Protein AF-A0A077S0F8-F1 (afdb_monomer)

Foldseek 3Di:
DPQPPFKDKDADPAFAPDQVVVLVVVLVQLVQQLLCLLPVDDLFSKFKEWEDADPVHQIKIKIKTFHSPDHSVRSSVSSVVVSVVCCVPVRRGQWIKMDGPGMIMIMHSDDPDDDDGPYYHNDDDDDDDDDDDDDPDPVVVVVVVVVVVVVVVVVVVVVVVVVVVVVVVVVVVVVVLVVLVVVLVVVVVVVVVVCVVCVPFLADADEPVQQCQQQVNLDPVQALDDQSWGWGAGPVRFIKIKRKFDLPDPLSVLLLVQCCVPQSQDDDPAAWHFNYWYRDRSTTMTITHDQVQAFQLCALAVPDDPDALVLLLQQLLSVLVQLCCLQPVRPWRKDQQAQARNQWTAHPVRHTHGHRSSVMDTDDPPDAKDADLKQKYFPQLAAPCCVPGVIDGLLRSLQSSLQRLLCSFQSDHFDPDDCDDPQQFPGSLVVCVVCVVVVNNLNSGHPSRDDDPVSSVLSNLSSQLSLQSNANDSVSHDHSVVSSVSSVPPVDDDDGRDDDDDGPRGPDDPDDDDDDDDDDDDDDDDDDDDDPPSMDIHGHDPDD

Mean predicted aligned error: 18.92 Å

Radius of gyration: 32.76 Å; Cα contacts (8 Å, |Δi|>4): 816; chains: 1; bounding box: 86×88×66 Å

Sequence (544 aa):
MDVNGSTFAAWDSGNATSRSFFLSLVGTLFGEMAMYGSYNSTVRRFASAVMYVNPQLPTVYGLAQCTPDLSSGQCWHCFQGLEEQTRQWYDGREGGRIVGVRCNIRYESYQFYDGTADVRIGLQGGSSSPTESNGSKHRKTLIIILCVSITVFSSILVCCLLLMRRLRKGAGKTKLEQAHKRNNSKTVEALKLWKIEESSSEFTLYDFPELAAATDNFSEENKLGQGGFGPGMFCDGTEVAVKRLAAQSGQGLVEFKNEIQLIAKLQHTNLVKLVGCCVQEEEKMLVYEYMPNGSLDFFIFERGPLLDWKKRQHIIEGIAQGLLYLHKHSWVRIIHRDMKASNILLDKDLSPKISDFGMARIFGSNVMEVNTNRVVGTYGYMAPEYASEGLFSVKSDVFSFGVLLLEIVSGKRNSSGHGQHYGEFVNLLSYAWQLWKDGRALELVDPTLGHCNEQVTYMMWCVTVALLCVQDNAMDRPTMSDVTAMLGHDGVPLPEPRWPPHFHLRVTSDDEEDRAGRSGTRSTHFTGSCSTNDMTISTIQEGR

Structure (mmCIF, N/CA/C/O backbone):
data_AF-A0A077S0F8-F1
#
_entry.id   AF-A0A077S0F8-F1
#
loop_
_atom_site.group_PDB
_atom_site.id
_atom_site.type_symbol
_atom_site.label_atom_id
_atom_site.label_alt_id
_atom_site.label_comp_id
_atom_site.label_asym_id
_atom_site.label_entity_id
_atom_site.label_seq_id
_atom_site.pdbx_PDB_ins_code
_atom_site.Cartn_x
_atom_site.Cartn_y
_atom_site.Cartn_z
_atom_site.occupancy
_atom_site.B_iso_or_equiv
_atom_site.auth_seq_id
_atom_site.auth_comp_id
_atom_site.auth_asym_id
_atom_site.auth_atom_id
_atom_site.pdbx_PDB_model_num
ATOM 1 N N . MET A 1 1 ? 26.397 20.001 29.411 1.00 42.00 1 MET A N 1
ATOM 2 C CA . MET A 1 1 ? 25.518 20.131 28.230 1.00 42.00 1 MET A CA 1
ATOM 3 C C . MET A 1 1 ? 26.069 19.159 27.212 1.00 42.00 1 MET A C 1
ATOM 5 O O . MET A 1 1 ? 27.170 19.398 26.739 1.00 42.00 1 MET A O 1
ATOM 9 N N . ASP A 1 2 ? 25.389 18.040 26.970 1.00 38.69 2 ASP A N 1
ATOM 10 C CA . ASP A 1 2 ? 25.871 17.031 26.024 1.00 38.69 2 ASP A CA 1
ATOM 11 C C . ASP A 1 2 ? 25.766 17.563 24.594 1.00 38.69 2 ASP A C 1
ATOM 13 O O . ASP A 1 2 ? 24.686 17.635 24.011 1.00 38.69 2 ASP A O 1
ATOM 17 N N . VAL A 1 3 ? 26.909 17.952 24.029 1.00 48.22 3 VAL A N 1
ATOM 18 C CA . VAL A 1 3 ? 27.050 18.413 22.635 1.00 48.22 3 VAL A CA 1
ATOM 19 C C . VAL A 1 3 ? 26.871 17.245 21.642 1.00 48.22 3 VAL A C 1
ATOM 21 O O . VAL A 1 3 ? 26.756 17.457 20.440 1.00 48.22 3 VAL A O 1
ATOM 24 N N . ASN A 1 4 ? 26.793 16.003 22.134 1.00 48.00 4 ASN A N 1
ATOM 25 C CA . ASN A 1 4 ? 26.830 14.788 21.317 1.00 48.00 4 ASN A CA 1
ATOM 26 C C . ASN A 1 4 ? 25.466 14.329 20.767 1.00 48.00 4 ASN A C 1
ATOM 28 O O . ASN A 1 4 ? 25.438 13.480 19.888 1.00 48.00 4 ASN A O 1
ATOM 32 N N . GLY A 1 5 ? 24.336 14.866 21.245 1.00 48.22 5 GLY A N 1
ATOM 33 C CA . GLY A 1 5 ? 23.009 14.331 20.893 1.00 4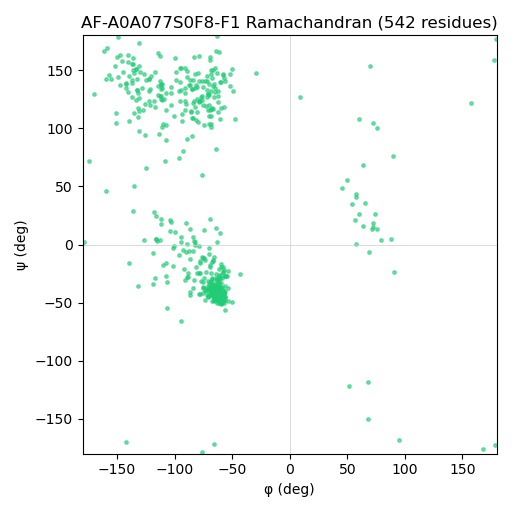8.22 5 GLY A CA 1
ATOM 34 C C . GLY A 1 5 ? 22.302 14.973 19.691 1.00 48.22 5 GLY A C 1
ATOM 35 O O . GLY A 1 5 ? 21.191 14.563 19.367 1.00 48.22 5 GLY A O 1
ATOM 36 N N . SER A 1 6 ? 22.856 16.028 19.079 1.00 60.66 6 SER A N 1
ATOM 37 C CA . SER A 1 6 ? 22.146 16.799 18.036 1.00 60.66 6 SER A CA 1
ATOM 38 C C . SER A 1 6 ? 23.063 17.631 17.122 1.00 60.66 6 SER A C 1
ATOM 40 O O . SER A 1 6 ? 22.801 18.809 16.863 1.00 60.66 6 SER A O 1
ATOM 42 N N . THR A 1 7 ? 24.159 17.043 16.638 1.00 64.69 7 THR A N 1
ATOM 43 C CA . THR A 1 7 ? 25.053 17.668 15.649 1.00 64.69 7 THR A CA 1
ATOM 44 C C . THR A 1 7 ? 24.984 16.946 14.300 1.00 64.69 7 THR A C 1
ATOM 46 O O . THR A 1 7 ? 25.026 15.723 14.230 1.00 64.69 7 THR A O 1
ATOM 49 N N . PHE A 1 8 ? 24.879 17.706 13.207 1.00 73.31 8 PHE A N 1
ATOM 50 C CA . PHE A 1 8 ? 24.925 17.199 11.833 1.00 73.31 8 PHE A CA 1
ATOM 51 C C . PHE A 1 8 ? 26.287 17.482 11.205 1.00 73.31 8 PHE A C 1
ATOM 53 O O . PHE A 1 8 ? 26.769 18.618 11.233 1.00 73.31 8 PHE A O 1
ATOM 60 N N . ALA A 1 9 ? 26.882 16.450 10.612 1.00 77.06 9 ALA A N 1
ATOM 61 C CA . ALA A 1 9 ? 28.204 16.482 10.006 1.00 77.06 9 ALA A CA 1
ATOM 62 C C . ALA A 1 9 ? 28.140 16.553 8.473 1.00 77.06 9 ALA A C 1
ATOM 64 O O . ALA A 1 9 ? 27.393 15.803 7.849 1.00 77.06 9 ALA A O 1
ATOM 65 N N . ALA A 1 10 ? 28.957 17.405 7.855 1.00 74.06 10 ALA A N 1
ATOM 66 C CA . ALA A 1 10 ? 29.209 17.409 6.414 1.00 74.06 10 ALA A CA 1
ATOM 67 C C . ALA A 1 10 ? 30.670 17.790 6.140 1.00 74.06 10 ALA A C 1
ATOM 69 O O . ALA A 1 10 ? 31.257 18.568 6.889 1.00 74.06 10 ALA A O 1
ATOM 70 N N . TRP A 1 11 ? 31.267 17.266 5.071 1.00 76.69 11 TRP A N 1
ATOM 71 C CA . TRP A 1 11 ? 32.677 17.500 4.747 1.00 76.69 11 TRP A CA 1
ATOM 72 C C . TRP A 1 11 ? 32.924 17.561 3.242 1.00 76.69 11 TRP A C 1
ATOM 74 O O . TRP A 1 11 ? 32.152 17.005 2.456 1.00 76.69 11 TRP A O 1
ATOM 84 N N . ASP A 1 12 ? 34.023 18.206 2.853 1.00 70.56 12 ASP A N 1
ATOM 85 C CA . ASP A 1 12 ? 34.528 18.135 1.482 1.00 70.56 12 ASP A CA 1
ATOM 86 C C . ASP A 1 12 ? 35.234 16.783 1.253 1.00 70.56 12 ASP A C 1
ATOM 88 O O . ASP A 1 12 ? 35.928 16.246 2.122 1.00 70.56 12 ASP A O 1
ATOM 92 N N . SER A 1 13 ? 35.044 16.208 0.066 1.00 66.62 13 SER A N 1
ATOM 93 C CA . SER A 1 13 ? 35.714 14.985 -0.386 1.00 66.62 13 SER A CA 1
ATOM 94 C C . SER A 1 13 ? 37.232 15.131 -0.587 1.00 66.62 13 SER A C 1
ATOM 96 O O . SER A 1 13 ? 37.913 14.113 -0.721 1.00 66.62 13 SER A O 1
ATOM 98 N N . GLY A 1 14 ? 37.764 16.360 -0.606 1.00 68.25 14 GLY A N 1
ATOM 99 C CA . GLY A 1 14 ? 39.197 16.649 -0.695 1.00 68.25 14 GLY A CA 1
ATOM 100 C C . GLY A 1 14 ? 39.981 16.305 0.580 1.00 68.25 14 GLY A C 1
ATOM 101 O O . GLY A 1 14 ? 39.633 16.728 1.685 1.00 68.25 14 GLY A O 1
ATOM 102 N N . ASN A 1 15 ? 41.077 15.556 0.424 1.00 73.00 15 ASN A N 1
ATOM 103 C CA . ASN A 1 15 ? 42.037 15.282 1.498 1.00 73.00 15 ASN A CA 1
ATOM 104 C C . ASN A 1 15 ? 43.197 16.277 1.441 1.00 73.00 15 ASN A C 1
ATOM 106 O O . ASN A 1 15 ? 43.715 16.550 0.359 1.00 73.00 15 ASN A O 1
ATOM 110 N N . ALA A 1 16 ? 43.651 16.744 2.604 1.00 68.06 16 ALA A N 1
ATOM 111 C CA . ALA A 1 16 ? 44.767 17.671 2.697 1.00 68.06 16 ALA A CA 1
ATOM 112 C C . ALA A 1 16 ? 46.080 17.005 2.268 1.00 68.06 16 ALA A C 1
ATOM 114 O O . ALA A 1 16 ? 46.362 15.851 2.596 1.00 68.06 16 ALA A O 1
ATOM 115 N N . THR A 1 17 ? 46.932 17.774 1.593 1.00 65.25 17 THR A N 1
ATOM 116 C CA . THR A 1 17 ? 48.266 17.341 1.139 1.00 65.25 17 THR A CA 1
ATOM 117 C C . THR A 1 17 ? 49.208 16.942 2.283 1.00 65.25 17 THR A C 1
ATOM 119 O O . THR A 1 17 ? 50.086 16.106 2.080 1.00 65.25 17 THR A O 1
ATOM 122 N N . SER A 1 18 ? 49.021 17.485 3.494 1.00 69.50 18 SER A N 1
ATOM 123 C CA . SER A 1 18 ? 49.748 17.086 4.709 1.00 69.50 18 SER A CA 1
ATOM 124 C C . SER A 1 18 ? 48.818 17.034 5.925 1.00 69.50 18 SER A C 1
ATOM 126 O O . SER A 1 18 ? 48.428 18.066 6.472 1.00 69.50 18 SER A O 1
ATOM 128 N N . ARG A 1 19 ? 48.479 15.814 6.363 1.00 71.62 19 ARG A N 1
ATOM 129 C CA . ARG A 1 19 ? 47.506 15.530 7.436 1.00 71.62 19 ARG A CA 1
ATOM 130 C C . ARG A 1 19 ? 47.839 16.214 8.766 1.00 71.62 19 ARG A C 1
ATOM 132 O O . ARG A 1 19 ? 47.012 16.947 9.295 1.00 71.62 19 ARG A O 1
ATOM 139 N N . SER A 1 20 ? 49.035 15.987 9.312 1.00 67.38 20 SER A N 1
ATOM 140 C CA . SER A 1 20 ? 49.418 16.500 10.641 1.00 67.38 20 SER A CA 1
ATOM 141 C C . SER A 1 20 ? 49.512 18.024 10.671 1.00 67.38 20 SER A C 1
ATOM 143 O O . SER A 1 20 ? 49.117 18.661 11.645 1.00 67.38 20 SER A O 1
ATOM 145 N N . PHE A 1 21 ? 50.000 18.608 9.580 1.00 69.69 21 PHE A N 1
ATOM 146 C CA . PHE A 1 21 ? 50.163 20.045 9.463 1.00 69.69 21 PHE A CA 1
ATOM 147 C C . PHE A 1 21 ? 48.810 20.756 9.318 1.00 69.69 21 PHE A C 1
ATOM 149 O O . PHE A 1 21 ? 48.550 21.749 9.995 1.00 69.69 21 PHE A O 1
ATOM 156 N N . PHE A 1 22 ? 47.914 20.214 8.490 1.00 74.81 22 PHE A N 1
ATOM 157 C CA . PHE A 1 22 ? 46.595 20.797 8.263 1.00 74.81 22 PHE A CA 1
ATOM 158 C C . PHE A 1 22 ? 45.685 20.708 9.502 1.00 74.81 22 PHE A C 1
ATOM 160 O O . PHE A 1 22 ? 44.984 21.665 9.819 1.00 74.81 22 PHE A O 1
ATOM 167 N N . LEU A 1 23 ? 45.768 19.620 10.275 1.00 74.00 23 LEU A N 1
ATOM 168 C CA . LEU A 1 23 ? 45.082 19.510 11.570 1.00 74.00 23 LEU A CA 1
ATOM 169 C C . LEU A 1 23 ? 45.521 20.591 12.565 1.00 74.00 23 LEU A C 1
ATOM 171 O O . LEU A 1 23 ? 44.686 21.153 13.273 1.00 74.00 23 LEU A O 1
ATOM 175 N N . SER A 1 24 ? 46.820 20.902 12.603 1.00 77.94 24 SER A N 1
ATOM 176 C CA . SER A 1 24 ? 47.344 21.966 13.462 1.00 77.94 24 SER A CA 1
ATOM 177 C C . SER A 1 24 ? 46.823 23.341 13.037 1.00 77.94 24 SER A C 1
ATOM 179 O O . SER A 1 24 ? 46.456 24.133 13.901 1.00 77.94 24 SER A O 1
ATOM 181 N N . LEU A 1 25 ? 46.758 23.617 11.728 1.00 80.75 25 LEU A N 1
ATOM 182 C CA . LEU A 1 25 ? 46.208 24.869 11.192 1.00 80.75 25 LEU A CA 1
ATOM 183 C C . LEU A 1 25 ? 44.739 25.059 11.583 1.00 80.75 25 LEU A C 1
ATOM 185 O O . LEU A 1 25 ? 44.366 26.117 12.084 1.00 80.75 25 LEU A O 1
ATOM 189 N N . VAL A 1 26 ? 43.912 24.029 11.375 1.00 83.19 26 VAL A N 1
ATOM 190 C CA . VAL A 1 26 ? 42.476 24.085 11.686 1.00 83.19 26 VAL A CA 1
ATOM 191 C C . VAL A 1 26 ? 42.249 24.263 13.188 1.00 83.19 26 VAL A C 1
ATOM 193 O O . VAL A 1 26 ? 41.437 25.099 13.574 1.00 83.19 26 VAL A O 1
ATOM 196 N N . GLY A 1 27 ? 43.013 23.568 14.040 1.00 83.31 27 GLY A N 1
ATOM 197 C CA . GLY A 1 27 ? 42.944 23.751 15.495 1.00 83.31 27 GLY A CA 1
ATOM 198 C C . GLY A 1 27 ? 43.292 25.178 15.937 1.00 83.31 27 GLY A C 1
ATOM 199 O O . GLY A 1 27 ? 42.559 25.784 16.713 1.00 83.31 27 GLY A O 1
ATOM 200 N N . THR A 1 28 ? 44.364 25.769 15.393 1.00 86.12 28 THR A N 1
ATOM 201 C CA . THR A 1 28 ? 44.728 27.166 15.699 1.00 86.12 28 THR A CA 1
ATOM 202 C C . THR A 1 28 ? 43.660 28.156 15.229 1.00 86.12 28 THR A C 1
ATOM 204 O O . THR A 1 28 ? 43.265 29.038 15.990 1.00 86.12 28 THR A O 1
ATOM 207 N N . LEU A 1 29 ? 43.152 27.998 14.002 1.00 89.25 29 LEU A N 1
ATOM 208 C CA . LEU A 1 29 ? 42.066 28.826 13.469 1.00 89.25 29 LEU A CA 1
ATOM 209 C C . LEU A 1 29 ? 40.820 28.757 14.365 1.00 89.25 29 LEU A C 1
ATOM 211 O O . LEU A 1 29 ? 40.174 29.775 14.615 1.00 89.25 29 LEU A O 1
ATOM 215 N N . PHE A 1 30 ? 40.487 27.562 14.852 1.00 88.62 30 PHE A N 1
ATOM 216 C CA . PHE A 1 30 ? 39.316 27.322 15.689 1.00 88.62 30 PHE A CA 1
ATOM 217 C C . PHE A 1 30 ? 39.442 27.930 17.073 1.00 88.62 30 PHE A C 1
ATOM 219 O O . PHE A 1 30 ? 38.498 28.590 17.501 1.00 88.62 30 PHE A O 1
ATOM 226 N N . GLY A 1 31 ? 40.588 27.782 17.738 1.00 86.00 31 GLY A N 1
ATOM 227 C CA . GLY A 1 31 ? 40.815 28.393 19.048 1.00 86.00 31 GLY A CA 1
ATOM 228 C C . GLY A 1 31 ? 40.612 29.911 19.021 1.00 86.00 31 GLY A C 1
ATOM 229 O O . GLY A 1 31 ? 39.854 30.456 19.824 1.00 86.00 31 GLY A O 1
ATOM 230 N N . GLU A 1 32 ? 41.208 30.590 18.039 1.00 88.31 32 GLU A N 1
ATOM 231 C CA . GLU A 1 32 ? 41.103 32.048 17.887 1.00 88.31 32 GLU A CA 1
ATOM 232 C C . GLU A 1 32 ? 39.677 32.499 17.526 1.00 88.31 32 GLU A C 1
ATOM 234 O O . GLU A 1 32 ? 39.135 33.449 18.099 1.00 88.31 32 GLU A O 1
ATOM 239 N N . MET A 1 33 ? 39.022 31.781 16.611 1.00 91.06 33 MET A N 1
ATOM 240 C CA . MET A 1 33 ? 37.647 32.067 16.199 1.00 91.06 33 MET A CA 1
ATOM 241 C C . MET A 1 33 ? 36.640 31.818 17.329 1.00 91.06 33 MET A C 1
ATOM 243 O O . MET A 1 33 ? 35.720 32.614 17.524 1.00 91.06 33 MET A O 1
ATOM 247 N N . ALA A 1 34 ? 36.823 30.749 18.105 1.00 89.38 34 ALA A N 1
ATOM 248 C CA . ALA A 1 34 ? 35.993 30.433 19.259 1.00 89.38 34 ALA A CA 1
ATOM 249 C C . ALA A 1 34 ? 36.145 31.490 20.360 1.00 89.38 34 ALA A C 1
ATOM 251 O O . ALA A 1 34 ? 35.145 31.879 20.972 1.00 89.38 34 ALA A O 1
ATOM 252 N N . MET A 1 35 ? 37.365 31.997 20.583 1.00 87.12 35 MET A N 1
ATOM 253 C CA . MET A 1 35 ? 37.632 33.041 21.576 1.00 87.12 35 MET A CA 1
ATOM 254 C C . MET A 1 35 ? 36.933 34.332 21.168 1.00 87.12 35 MET A C 1
ATOM 256 O O . MET A 1 35 ? 36.182 34.914 21.957 1.00 87.12 35 MET A O 1
ATOM 260 N N . TYR A 1 36 ? 37.107 34.734 19.906 1.00 89.75 36 TYR A N 1
ATOM 261 C CA . TYR A 1 36 ? 36.469 35.929 19.377 1.00 89.75 36 TYR A CA 1
ATOM 262 C C . TYR A 1 36 ? 34.940 35.813 19.415 1.00 89.75 36 TYR A C 1
ATOM 264 O O . TYR A 1 36 ? 34.272 36.687 19.964 1.00 89.75 36 TYR A O 1
ATOM 272 N N . GLY A 1 37 ? 34.375 34.713 18.910 1.00 88.75 37 GLY A N 1
ATOM 273 C CA . GLY A 1 37 ? 32.927 34.480 18.855 1.00 88.75 37 GLY A CA 1
ATOM 274 C C . GLY A 1 37 ? 32.250 34.451 20.229 1.00 88.75 37 GLY A C 1
ATOM 275 O O . GLY A 1 37 ? 31.093 34.853 20.351 1.00 88.75 37 GLY A O 1
ATOM 276 N N . SER A 1 38 ? 32.977 34.021 21.266 1.00 89.31 38 SER A N 1
ATOM 277 C CA . SER A 1 38 ? 32.449 33.891 22.630 1.00 89.31 38 SER A CA 1
ATOM 278 C C . SER A 1 38 ? 32.544 35.182 23.443 1.00 89.31 38 SER A C 1
ATOM 280 O O . SER A 1 38 ? 31.607 35.504 24.178 1.00 89.31 38 SER A O 1
ATOM 282 N N . TYR A 1 39 ? 33.661 35.910 23.328 1.00 85.44 39 TYR A N 1
ATOM 283 C CA . TYR A 1 39 ? 33.989 37.022 24.231 1.00 85.44 39 TYR A CA 1
ATOM 284 C C . TYR A 1 39 ? 34.084 38.393 23.553 1.00 85.44 39 TYR A C 1
ATOM 286 O O . TYR A 1 39 ? 33.788 39.392 24.204 1.00 85.44 39 TYR A O 1
ATOM 294 N N . ASN A 1 40 ? 34.444 38.458 22.267 1.00 84.00 40 ASN A N 1
ATOM 295 C CA . ASN A 1 40 ? 34.683 39.729 21.566 1.00 84.00 40 ASN A CA 1
ATOM 296 C C . ASN A 1 40 ? 33.611 40.060 20.518 1.00 84.00 40 ASN A C 1
ATOM 298 O O . ASN A 1 40 ? 33.495 41.208 20.092 1.00 84.00 40 ASN A O 1
ATOM 302 N N . SER A 1 41 ? 32.824 39.072 20.099 1.00 80.12 41 SER A N 1
ATOM 303 C CA . SER A 1 41 ? 31.699 39.269 19.196 1.00 80.12 41 SER A CA 1
ATOM 304 C C . SER A 1 41 ? 30.556 39.987 19.908 1.00 80.12 41 SER A C 1
ATOM 306 O O . SER A 1 41 ? 30.292 39.776 21.093 1.00 80.12 41 SER A O 1
ATOM 308 N N . THR A 1 42 ? 29.843 40.827 19.162 1.00 70.69 42 THR A N 1
ATOM 309 C CA . THR A 1 42 ? 28.616 41.482 19.635 1.00 70.69 42 THR A CA 1
ATOM 310 C C . THR A 1 42 ? 27.503 40.447 19.887 1.00 70.69 42 THR A C 1
ATOM 312 O O . THR A 1 42 ? 27.720 39.238 19.815 1.00 70.69 42 THR A O 1
ATOM 315 N N . VAL A 1 43 ? 26.271 40.900 20.153 1.00 70.62 43 VAL A N 1
ATOM 316 C CA . VAL A 1 43 ? 25.080 40.074 20.473 1.00 70.62 43 VAL A CA 1
ATOM 317 C C . VAL A 1 43 ? 24.904 38.827 19.581 1.00 70.62 43 VAL A C 1
ATOM 319 O O . VAL A 1 43 ? 24.321 37.840 20.009 1.00 70.62 43 VAL A O 1
ATOM 322 N N . ARG A 1 44 ? 25.436 38.829 18.352 1.00 79.00 44 ARG A N 1
ATOM 323 C CA . ARG A 1 44 ? 25.324 37.730 17.381 1.00 79.00 44 ARG A CA 1
ATOM 324 C C . ARG A 1 44 ? 26.173 36.487 17.673 1.00 79.00 44 ARG A C 1
ATOM 326 O O . ARG A 1 44 ? 25.931 35.476 17.014 1.00 79.00 44 ARG A O 1
ATOM 333 N N . ARG A 1 45 ? 27.147 36.566 18.594 1.00 88.75 45 ARG A N 1
ATOM 334 C CA . ARG A 1 45 ? 28.045 35.457 18.989 1.00 88.75 45 ARG A CA 1
ATOM 335 C C . ARG A 1 45 ? 28.619 34.683 17.799 1.00 88.75 45 ARG A C 1
ATOM 337 O O . ARG A 1 45 ? 28.555 33.457 17.707 1.00 88.75 45 ARG A O 1
ATOM 344 N N . PHE A 1 46 ? 29.126 35.464 16.857 1.00 92.06 46 PHE A N 1
ATOM 345 C CA . PHE A 1 46 ? 29.575 35.052 15.536 1.00 92.06 46 PHE A CA 1
ATOM 346 C C . PHE A 1 46 ? 31.042 35.432 15.349 1.00 92.06 46 PHE A C 1
ATOM 348 O O . PHE A 1 46 ? 31.448 36.518 15.769 1.00 92.06 46 PHE A O 1
ATOM 355 N N . ALA A 1 47 ? 31.815 34.583 14.684 1.00 92.88 47 ALA A N 1
ATOM 356 C CA . ALA A 1 47 ? 33.156 34.922 14.240 1.00 92.88 47 ALA A CA 1
ATOM 357 C C . ALA A 1 47 ? 33.450 34.320 12.865 1.00 92.88 47 ALA A C 1
ATOM 359 O O . ALA A 1 47 ? 33.127 33.162 12.593 1.00 92.88 47 ALA A O 1
ATOM 360 N N . SER A 1 48 ? 34.115 35.107 12.025 1.00 93.88 48 SER A N 1
ATOM 361 C CA . SER A 1 48 ? 34.761 34.649 10.797 1.00 93.88 48 SER A CA 1
ATOM 362 C C . SER A 1 48 ? 36.276 34.780 10.928 1.00 93.88 48 SER A C 1
ATOM 364 O O . SER A 1 48 ? 36.785 35.745 11.501 1.00 93.88 48 SER A O 1
ATOM 366 N N . ALA A 1 49 ? 37.012 33.803 10.409 1.00 93.12 49 ALA A N 1
ATOM 367 C CA . ALA A 1 49 ? 38.460 33.748 10.527 1.00 93.12 49 ALA A CA 1
ATOM 368 C C . ALA A 1 49 ? 39.123 33.381 9.200 1.00 93.12 49 ALA A C 1
ATOM 370 O O . ALA A 1 49 ? 38.579 32.618 8.397 1.00 93.12 49 ALA A O 1
ATOM 371 N N . VAL A 1 50 ? 40.322 33.914 8.984 1.00 93.75 50 VAL A N 1
ATOM 372 C CA . VAL A 1 50 ? 41.215 33.509 7.898 1.00 93.75 50 VAL A CA 1
ATOM 373 C C . VAL A 1 50 ? 42.620 33.304 8.444 1.00 93.75 50 VAL A C 1
ATOM 375 O O . VAL A 1 50 ? 43.148 34.142 9.181 1.00 93.75 50 VAL A O 1
ATOM 378 N N . MET A 1 51 ? 43.229 32.186 8.063 1.00 88.88 51 MET A N 1
ATOM 379 C CA . MET A 1 51 ? 44.603 31.857 8.405 1.00 88.88 51 MET A CA 1
ATOM 380 C C . MET A 1 51 ? 45.413 31.649 7.133 1.00 88.88 51 MET A C 1
ATOM 382 O O . MET A 1 51 ? 45.124 30.767 6.324 1.00 88.88 51 MET A O 1
ATOM 386 N N . TYR A 1 52 ? 46.449 32.469 6.986 1.00 86.25 52 TYR A N 1
ATOM 387 C CA . TYR A 1 52 ? 47.448 32.348 5.936 1.00 86.25 52 TYR A CA 1
ATOM 388 C C . TYR A 1 52 ? 48.818 32.218 6.592 1.00 86.25 52 TYR A C 1
ATOM 390 O O . TYR A 1 52 ? 49.207 33.077 7.377 1.00 86.25 52 TYR A O 1
ATOM 398 N N . VAL A 1 53 ? 49.548 31.147 6.277 1.00 75.44 53 VAL A N 1
ATOM 399 C CA . VAL A 1 53 ? 50.876 30.897 6.861 1.00 75.44 53 VAL A CA 1
ATOM 400 C C . VAL A 1 53 ? 51.982 31.153 5.847 1.00 75.44 53 VAL A C 1
ATOM 402 O O . VAL A 1 53 ? 52.889 31.934 6.119 1.00 75.44 53 VAL A O 1
ATOM 405 N N . ASN A 1 54 ? 51.929 30.514 4.675 1.00 72.69 54 ASN A N 1
ATOM 406 C CA . ASN A 1 54 ? 52.898 30.723 3.600 1.00 72.69 54 ASN A CA 1
ATOM 407 C C . ASN A 1 54 ? 52.316 30.297 2.230 1.00 72.69 54 ASN A C 1
ATOM 409 O O . ASN A 1 54 ? 51.278 29.638 2.198 1.00 72.69 54 ASN A O 1
ATOM 413 N N 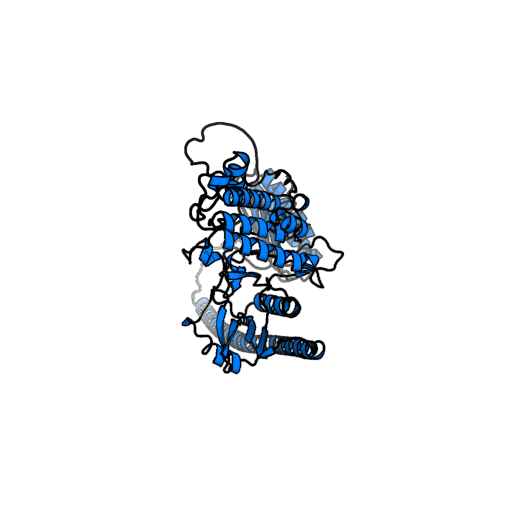. PRO A 1 55 ? 52.985 30.616 1.101 1.00 70.69 55 PRO A N 1
ATOM 414 C CA . PRO A 1 55 ? 52.485 30.302 -0.243 1.00 70.69 55 PRO A CA 1
ATOM 415 C C . PRO A 1 55 ? 52.421 28.806 -0.588 1.00 70.69 55 PRO A C 1
ATOM 417 O O . PRO A 1 55 ? 51.847 28.443 -1.609 1.00 70.69 55 PRO A O 1
ATOM 420 N N . GLN A 1 56 ? 53.067 27.945 0.201 1.00 66.50 56 GLN A N 1
ATOM 421 C CA . GLN A 1 56 ? 53.139 26.499 -0.034 1.00 66.50 56 GLN A CA 1
ATOM 422 C C . GLN A 1 56 ? 51.982 25.750 0.640 1.00 66.50 56 GLN A C 1
ATOM 424 O O . GLN A 1 56 ? 51.845 24.542 0.458 1.00 66.50 56 GLN A O 1
ATOM 429 N N . LEU A 1 57 ? 51.166 26.457 1.425 1.00 68.19 57 LEU A N 1
ATOM 430 C CA . LEU A 1 57 ? 50.072 25.905 2.206 1.00 68.19 57 LEU A CA 1
ATOM 431 C C . LEU A 1 57 ? 48.744 26.534 1.782 1.00 68.19 57 LEU A C 1
ATOM 433 O O . LEU A 1 57 ? 48.706 27.728 1.473 1.00 68.19 57 LEU A O 1
ATOM 437 N N . PRO A 1 58 ? 47.647 25.762 1.791 1.00 73.31 58 PRO A N 1
ATOM 438 C CA . PRO A 1 58 ? 46.331 26.310 1.508 1.00 73.31 58 PRO A CA 1
ATOM 439 C C . PRO A 1 58 ? 45.934 27.318 2.592 1.00 73.31 58 PRO A C 1
ATOM 441 O O . PRO A 1 58 ? 46.080 27.060 3.789 1.00 73.31 58 PRO A O 1
ATOM 444 N N . THR A 1 59 ? 45.410 28.467 2.168 1.00 86.62 59 THR A N 1
ATOM 445 C CA . THR A 1 59 ? 44.738 29.413 3.066 1.00 86.62 59 THR A CA 1
ATOM 446 C C . THR A 1 59 ? 43.481 28.753 3.619 1.00 86.62 59 THR A C 1
ATOM 448 O O . THR A 1 59 ? 42.686 28.213 2.851 1.00 86.62 59 THR A O 1
ATOM 451 N N . VAL A 1 60 ? 43.279 28.815 4.935 1.00 89.62 60 VAL A N 1
ATOM 452 C CA . VAL A 1 60 ? 42.106 28.216 5.585 1.00 89.62 60 VAL A CA 1
ATOM 453 C C . VAL A 1 60 ? 41.153 29.314 6.032 1.00 89.62 60 VAL A C 1
ATOM 455 O O . VAL A 1 60 ? 41.555 30.279 6.686 1.00 89.62 60 VAL A O 1
ATOM 458 N N . TYR A 1 61 ? 39.881 29.150 5.687 1.00 93.00 61 TYR A N 1
ATOM 459 C CA . TYR A 1 61 ? 38.794 30.045 6.057 1.00 93.00 61 TYR A CA 1
ATOM 460 C C . TYR A 1 61 ? 37.884 29.334 7.049 1.00 93.00 61 TYR A C 1
ATOM 462 O O . TYR A 1 61 ? 37.581 28.157 6.873 1.00 93.00 61 TYR A O 1
ATOM 470 N N . GLY A 1 62 ? 37.445 30.042 8.085 1.00 93.50 62 GLY A N 1
ATOM 471 C CA . GLY A 1 62 ? 36.610 29.507 9.154 1.00 93.50 62 GLY A CA 1
ATOM 472 C C . GLY A 1 62 ? 35.436 30.419 9.481 1.00 93.50 62 GLY A C 1
ATOM 473 O O . GLY A 1 62 ? 35.520 31.637 9.324 1.00 93.50 62 GLY A O 1
ATOM 474 N N . LEU A 1 63 ? 34.346 29.816 9.945 1.00 94.06 63 LEU A N 1
ATOM 475 C CA . LEU A 1 63 ? 33.190 30.503 10.506 1.00 94.06 63 LEU A CA 1
ATOM 476 C C . LEU A 1 63 ? 32.644 29.695 11.681 1.00 94.06 63 LEU A C 1
ATOM 478 O O . LEU A 1 63 ? 32.465 28.481 11.566 1.00 94.06 63 LEU A O 1
ATOM 482 N N . ALA A 1 64 ? 32.342 30.369 12.786 1.00 93.31 64 ALA A N 1
ATOM 483 C CA . ALA A 1 64 ? 31.696 29.771 13.943 1.00 93.31 64 ALA A CA 1
ATOM 484 C C . ALA A 1 64 ? 30.608 30.694 14.494 1.00 93.31 64 ALA A C 1
ATOM 486 O O . ALA A 1 64 ? 30.770 31.915 14.545 1.00 93.31 64 ALA A O 1
ATOM 487 N N . GLN A 1 65 ? 29.492 30.110 14.925 1.00 93.50 65 GLN A N 1
ATOM 488 C CA . GLN A 1 65 ? 28.412 30.861 15.556 1.00 93.50 65 GLN A CA 1
ATOM 489 C C . GLN A 1 65 ? 27.700 30.025 16.615 1.00 93.50 65 GLN A C 1
ATOM 491 O O .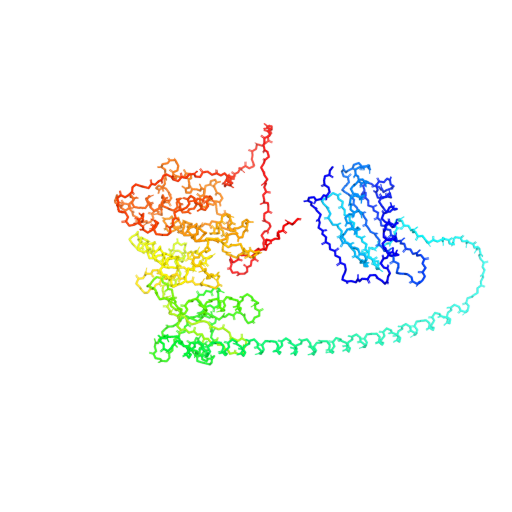 GLN A 1 65 ? 27.393 28.859 16.372 1.00 93.50 65 GLN A O 1
ATOM 496 N N . CYS A 1 66 ? 27.396 30.629 17.764 1.00 91.25 66 CYS A N 1
ATOM 497 C CA . CYS A 1 66 ? 26.509 30.051 18.771 1.00 91.25 66 CYS A CA 1
ATOM 498 C C . CYS A 1 66 ? 25.210 30.863 18.888 1.00 91.25 66 CYS A C 1
ATOM 500 O O . CYS A 1 66 ? 25.132 32.000 18.416 1.00 91.25 66 CYS A O 1
ATOM 502 N N . THR A 1 67 ? 24.164 30.282 19.472 1.00 88.75 67 THR A N 1
ATOM 503 C CA . THR A 1 67 ? 22.885 30.982 19.620 1.00 88.75 67 THR A CA 1
ATOM 504 C C . THR A 1 67 ? 23.027 32.165 20.598 1.00 88.75 67 THR A C 1
ATOM 506 O O . THR A 1 67 ? 23.666 32.018 21.645 1.00 88.75 67 THR A O 1
ATOM 509 N N . PRO A 1 68 ? 22.459 33.353 20.289 1.00 85.81 68 PRO A N 1
ATOM 510 C CA . PRO A 1 68 ? 22.623 34.561 21.111 1.00 85.81 68 PRO A CA 1
ATOM 511 C C . PRO A 1 68 ? 22.177 34.444 22.576 1.00 85.81 68 PRO A C 1
ATOM 513 O O . PRO A 1 68 ? 22.589 35.254 23.402 1.00 85.81 68 PRO A O 1
ATOM 516 N N . ASP A 1 69 ? 21.339 33.458 22.904 1.00 85.06 69 ASP A N 1
ATOM 517 C CA . ASP A 1 69 ? 20.809 33.219 24.249 1.00 85.06 69 ASP A CA 1
ATOM 518 C C . ASP A 1 69 ? 21.817 32.562 25.212 1.00 85.06 69 ASP A C 1
ATOM 520 O O . ASP A 1 69 ? 21.574 32.507 26.416 1.00 85.06 69 ASP A O 1
ATOM 524 N N . LEU A 1 70 ? 22.960 32.079 24.714 1.00 85.88 70 LEU A N 1
ATOM 525 C CA . LEU A 1 70 ? 24.009 31.485 25.548 1.00 85.88 70 LEU A CA 1
ATOM 526 C C . LEU A 1 70 ? 24.868 32.553 26.232 1.00 85.88 70 LEU A C 1
ATOM 528 O O . LEU A 1 70 ? 25.186 33.584 25.643 1.00 85.88 70 LEU A O 1
ATOM 532 N N . SER A 1 71 ? 25.369 32.290 27.441 1.00 88.88 71 SER A N 1
ATOM 533 C CA . SER A 1 71 ? 26.433 33.118 28.037 1.00 88.88 71 SER A CA 1
ATOM 534 C C . SER A 1 71 ? 27.768 32.936 27.295 1.00 88.88 71 SER A C 1
ATOM 536 O O . SER A 1 71 ? 27.946 31.956 26.569 1.00 88.88 71 SER A O 1
ATOM 538 N N . SER A 1 72 ? 28.723 33.860 27.446 1.00 87.88 72 SER A N 1
ATOM 539 C CA . SER A 1 72 ? 30.040 33.743 26.791 1.00 87.88 72 SER A CA 1
ATOM 540 C C . SER A 1 72 ? 30.764 32.445 27.161 1.00 87.88 72 SER A C 1
ATOM 542 O O . SER A 1 72 ? 31.288 31.765 26.283 1.00 87.88 72 SER A O 1
ATOM 544 N N . GLY A 1 73 ? 30.701 32.032 28.432 1.00 85.62 73 GLY A N 1
ATOM 545 C CA . GLY A 1 73 ? 31.274 30.759 28.883 1.00 85.62 73 GLY A CA 1
ATOM 546 C C . GLY A 1 73 ? 30.566 29.530 28.299 1.00 85.62 73 GLY A C 1
ATOM 547 O O . GLY A 1 73 ? 31.221 28.559 27.932 1.00 85.62 73 GLY A O 1
ATOM 548 N N . GLN A 1 74 ? 29.238 29.571 28.144 1.00 89.00 74 GLN A N 1
ATOM 549 C CA . GLN A 1 74 ? 28.482 28.484 27.504 1.00 89.00 74 GLN A CA 1
ATOM 550 C C . GLN A 1 74 ? 28.764 28.392 26.000 1.00 89.00 74 GLN A C 1
ATOM 552 O O . GLN A 1 74 ? 28.888 27.291 25.467 1.00 89.00 74 GLN A O 1
ATOM 557 N N . CYS A 1 75 ? 28.901 29.535 25.326 1.00 89.06 75 CYS A N 1
ATOM 558 C CA . CYS A 1 75 ? 29.285 29.609 23.919 1.00 89.06 75 CYS A CA 1
ATOM 559 C C . CYS A 1 75 ? 30.685 29.018 23.697 1.00 89.06 75 CYS A C 1
ATOM 561 O O . CYS A 1 75 ? 30.862 28.154 22.839 1.00 89.06 75 CYS A O 1
ATOM 563 N N . TRP A 1 76 ? 31.641 29.396 24.553 1.00 89.69 76 TRP A N 1
ATOM 564 C CA . TRP A 1 76 ? 33.003 28.865 24.545 1.00 89.69 76 TRP A CA 1
ATOM 565 C C . TRP A 1 76 ? 33.026 27.343 24.726 1.00 89.69 76 TRP A C 1
ATOM 567 O O . TRP A 1 76 ? 33.623 26.635 23.917 1.00 89.69 76 TRP A O 1
ATOM 577 N N . HIS A 1 77 ? 32.306 26.817 25.725 1.00 87.12 77 HIS A N 1
ATOM 578 C CA . HIS A 1 77 ? 32.185 25.369 25.926 1.00 87.12 77 HIS A CA 1
ATOM 579 C C . HIS A 1 77 ? 31.546 24.647 24.732 1.00 87.12 77 HIS A C 1
ATOM 581 O O . HIS A 1 77 ? 31.959 23.537 24.404 1.00 87.12 77 HIS A O 1
ATOM 587 N N . CYS A 1 78 ? 30.569 25.269 24.067 1.00 88.06 78 CYS A N 1
ATOM 588 C CA . CYS A 1 78 ? 29.941 24.701 22.876 1.00 88.06 78 CYS A CA 1
ATOM 589 C C . CYS A 1 78 ? 30.951 24.575 21.724 1.00 88.06 78 CYS A C 1
ATOM 591 O O . CYS A 1 78 ? 31.069 23.507 21.124 1.00 88.06 78 CYS A O 1
ATOM 593 N N . PHE A 1 79 ? 31.741 25.622 21.459 1.00 91.19 79 PHE A N 1
ATOM 594 C CA . PHE A 1 79 ? 32.783 25.576 20.430 1.00 91.19 79 PHE A CA 1
ATOM 595 C C . PHE A 1 79 ? 33.896 24.574 20.743 1.00 91.19 79 PHE A C 1
ATOM 597 O O . PHE A 1 79 ? 34.324 23.865 19.837 1.00 91.19 79 PHE A O 1
ATOM 604 N N . GLN A 1 80 ? 34.313 24.453 22.007 1.00 87.62 80 GLN A N 1
ATOM 605 C CA . GLN A 1 80 ? 35.304 23.452 22.420 1.00 87.62 80 GLN A CA 1
ATOM 606 C C . GLN A 1 80 ? 34.828 22.015 22.142 1.00 87.62 80 GLN A C 1
ATOM 608 O O . GLN A 1 80 ? 35.597 21.196 21.642 1.00 87.62 80 GLN A O 1
ATOM 613 N N . GLY A 1 81 ? 33.541 21.725 22.368 1.00 84.81 81 GLY A N 1
ATOM 614 C CA . GLY A 1 81 ? 32.953 20.433 21.998 1.00 84.81 81 GLY A CA 1
ATOM 615 C C . GLY A 1 81 ? 32.977 20.173 20.486 1.00 84.81 81 GLY A C 1
ATOM 616 O O . GLY A 1 81 ? 33.321 19.075 20.049 1.00 84.81 81 GLY A O 1
ATOM 617 N N . LEU A 1 82 ? 32.677 21.190 19.668 1.00 85.19 82 LEU A N 1
ATOM 618 C CA . LEU A 1 82 ? 32.741 21.066 18.205 1.00 85.19 82 LEU A CA 1
ATOM 619 C C . LEU A 1 82 ? 34.174 20.910 17.677 1.00 85.19 82 LEU A C 1
ATOM 621 O O . LEU A 1 82 ? 34.379 20.228 16.675 1.00 85.19 82 LEU A O 1
ATOM 625 N N . GLU A 1 83 ? 35.168 21.515 18.326 1.00 82.31 83 GLU A N 1
ATOM 626 C CA . GLU A 1 83 ? 36.583 21.361 17.972 1.00 82.31 83 GLU A CA 1
ATOM 627 C C . GLU A 1 83 ? 37.066 19.919 18.198 1.00 82.31 83 GLU A C 1
ATOM 629 O O . GLU A 1 83 ? 37.761 19.345 17.355 1.00 82.31 83 GLU A O 1
ATOM 634 N N . GLU A 1 84 ? 36.672 19.300 19.313 1.00 79.81 84 GLU A N 1
ATOM 635 C CA . GLU A 1 84 ? 36.965 17.892 19.587 1.00 79.81 84 GLU A CA 1
ATOM 636 C C . GLU A 1 84 ? 36.283 16.961 18.572 1.00 79.81 84 GLU A C 1
ATOM 638 O O . GLU A 1 84 ? 36.950 16.109 17.981 1.00 79.81 84 GLU A O 1
ATOM 643 N N . GLN A 1 85 ? 34.998 17.186 18.274 1.00 80.88 85 GLN A N 1
ATOM 644 C CA . GLN A 1 85 ? 34.267 16.421 17.255 1.00 80.88 85 GLN A CA 1
ATOM 645 C C . GLN A 1 85 ? 34.855 16.612 15.848 1.00 80.88 85 GLN A C 1
ATOM 647 O O . GLN A 1 85 ? 34.966 15.654 15.088 1.00 80.88 85 GLN A O 1
ATOM 652 N N . THR A 1 86 ? 35.301 17.821 15.500 1.00 77.88 86 THR A N 1
ATOM 653 C CA . THR A 1 86 ? 35.938 18.099 14.201 1.00 77.88 86 THR A CA 1
ATOM 654 C C . THR A 1 86 ? 37.235 17.308 14.046 1.00 77.88 86 THR A C 1
ATOM 656 O O . THR A 1 86 ? 37.467 16.717 12.991 1.00 77.88 86 THR A O 1
ATOM 659 N N . ARG A 1 87 ? 38.053 17.226 15.106 1.00 76.56 87 ARG A N 1
ATOM 660 C CA . ARG A 1 87 ? 39.267 16.394 15.103 1.00 76.56 87 ARG A CA 1
ATOM 661 C C . ARG A 1 87 ? 38.955 14.907 14.921 1.00 76.56 87 ARG A C 1
ATOM 663 O O . ARG A 1 87 ? 39.733 14.217 14.273 1.00 76.56 87 ARG A O 1
ATOM 670 N N . GLN A 1 88 ? 37.832 14.427 15.454 1.00 76.56 88 GLN A N 1
ATOM 671 C CA . GLN A 1 88 ? 37.411 13.029 15.320 1.00 76.56 88 GLN A CA 1
ATOM 672 C C . GLN A 1 88 ? 36.799 12.712 13.945 1.00 76.56 88 GLN A C 1
ATOM 674 O O . GLN A 1 88 ? 37.084 11.661 13.376 1.00 76.56 88 GLN A O 1
ATOM 679 N N . TRP A 1 89 ? 35.954 13.592 13.401 1.00 75.38 89 TRP A N 1
ATOM 680 C CA . TRP A 1 89 ? 35.165 13.315 12.191 1.00 75.38 89 TRP A CA 1
ATOM 681 C C . TRP A 1 89 ? 35.858 13.724 10.887 1.00 75.38 89 TRP A C 1
ATOM 683 O O . TRP A 1 89 ? 35.639 13.091 9.850 1.00 75.38 89 TRP A O 1
ATOM 693 N N . TYR A 1 90 ? 36.695 14.764 10.915 1.00 75.12 90 TYR A N 1
ATOM 694 C CA . TYR A 1 90 ? 37.266 15.385 9.708 1.00 75.12 90 TYR A CA 1
ATOM 695 C C . TYR A 1 90 ? 38.789 15.297 9.638 1.00 75.12 90 TYR A C 1
ATOM 697 O O . TYR A 1 90 ? 39.438 16.123 8.996 1.00 75.12 90 TYR A O 1
ATOM 705 N N . ASP A 1 91 ? 39.353 14.266 10.267 1.00 73.62 91 ASP A N 1
ATOM 706 C CA . ASP A 1 91 ? 40.786 13.995 10.306 1.00 73.62 91 ASP A CA 1
ATOM 707 C C . ASP A 1 91 ? 41.442 14.084 8.909 1.00 73.62 91 ASP A C 1
ATOM 709 O O . ASP A 1 91 ? 41.224 13.239 8.038 1.00 73.62 91 ASP A O 1
ATOM 713 N N . GLY A 1 92 ? 42.230 15.146 8.692 1.00 69.56 92 GLY A N 1
ATOM 714 C CA . GLY A 1 92 ? 42.982 15.387 7.457 1.00 69.56 92 GLY A CA 1
ATOM 715 C C . GLY A 1 92 ? 42.174 15.884 6.249 1.00 69.56 92 GLY A C 1
ATOM 716 O O . GLY A 1 92 ? 42.707 15.851 5.140 1.00 69.56 92 GLY A O 1
ATOM 717 N N . ARG A 1 93 ? 40.924 16.334 6.416 1.00 81.56 93 ARG A N 1
ATOM 718 C CA . ARG A 1 93 ? 40.081 16.853 5.316 1.00 81.56 93 ARG A CA 1
ATOM 719 C C . ARG A 1 93 ? 40.257 18.352 5.102 1.00 81.56 93 ARG A C 1
ATOM 721 O O . ARG A 1 93 ? 40.354 19.089 6.079 1.00 81.56 93 ARG A O 1
ATOM 728 N N . GLU A 1 94 ? 40.210 18.805 3.846 1.00 82.25 94 GLU A N 1
ATOM 729 C CA . GLU A 1 94 ? 40.379 20.228 3.480 1.00 82.25 94 GLU A CA 1
ATOM 730 C C . GLU A 1 94 ? 39.159 21.111 3.795 1.00 82.25 94 GLU A C 1
ATOM 732 O O . GLU A 1 94 ? 39.272 22.338 3.784 1.00 82.25 94 GLU A O 1
ATOM 737 N N . GLY A 1 95 ? 38.022 20.499 4.135 1.00 85.75 95 GLY A N 1
ATOM 738 C CA . GLY A 1 95 ? 36.799 21.199 4.509 1.00 85.75 95 GLY A CA 1
ATOM 739 C C . GLY A 1 95 ? 35.893 20.355 5.400 1.00 85.75 95 GLY A C 1
ATOM 740 O O . GLY A 1 95 ? 35.774 19.139 5.220 1.00 85.75 95 GLY A O 1
ATOM 741 N N . GLY A 1 96 ? 35.244 21.002 6.364 1.00 88.44 96 GLY A N 1
ATOM 742 C CA . GLY A 1 96 ? 34.403 20.338 7.355 1.00 88.44 96 GLY A CA 1
ATOM 743 C C . GLY A 1 96 ? 33.404 21.287 8.003 1.00 88.44 96 GLY A C 1
ATOM 744 O O . GLY A 1 96 ? 33.697 22.454 8.268 1.00 88.44 96 GLY A O 1
ATOM 745 N N . ARG A 1 97 ? 32.197 20.783 8.261 1.00 90.19 97 ARG A N 1
ATOM 746 C CA . ARG A 1 97 ? 31.087 21.536 8.844 1.00 90.19 97 ARG A CA 1
ATOM 747 C C . ARG A 1 97 ? 30.371 20.708 9.897 1.00 90.19 97 ARG A C 1
ATOM 749 O O . ARG A 1 97 ? 29.917 19.608 9.605 1.00 90.19 97 ARG A O 1
ATOM 756 N N . ILE A 1 98 ? 30.207 21.256 11.095 1.00 86.19 98 ILE A N 1
ATOM 757 C CA . ILE A 1 98 ? 29.326 20.685 12.119 1.00 86.19 98 ILE A CA 1
ATOM 758 C C . ILE A 1 98 ? 28.228 21.693 12.420 1.00 86.19 98 ILE A C 1
ATOM 760 O O . ILE A 1 98 ? 28.506 22.840 12.767 1.00 86.19 98 ILE A O 1
ATOM 764 N N . VAL A 1 99 ? 26.975 21.274 12.273 1.00 86.81 99 VAL A N 1
ATOM 765 C CA . VAL A 1 99 ? 25.800 22.081 12.605 1.00 86.81 99 VAL A CA 1
ATOM 766 C C . VAL A 1 99 ? 25.135 21.482 13.832 1.00 86.81 99 VAL A C 1
ATOM 768 O O . VAL A 1 99 ? 24.473 20.455 13.736 1.00 86.81 99 VAL A O 1
ATOM 771 N N . GLY A 1 100 ? 25.327 22.116 14.984 1.00 80.81 100 GLY A N 1
ATOM 772 C CA . GLY A 1 100 ? 24.598 21.806 16.206 1.00 80.81 100 GLY A CA 1
ATOM 773 C C . GLY A 1 100 ? 23.450 22.781 16.446 1.00 80.81 100 GLY A C 1
ATOM 774 O O . GLY A 1 100 ? 23.441 23.902 15.939 1.00 80.81 100 GLY A O 1
ATOM 775 N N . VAL A 1 101 ? 22.501 22.369 17.287 1.00 80.44 101 VAL A N 1
ATOM 776 C CA . VAL A 1 101 ? 21.340 23.190 17.688 1.00 80.44 101 VAL A CA 1
ATOM 777 C C . VAL A 1 101 ? 21.762 24.499 18.374 1.00 80.44 101 VAL A C 1
ATOM 779 O O . VAL A 1 101 ? 21.087 25.517 18.254 1.00 80.44 101 VAL A O 1
ATOM 782 N N . ARG A 1 102 ? 22.880 24.474 19.110 1.00 84.75 102 ARG A N 1
ATOM 783 C CA . ARG A 1 102 ? 23.365 25.588 19.944 1.00 84.75 102 ARG A CA 1
ATOM 784 C C . ARG A 1 102 ? 24.586 26.308 19.386 1.00 84.75 102 ARG A C 1
ATOM 786 O O . ARG A 1 102 ? 24.785 27.484 19.676 1.00 84.75 102 ARG A O 1
ATOM 793 N N . CYS A 1 103 ? 25.407 25.617 18.608 1.00 89.62 103 CYS A N 1
ATOM 794 C CA . CYS A 1 103 ? 26.551 26.196 17.930 1.00 89.62 103 CYS A CA 1
ATOM 795 C C . CYS A 1 103 ? 26.854 25.424 16.653 1.00 89.62 103 CYS A C 1
ATOM 797 O O . CYS A 1 103 ? 26.542 24.241 16.531 1.00 89.62 103 CYS A O 1
ATOM 799 N N . ASN A 1 104 ? 27.461 26.105 15.693 1.00 93.00 104 ASN A N 1
ATOM 800 C CA . ASN A 1 104 ? 27.918 25.509 14.452 1.00 93.00 104 ASN A CA 1
ATOM 801 C C . ASN A 1 104 ? 29.306 26.030 14.094 1.00 93.00 104 ASN A C 1
ATOM 803 O O . ASN A 1 104 ? 29.695 27.128 14.501 1.00 93.00 104 ASN A O 1
ATOM 807 N N . ILE A 1 105 ? 30.025 25.224 13.324 1.00 92.00 105 ILE A N 1
ATOM 808 C CA . ILE A 1 105 ? 31.346 25.548 12.812 1.00 92.00 105 ILE A CA 1
ATOM 809 C C . ILE A 1 105 ? 31.482 25.067 11.373 1.00 92.00 105 ILE A C 1
ATOM 811 O O . ILE A 1 105 ? 30.933 24.030 10.992 1.00 92.00 105 ILE A O 1
ATOM 815 N N . ARG A 1 106 ? 32.218 25.827 10.568 1.00 93.50 106 ARG A N 1
ATOM 816 C CA . ARG A 1 106 ? 32.599 25.465 9.207 1.00 93.50 106 ARG A CA 1
ATOM 817 C C . ARG A 1 106 ? 34.014 25.939 8.926 1.00 93.50 106 ARG A C 1
ATOM 819 O O . ARG A 1 106 ? 34.348 27.073 9.259 1.00 93.50 106 ARG A O 1
ATOM 826 N N . TYR A 1 107 ? 34.802 25.108 8.259 1.00 92.06 107 TYR A N 1
ATOM 827 C CA . TYR A 1 107 ? 36.056 25.519 7.645 1.00 92.06 107 TYR A CA 1
ATOM 828 C C . TYR A 1 107 ? 36.177 24.975 6.226 1.00 92.06 107 TYR A C 1
ATOM 830 O O . TYR A 1 107 ? 35.616 23.925 5.921 1.00 92.06 107 TYR A O 1
ATOM 838 N N . GLU A 1 108 ? 36.896 25.702 5.376 1.00 90.94 108 GLU A N 1
ATOM 839 C CA . GLU A 1 108 ? 37.171 25.337 3.983 1.00 90.94 108 GLU A CA 1
ATOM 840 C C . GLU A 1 108 ? 38.525 25.915 3.538 1.00 90.94 108 GLU A C 1
ATOM 842 O O . GLU A 1 108 ? 39.020 26.894 4.108 1.00 90.94 108 GLU A O 1
ATOM 847 N N . SER A 1 109 ? 39.082 25.372 2.455 1.00 87.69 109 SER A N 1
ATOM 848 C CA . SER A 1 109 ? 40.269 25.901 1.762 1.00 87.69 109 SER A CA 1
ATOM 849 C C . SER A 1 109 ? 39.966 27.047 0.775 1.00 87.69 109 SER A C 1
ATOM 851 O O . SER A 1 109 ? 40.865 27.561 0.109 1.00 87.69 109 SER A O 1
ATOM 853 N N . TYR A 1 110 ? 38.703 27.479 0.681 1.00 87.25 110 TYR A N 1
ATOM 854 C CA . TYR A 1 110 ? 38.255 28.626 -0.113 1.00 87.25 110 TYR A CA 1
ATOM 855 C C . TYR A 1 110 ? 37.369 29.556 0.719 1.00 87.25 110 TYR A C 1
ATOM 857 O O . TYR A 1 110 ? 36.706 29.133 1.665 1.00 87.25 110 TYR A O 1
ATOM 865 N N . GLN A 1 111 ? 37.325 30.839 0.358 1.00 89.88 111 GLN A N 1
ATOM 866 C CA . GLN A 1 111 ? 36.457 31.795 1.039 1.00 89.88 111 GLN A CA 1
ATOM 867 C C . GLN A 1 111 ? 34.985 31.512 0.704 1.00 89.88 111 GLN A C 1
ATOM 869 O O . GLN A 1 111 ? 34.584 31.578 -0.456 1.00 89.88 111 GLN A O 1
ATOM 874 N N . PHE A 1 112 ? 34.181 31.216 1.726 1.00 90.75 112 PHE A N 1
ATOM 875 C CA . PHE A 1 112 ? 32.757 30.870 1.591 1.00 90.75 112 PHE A CA 1
ATOM 876 C C . PHE A 1 112 ? 31.807 31.880 2.253 1.00 90.75 112 PHE A C 1
ATOM 878 O O . PHE A 1 112 ? 30.601 31.643 2.312 1.00 90.75 112 PHE A O 1
ATOM 885 N N . TYR A 1 113 ? 32.349 32.976 2.782 1.00 87.88 113 TYR A N 1
ATOM 886 C CA . TYR A 1 113 ? 31.602 34.081 3.371 1.00 87.88 113 TYR A CA 1
ATOM 887 C C . TYR A 1 113 ? 32.035 35.401 2.730 1.00 87.88 113 TYR A C 1
ATOM 889 O O . TYR A 1 113 ? 33.206 35.584 2.386 1.00 87.88 113 TYR A O 1
ATOM 897 N N . ASP A 1 114 ? 31.092 36.328 2.599 1.00 81.94 114 ASP A N 1
ATOM 898 C CA . ASP A 1 114 ? 31.350 37.650 2.036 1.00 81.94 114 ASP A CA 1
ATOM 899 C C . ASP A 1 114 ? 31.942 38.599 3.085 1.00 81.94 114 ASP A C 1
ATOM 901 O O . ASP A 1 114 ? 31.600 38.549 4.267 1.00 81.94 114 ASP A O 1
ATOM 905 N N . GLY A 1 115 ? 32.814 39.504 2.639 1.00 84.25 115 GLY A N 1
ATOM 906 C CA . GLY A 1 115 ? 33.420 40.532 3.484 1.00 84.25 115 GLY A CA 1
ATOM 907 C C . GLY A 1 115 ? 34.784 40.152 4.060 1.00 84.25 115 GLY A C 1
ATOM 908 O O . GLY A 1 115 ? 35.453 39.219 3.612 1.00 84.25 115 GLY A O 1
ATOM 909 N N . THR A 1 116 ? 35.243 40.950 5.022 1.00 85.81 116 THR A N 1
ATOM 910 C CA . THR A 1 116 ? 36.544 40.762 5.667 1.00 85.81 116 THR A CA 1
ATOM 911 C C . THR A 1 116 ? 36.415 39.946 6.943 1.00 85.81 116 THR A C 1
ATOM 913 O O . THR A 1 116 ? 35.591 40.293 7.781 1.00 85.81 116 THR A O 1
ATOM 916 N N . ALA A 1 117 ? 37.283 38.947 7.123 1.00 89.12 117 ALA A N 1
ATOM 917 C CA . ALA A 1 117 ? 37.309 38.129 8.332 1.00 89.12 117 ALA A CA 1
ATOM 918 C C . ALA A 1 117 ? 37.561 38.965 9.598 1.00 89.12 117 ALA A C 1
ATOM 920 O O . ALA A 1 117 ? 38.429 39.853 9.583 1.00 89.12 117 ALA A O 1
ATOM 921 N N . ASP A 1 118 ? 36.845 38.625 10.671 1.00 88.75 118 ASP A N 1
ATOM 922 C CA . ASP A 1 118 ? 36.964 39.251 11.994 1.00 88.75 118 ASP A CA 1
ATOM 923 C C . ASP A 1 118 ? 38.314 38.915 12.645 1.00 88.75 118 ASP A C 1
ATOM 925 O O . ASP A 1 118 ? 38.964 39.768 13.249 1.00 88.75 118 ASP A O 1
ATOM 929 N N . VAL A 1 119 ? 38.765 37.671 12.465 1.00 89.69 119 VAL A N 1
ATOM 930 C CA . VAL A 1 119 ? 40.034 37.145 12.972 1.00 89.69 119 VAL A CA 1
ATOM 931 C C . VAL A 1 119 ? 40.980 36.872 11.802 1.00 89.69 119 VAL A C 1
ATOM 933 O O . VAL A 1 119 ? 40.635 36.178 10.844 1.00 89.69 119 VAL A O 1
ATOM 936 N N . ARG A 1 120 ? 42.201 37.410 11.865 1.00 90.56 120 ARG A N 1
ATOM 937 C CA . ARG A 1 120 ? 43.222 37.251 10.818 1.00 90.56 120 ARG A CA 1
ATOM 938 C C . ARG A 1 120 ? 44.521 36.755 11.431 1.00 90.56 120 ARG A C 1
ATOM 940 O O . ARG A 1 120 ? 45.144 37.470 12.209 1.00 90.56 120 ARG A O 1
ATOM 947 N N . ILE A 1 121 ? 44.937 35.551 11.057 1.00 84.00 121 ILE A N 1
ATOM 948 C CA . ILE A 1 121 ? 46.091 34.864 11.647 1.00 84.00 121 ILE A CA 1
ATOM 949 C C . ILE A 1 121 ? 47.175 34.721 10.576 1.00 84.00 121 ILE A C 1
ATOM 951 O O . ILE A 1 121 ? 46.901 34.260 9.467 1.00 84.00 121 ILE A O 1
ATOM 955 N N . GLY A 1 122 ? 48.403 35.139 10.899 1.00 73.56 122 GLY A N 1
ATOM 956 C CA . GLY A 1 122 ? 49.564 35.056 9.997 1.00 73.56 122 GLY A CA 1
ATOM 957 C C . GLY A 1 122 ? 49.649 36.153 8.922 1.00 73.56 122 GLY A C 1
ATOM 958 O O . GLY A 1 122 ? 50.586 36.176 8.128 1.00 73.56 122 GLY A O 1
ATOM 959 N N . LEU A 1 123 ? 48.730 37.123 8.936 1.00 60.44 123 LEU A N 1
ATOM 960 C CA . LEU A 1 123 ? 48.811 38.351 8.141 1.00 60.44 123 LEU A CA 1
ATOM 961 C C . LEU A 1 123 ? 49.569 39.430 8.933 1.00 60.44 123 LEU A C 1
ATOM 963 O O . LEU A 1 123 ? 48.962 40.187 9.688 1.00 60.44 123 LEU A O 1
ATOM 967 N N . GLN A 1 124 ? 50.894 39.520 8.780 1.00 47.03 124 GLN A N 1
ATOM 968 C CA . GLN A 1 124 ? 51.629 40.693 9.272 1.00 47.03 124 GLN A CA 1
ATOM 969 C C . GLN A 1 124 ? 51.303 41.904 8.390 1.00 47.03 124 GLN A C 1
ATOM 971 O O . GLN A 1 124 ? 51.579 41.921 7.191 1.00 47.03 124 GLN A O 1
ATOM 976 N N . GLY A 1 125 ? 50.662 42.904 8.995 1.00 43.97 125 GLY A N 1
ATOM 977 C CA . GLY A 1 125 ? 50.281 44.146 8.339 1.00 43.97 125 GLY A CA 1
ATOM 978 C C . GLY A 1 125 ? 51.483 45.027 8.007 1.00 43.97 125 GLY A C 1
ATOM 979 O O . GLY A 1 125 ? 52.368 45.231 8.831 1.00 43.97 125 GLY A O 1
ATOM 980 N N . GLY A 1 126 ? 51.461 45.613 6.813 1.00 31.53 126 GLY A N 1
ATOM 981 C CA . GLY A 1 126 ? 52.237 46.801 6.482 1.00 31.53 126 GLY A CA 1
ATOM 982 C C . GLY A 1 126 ? 51.303 48.000 6.383 1.00 31.53 126 GLY A C 1
ATOM 983 O O . GLY A 1 126 ? 50.769 48.276 5.313 1.00 31.53 126 GLY A O 1
ATOM 984 N N . SER A 1 127 ? 51.088 48.697 7.501 1.00 32.09 127 SER A N 1
ATOM 985 C CA . SER A 1 127 ? 50.703 50.108 7.472 1.00 32.09 127 SER A CA 1
ATOM 986 C C . SER A 1 127 ? 51.988 50.921 7.377 1.00 32.09 127 SER A C 1
ATOM 988 O O . SER A 1 127 ? 52.797 50.912 8.302 1.00 32.09 127 SER A O 1
ATOM 990 N N . SER A 1 128 ? 52.178 51.622 6.267 1.00 29.08 128 SER A N 1
ATOM 991 C CA . SER A 1 128 ? 53.069 52.775 6.213 1.00 29.08 128 SER A CA 1
ATOM 992 C C . SER A 1 128 ? 52.553 53.729 5.145 1.00 29.08 128 SER A C 1
ATOM 994 O O . SER A 1 128 ? 52.709 53.483 3.948 1.00 29.08 128 SER A O 1
ATOM 996 N N . SER A 1 129 ? 51.934 54.822 5.581 1.00 34.41 129 SER A N 1
ATOM 997 C CA . SER A 1 129 ? 51.847 56.045 4.782 1.00 34.41 129 SER A CA 1
ATOM 998 C C . SER A 1 129 ? 53.273 56.502 4.438 1.00 34.41 129 SER A C 1
ATOM 1000 O O . SER A 1 129 ? 54.159 56.403 5.291 1.00 34.41 129 SER A O 1
ATOM 1002 N N . PRO A 1 130 ? 53.512 57.040 3.232 1.00 32.75 130 PRO A N 1
ATOM 1003 C CA . PRO A 1 130 ? 53.762 58.475 3.200 1.00 32.75 130 PRO A CA 1
ATOM 1004 C C . PRO A 1 130 ? 53.131 59.218 2.011 1.00 32.75 130 PRO A C 1
ATOM 1006 O O . PRO A 1 130 ? 52.802 58.677 0.959 1.00 32.75 130 PRO A O 1
ATOM 1009 N N . THR A 1 131 ? 52.981 60.503 2.293 1.00 28.31 131 THR A N 1
ATOM 1010 C CA . THR A 1 131 ? 52.726 61.698 1.491 1.00 28.31 131 THR A CA 1
ATOM 1011 C C . THR A 1 131 ? 53.236 61.735 0.039 1.00 28.31 131 THR A C 1
ATOM 1013 O O . THR A 1 131 ? 54.294 61.217 -0.295 1.00 28.31 131 THR A O 1
ATOM 1016 N N . GLU A 1 132 ? 52.439 62.441 -0.777 1.00 37.94 132 GLU A N 1
ATOM 1017 C CA . GLU A 1 132 ? 52.681 63.124 -2.065 1.00 37.94 132 GLU A CA 1
ATOM 1018 C C . GLU A 1 132 ? 54.015 62.927 -2.823 1.00 37.94 132 GLU A C 1
ATOM 1020 O O . GLU A 1 132 ? 55.086 63.303 -2.359 1.00 37.94 132 GLU A O 1
ATOM 1025 N N . SER A 1 133 ? 53.931 62.544 -4.107 1.00 30.08 133 SER A N 1
ATOM 1026 C CA . SER A 1 133 ? 54.245 63.437 -5.250 1.00 30.08 133 SER A CA 1
ATOM 1027 C C . SER A 1 133 ? 54.130 62.726 -6.620 1.00 30.08 133 SER A C 1
ATOM 1029 O O . SER A 1 133 ? 54.091 61.505 -6.734 1.00 30.08 133 SER A O 1
ATOM 1031 N N . ASN A 1 134 ? 53.970 63.541 -7.666 1.00 38.47 134 ASN A N 1
ATOM 1032 C CA . ASN A 1 134 ? 53.511 63.255 -9.034 1.00 38.47 134 ASN A CA 1
ATOM 1033 C C . ASN A 1 134 ? 54.288 62.214 -9.879 1.00 38.47 134 ASN A C 1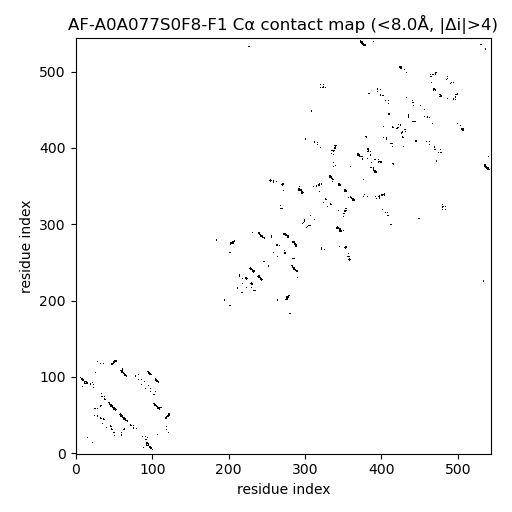
ATOM 1035 O O . ASN A 1 134 ? 55.512 62.209 -9.911 1.00 38.47 134 ASN A O 1
ATOM 1039 N N . GLY A 1 135 ? 53.562 61.484 -10.749 1.00 32.56 135 GLY A N 1
ATOM 1040 C CA . GLY A 1 135 ? 54.146 60.714 -11.868 1.00 32.56 135 GLY A CA 1
ATOM 1041 C C . GLY A 1 135 ? 53.126 60.052 -12.817 1.00 32.56 135 GLY A C 1
ATOM 1042 O O . GLY A 1 135 ? 52.953 58.837 -12.819 1.00 32.56 135 GLY A O 1
ATOM 1043 N N . SER A 1 136 ? 52.416 60.834 -13.641 1.00 49.31 136 SER A N 1
ATOM 1044 C CA . SER A 1 136 ? 51.162 60.443 -14.325 1.00 49.31 136 SER A CA 1
ATOM 1045 C C . SER A 1 136 ? 51.255 59.671 -15.661 1.00 49.31 136 SER A C 1
ATOM 1047 O O . SER A 1 136 ? 50.214 59.427 -16.277 1.00 49.31 136 SER A O 1
ATOM 1049 N N . LYS A 1 137 ? 52.434 59.245 -16.142 1.00 52.22 137 LYS A N 1
ATOM 1050 C CA . LYS A 1 137 ? 52.553 58.617 -17.484 1.00 52.22 137 LYS A CA 1
ATOM 1051 C C . LYS A 1 137 ? 52.779 57.099 -17.497 1.00 52.22 137 LYS A C 1
ATOM 1053 O O . LYS A 1 137 ? 52.220 56.431 -18.359 1.00 52.22 137 LYS A O 1
ATOM 1058 N N . HIS A 1 138 ? 53.475 56.520 -16.519 1.00 50.50 138 HIS A N 1
ATOM 1059 C CA . HIS A 1 138 ? 53.794 55.080 -16.540 1.00 50.50 138 HIS A CA 1
ATOM 1060 C C . HIS A 1 138 ? 52.612 54.173 -16.134 1.00 50.50 138 HIS A C 1
ATOM 1062 O O . HIS A 1 138 ? 52.526 53.016 -16.551 1.00 50.50 138 HIS A O 1
ATOM 1068 N N . ARG A 1 139 ? 51.657 54.717 -15.363 1.00 56.56 139 ARG A N 1
ATOM 1069 C CA . ARG A 1 139 ? 50.480 53.990 -14.854 1.00 56.56 139 ARG A CA 1
ATOM 1070 C C . ARG A 1 139 ? 49.457 53.666 -15.948 1.00 56.56 139 ARG A C 1
ATOM 1072 O O . ARG A 1 139 ? 48.804 52.634 -15.877 1.00 56.56 139 ARG A O 1
ATOM 1079 N N . LYS A 1 140 ? 49.332 54.511 -16.980 1.00 56.00 140 LYS A N 1
ATOM 1080 C CA . LYS A 1 140 ? 48.354 54.310 -18.066 1.00 56.00 140 LYS A CA 1
ATOM 1081 C C . LYS A 1 140 ? 48.760 53.172 -19.009 1.00 56.00 140 LYS A C 1
ATOM 1083 O O . LYS A 1 140 ? 47.913 52.366 -19.375 1.00 56.00 140 LYS A O 1
ATOM 1088 N N . THR A 1 141 ? 50.047 53.049 -19.332 1.00 62.28 141 THR A N 1
ATOM 1089 C CA . THR A 1 141 ? 50.561 51.980 -20.208 1.00 62.28 141 THR A CA 1
ATOM 1090 C C . THR A 1 141 ? 50.458 50.599 -19.555 1.00 62.28 141 THR A C 1
ATOM 1092 O O . THR A 1 141 ? 50.077 49.633 -20.209 1.00 62.28 141 THR A O 1
ATOM 1095 N N . LEU A 1 142 ? 50.714 50.514 -18.245 1.00 59.69 142 LEU A N 1
ATOM 1096 C CA . LEU A 1 142 ? 50.588 49.273 -17.471 1.00 59.69 142 LEU A CA 1
ATOM 1097 C C . LEU A 1 142 ? 49.132 48.789 -17.368 1.00 59.69 142 LEU A C 1
ATOM 1099 O O . LEU A 1 142 ? 48.877 47.594 -17.489 1.00 59.69 142 LEU A O 1
ATOM 1103 N N . ILE A 1 143 ? 48.172 49.710 -17.224 1.00 69.44 143 ILE A N 1
ATOM 1104 C CA . ILE A 1 143 ? 46.740 49.374 -17.183 1.00 69.44 143 ILE A CA 1
ATOM 1105 C C . ILE A 1 143 ? 46.267 48.810 -18.532 1.00 69.44 143 ILE A C 1
ATOM 1107 O O . ILE A 1 143 ? 45.550 47.815 -18.551 1.00 69.44 143 ILE A O 1
ATOM 1111 N N . ILE A 1 144 ? 46.703 49.380 -19.661 1.00 74.25 144 ILE A N 1
ATOM 1112 C CA . ILE A 1 144 ? 46.293 48.905 -20.995 1.00 74.25 144 ILE A CA 1
ATOM 1113 C C . ILE A 1 144 ? 46.801 47.479 -21.260 1.00 74.25 144 ILE A C 1
ATOM 1115 O O . ILE A 1 144 ? 46.032 46.633 -21.714 1.00 74.25 144 ILE A O 1
ATOM 1119 N N . ILE A 1 145 ? 48.061 47.182 -20.923 1.00 75.88 145 ILE A N 1
ATOM 1120 C CA . ILE A 1 145 ? 48.644 45.839 -21.098 1.00 75.88 145 ILE A CA 1
ATOM 1121 C C . ILE A 1 145 ? 47.920 44.809 -20.217 1.00 75.88 145 ILE A C 1
ATOM 1123 O O . ILE A 1 145 ? 47.626 43.699 -20.670 1.00 75.88 145 ILE A O 1
ATOM 1127 N N . LEU A 1 146 ? 47.576 45.189 -18.983 1.00 77.81 146 LEU A N 1
ATOM 1128 C CA . LEU A 1 146 ? 46.835 44.333 -18.058 1.00 77.81 146 LEU A CA 1
ATOM 1129 C C . LEU A 1 146 ? 45.420 44.036 -18.583 1.00 77.81 146 LEU A C 1
ATOM 1131 O O . LEU A 1 146 ? 44.998 42.882 -18.594 1.00 77.81 146 LEU A O 1
ATOM 1135 N N . CYS A 1 147 ? 44.710 45.047 -19.092 1.00 76.31 147 CYS A N 1
ATOM 1136 C CA . CYS A 1 147 ? 43.364 44.879 -19.639 1.00 76.31 147 CYS A CA 1
ATOM 1137 C C . CYS A 1 147 ? 43.339 43.978 -20.882 1.00 76.31 147 CYS A C 1
ATOM 1139 O O . CYS A 1 147 ? 42.464 43.121 -20.981 1.00 76.31 147 CYS A O 1
ATOM 1141 N N . VAL A 1 148 ? 44.300 44.121 -21.802 1.00 83.12 148 VAL A N 1
ATOM 1142 C CA . VAL A 1 148 ? 44.377 43.270 -23.007 1.00 83.12 148 VAL A CA 1
ATOM 1143 C C . VAL A 1 148 ? 44.731 41.825 -22.646 1.00 83.12 148 VAL A C 1
ATOM 1145 O O . VAL A 1 148 ? 44.164 40.885 -23.198 1.00 83.12 148 VAL A O 1
ATOM 1148 N N . SER A 1 149 ? 45.615 41.624 -21.670 1.00 79.75 149 SER A N 1
ATOM 1149 C CA . SER A 1 149 ? 45.985 40.278 -21.218 1.00 79.75 149 SER A CA 1
ATOM 1150 C C . SER A 1 149 ? 44.810 39.563 -20.540 1.00 79.75 149 SER A C 1
ATOM 1152 O O . SER A 1 149 ? 44.573 38.381 -20.790 1.00 79.75 149 SER A O 1
ATOM 1154 N N . ILE A 1 150 ? 44.019 40.285 -19.738 1.00 86.25 150 ILE A N 1
ATOM 1155 C CA . ILE A 1 150 ? 42.838 39.735 -19.058 1.00 86.25 150 ILE A CA 1
ATOM 1156 C C . ILE A 1 150 ? 41.733 39.366 -20.056 1.00 86.25 150 ILE A C 1
ATOM 1158 O O . ILE A 1 150 ? 41.095 38.325 -19.891 1.00 86.25 150 ILE A O 1
ATOM 1162 N N . THR A 1 151 ? 41.498 40.162 -21.104 1.00 82.38 151 THR A N 1
ATOM 1163 C CA . THR A 1 151 ? 40.450 39.862 -22.097 1.00 82.38 151 THR A CA 1
ATOM 1164 C C . THR A 1 151 ? 40.809 38.662 -22.973 1.00 82.38 151 THR A C 1
ATOM 1166 O O . THR A 1 151 ? 39.953 37.807 -23.231 1.00 82.38 151 THR A O 1
ATOM 1169 N N . VAL A 1 152 ? 42.079 38.524 -23.362 1.00 91.31 152 VAL A N 1
ATOM 1170 C CA . VAL A 1 152 ? 42.569 37.340 -24.086 1.00 91.31 152 VAL A CA 1
ATOM 1171 C C . VAL A 1 152 ? 42.488 36.094 -23.199 1.00 91.31 152 VAL A C 1
ATOM 1173 O O . VAL A 1 152 ? 41.969 35.065 -23.625 1.00 91.31 152 VAL A O 1
ATOM 1176 N N . PHE A 1 153 ? 42.894 36.185 -21.932 1.00 88.00 153 PHE A N 1
ATOM 1177 C CA . PHE A 1 153 ? 42.810 35.048 -21.014 1.00 88.00 153 PHE A CA 1
ATOM 1178 C C . PHE A 1 153 ? 41.358 34.631 -20.729 1.00 88.00 153 PHE A C 1
ATOM 1180 O O . PHE A 1 153 ? 41.029 33.445 -20.747 1.00 88.00 153 PHE A O 1
ATOM 1187 N N . SER A 1 154 ? 40.460 35.603 -20.543 1.00 83.94 154 SER A N 1
ATOM 1188 C CA . SER A 1 154 ? 39.037 35.349 -20.278 1.00 83.94 154 SER A CA 1
ATOM 1189 C C . SER A 1 154 ? 38.331 34.709 -21.475 1.00 83.94 154 SER A C 1
ATOM 1191 O O . SER A 1 154 ? 37.535 33.788 -21.300 1.00 83.94 154 SER A O 1
ATOM 1193 N N . SER A 1 155 ? 38.645 35.138 -22.700 1.00 85.94 155 SER A N 1
ATOM 1194 C CA . SER A 1 155 ? 38.070 34.544 -23.916 1.00 85.94 155 SER A CA 1
ATOM 1195 C C . SER A 1 155 ? 38.554 33.108 -24.152 1.00 85.94 155 SER A C 1
ATOM 1197 O O . SER A 1 155 ? 37.745 32.242 -24.498 1.00 85.94 155 SER A O 1
ATOM 1199 N N . ILE A 1 156 ? 39.827 32.813 -23.867 1.00 91.38 156 ILE A N 1
ATOM 1200 C CA . ILE A 1 156 ? 40.374 31.447 -23.907 1.00 91.38 156 ILE A CA 1
ATOM 1201 C C . ILE A 1 156 ? 39.715 30.568 -22.836 1.00 91.38 156 ILE A C 1
ATOM 1203 O O . ILE A 1 156 ? 39.292 29.451 -23.138 1.00 91.38 156 ILE A O 1
ATOM 1207 N N . LEU A 1 157 ? 39.554 31.075 -21.609 1.00 89.56 157 LEU A N 1
ATOM 1208 C CA . LEU A 1 157 ? 38.901 30.350 -20.517 1.00 89.56 157 LEU A CA 1
ATOM 1209 C C . LEU A 1 157 ? 37.449 29.998 -20.870 1.00 89.56 157 LEU A C 1
ATOM 1211 O O . LEU A 1 157 ? 37.033 28.851 -20.709 1.00 89.56 157 LEU A O 1
ATOM 1215 N N . VAL A 1 158 ? 36.686 30.955 -21.408 1.00 90.94 158 VAL A N 1
ATOM 1216 C CA . VAL A 1 158 ? 35.300 30.727 -21.843 1.00 90.94 158 VAL A CA 1
ATOM 1217 C C . VAL A 1 158 ? 35.246 29.697 -22.973 1.00 90.94 158 VAL A C 1
ATOM 1219 O O . VAL A 1 158 ? 34.425 28.782 -22.915 1.00 90.94 158 VAL A O 1
ATOM 1222 N N . CYS A 1 159 ? 36.146 29.770 -23.957 1.00 89.75 159 CYS A N 1
ATOM 1223 C CA . CYS A 1 159 ? 36.224 28.786 -25.038 1.00 89.75 159 CYS A CA 1
ATOM 1224 C C . CYS A 1 159 ? 36.525 27.370 -24.506 1.00 89.75 159 CYS A C 1
ATOM 1226 O O . CYS A 1 159 ? 35.810 26.417 -24.829 1.00 89.75 159 CYS A O 1
ATOM 1228 N N . CYS A 1 160 ? 37.501 27.235 -23.602 1.00 87.62 160 CYS A N 1
ATOM 1229 C CA . CYS A 1 160 ? 37.829 25.973 -22.934 1.00 87.62 160 CYS A CA 1
ATOM 1230 C C . CYS A 1 160 ? 36.654 25.426 -22.112 1.00 87.62 160 CYS A C 1
ATOM 1232 O O . CYS A 1 160 ? 36.359 24.232 -22.176 1.00 87.62 160 CYS A O 1
ATOM 1234 N N . LEU A 1 161 ? 35.933 26.281 -21.380 1.00 83.44 161 LEU A N 1
ATOM 1235 C CA . LEU A 1 161 ? 34.751 25.880 -20.612 1.00 83.44 161 LEU A CA 1
ATOM 1236 C C . LEU A 1 161 ? 33.605 25.418 -21.521 1.00 83.44 161 LEU A C 1
ATOM 1238 O O . LEU A 1 161 ? 32.922 24.441 -21.200 1.00 83.44 161 LEU A O 1
ATOM 1242 N N . LEU A 1 162 ? 33.404 26.066 -22.671 1.00 83.31 162 LEU A N 1
ATOM 1243 C CA . LEU A 1 162 ? 32.404 25.657 -23.660 1.00 83.31 162 LEU A CA 1
ATOM 1244 C C . LEU A 1 162 ? 32.775 24.322 -24.325 1.00 83.31 162 LEU A C 1
ATOM 1246 O O . LEU A 1 162 ? 31.902 23.465 -24.483 1.00 83.31 162 LEU A O 1
ATOM 1250 N N . LEU A 1 163 ? 34.054 24.095 -24.636 1.00 81.19 163 LEU A N 1
ATOM 1251 C CA . LEU A 1 163 ? 34.555 22.818 -25.156 1.00 81.19 163 LEU A CA 1
ATOM 1252 C C . LEU A 1 163 ? 34.433 21.693 -24.120 1.00 81.19 163 LEU A C 1
ATOM 1254 O O . LEU A 1 163 ? 33.902 20.629 -24.436 1.00 81.19 163 LEU A O 1
ATOM 1258 N N . MET A 1 164 ? 34.805 21.940 -22.860 1.00 75.44 164 MET A N 1
ATOM 1259 C CA . MET A 1 164 ? 34.620 20.973 -21.773 1.00 75.44 164 MET A CA 1
ATOM 1260 C C . MET A 1 164 ? 33.142 20.649 -21.531 1.00 75.44 164 MET A C 1
ATOM 1262 O O . MET A 1 164 ? 32.799 19.490 -21.295 1.00 75.44 164 MET A O 1
ATOM 1266 N N . ARG A 1 165 ? 32.240 21.634 -21.641 1.00 74.31 165 ARG A N 1
ATOM 1267 C CA . ARG A 1 165 ? 30.787 21.404 -21.566 1.00 74.31 165 ARG A CA 1
ATOM 1268 C C . ARG A 1 165 ? 30.270 20.565 -22.736 1.00 74.31 165 ARG A C 1
ATOM 1270 O O . ARG A 1 165 ? 29.412 19.712 -22.513 1.00 74.31 165 ARG A O 1
ATOM 1277 N N . ARG A 1 166 ? 30.792 20.756 -23.955 1.00 72.19 166 ARG A N 1
ATOM 1278 C CA . ARG A 1 166 ? 30.442 19.927 -25.125 1.00 72.19 166 ARG A CA 1
ATOM 1279 C C . ARG A 1 166 ? 30.953 18.488 -24.982 1.00 72.19 166 ARG A C 1
ATOM 1281 O O . ARG A 1 166 ? 30.183 17.561 -25.211 1.00 72.19 166 ARG A O 1
ATOM 1288 N N . LEU A 1 167 ? 32.186 18.296 -24.512 1.00 67.50 167 LEU A N 1
ATOM 1289 C CA . LEU A 1 167 ? 32.780 16.969 -24.298 1.00 67.50 167 LEU A CA 1
ATOM 1290 C C . LEU A 1 167 ? 32.112 16.200 -23.140 1.00 67.50 167 LEU A C 1
ATOM 1292 O O . LEU A 1 167 ? 31.842 15.006 -23.265 1.00 67.50 167 LEU A O 1
ATOM 1296 N N . ARG A 1 168 ? 31.754 16.879 -22.037 1.00 63.03 168 ARG A N 1
ATOM 1297 C CA . ARG A 1 168 ? 31.036 16.259 -20.903 1.00 63.03 168 ARG A CA 1
ATOM 1298 C C . ARG A 1 168 ? 29.584 15.894 -21.236 1.00 63.03 168 ARG A C 1
ATOM 1300 O O . ARG A 1 168 ? 29.110 14.863 -20.763 1.00 63.03 168 ARG A O 1
ATOM 1307 N N . LYS A 1 169 ? 28.889 16.679 -22.074 1.00 55.03 169 LYS A N 1
ATOM 1308 C CA . LYS A 1 169 ? 27.520 16.354 -22.530 1.00 55.03 169 LYS A CA 1
ATOM 1309 C C . LYS A 1 169 ? 27.460 15.116 -23.438 1.00 55.03 169 LYS A C 1
ATOM 1311 O O . LYS A 1 169 ? 26.440 14.435 -23.423 1.00 55.03 169 LYS A O 1
ATOM 1316 N N . GLY A 1 170 ? 28.527 14.808 -24.183 1.00 51.34 170 GLY A N 1
ATOM 1317 C CA . GLY A 1 170 ? 28.610 13.607 -25.027 1.00 51.34 170 GLY A CA 1
ATOM 1318 C C . GLY A 1 170 ? 28.922 12.324 -24.247 1.00 51.34 170 GLY A C 1
ATOM 1319 O O . GLY A 1 170 ? 28.271 11.308 -24.458 1.00 51.34 170 GLY A O 1
ATOM 1320 N N . ALA A 1 171 ? 29.862 12.378 -23.296 1.00 54.41 171 ALA A N 1
ATOM 1321 C CA . ALA A 1 171 ? 30.337 11.191 -22.572 1.00 54.41 171 ALA A CA 1
ATOM 1322 C C . ALA A 1 171 ? 29.399 10.696 -21.447 1.00 54.41 171 ALA A C 1
ATOM 1324 O O . ALA A 1 171 ? 29.448 9.523 -21.072 1.00 54.41 171 ALA A O 1
ATOM 1325 N N . GLY A 1 172 ? 28.566 11.580 -20.880 1.00 52.94 172 GLY A N 1
ATOM 1326 C CA . GLY A 1 172 ? 27.597 11.219 -19.836 1.00 52.94 172 GLY A CA 1
ATOM 1327 C C . GLY A 1 172 ? 26.377 10.463 -20.374 1.00 52.94 172 GLY A C 1
ATOM 1328 O O . GLY A 1 172 ? 25.917 9.518 -19.737 1.00 52.94 172 GLY A O 1
ATOM 1329 N N . LYS A 1 173 ? 25.899 10.829 -21.573 1.00 51.00 173 LYS A N 1
ATOM 1330 C CA . LYS A 1 173 ? 24.772 10.155 -22.238 1.00 51.00 173 LYS A CA 1
ATOM 1331 C C . LYS A 1 173 ? 25.119 8.718 -22.633 1.00 51.00 173 LYS A C 1
ATOM 1333 O O . LYS A 1 173 ? 24.391 7.798 -22.282 1.00 51.00 173 LYS A O 1
ATOM 1338 N N . THR A 1 174 ? 26.290 8.505 -23.233 1.00 54.78 174 THR A N 1
ATOM 1339 C CA . THR A 1 174 ? 26.717 7.178 -23.709 1.00 54.78 174 THR A CA 1
ATOM 1340 C C . THR A 1 174 ? 26.930 6.162 -22.583 1.00 54.78 174 THR A C 1
ATOM 1342 O O . THR A 1 174 ? 26.623 4.984 -22.754 1.00 54.78 174 THR A O 1
ATOM 1345 N N . LYS A 1 175 ? 27.430 6.587 -21.413 1.00 56.41 175 LYS A N 1
ATOM 1346 C CA . LYS A 1 175 ? 27.619 5.686 -20.258 1.00 56.41 175 LYS A CA 1
ATOM 1347 C C . LYS A 1 175 ? 26.293 5.272 -19.612 1.00 56.41 175 LYS A C 1
ATOM 1349 O O . LYS A 1 175 ? 26.153 4.113 -19.222 1.00 56.41 175 LYS A O 1
ATOM 1354 N N . LEU A 1 176 ? 25.330 6.192 -19.515 1.00 55.22 176 LEU A N 1
ATOM 1355 C CA . LEU A 1 176 ? 23.998 5.904 -18.978 1.00 55.22 176 LEU A CA 1
ATOM 1356 C C . LEU A 1 176 ? 23.205 4.992 -19.927 1.00 55.22 176 LEU A C 1
ATOM 1358 O O . LEU A 1 176 ? 22.644 3.995 -19.480 1.00 55.22 176 LEU A O 1
ATOM 1362 N N . GLU A 1 177 ? 23.249 5.261 -21.235 1.00 58.00 177 GLU A N 1
ATOM 1363 C CA . GLU A 1 177 ? 22.628 4.423 -22.271 1.00 58.00 177 GLU A CA 1
ATOM 1364 C C . GLU A 1 177 ? 23.205 2.997 -22.293 1.00 58.00 177 GLU A C 1
ATOM 1366 O O . GLU A 1 177 ? 22.456 2.024 -22.389 1.00 58.00 177 GLU A O 1
ATOM 1371 N N . GLN A 1 178 ? 24.528 2.836 -22.150 1.00 58.56 178 GLN A N 1
ATOM 1372 C CA . GLN A 1 178 ? 25.165 1.513 -22.079 1.00 58.56 178 GLN A CA 1
ATOM 1373 C C . GLN A 1 178 ? 24.773 0.733 -20.815 1.00 58.56 178 GLN A C 1
ATOM 1375 O O . GLN A 1 178 ? 24.520 -0.473 -20.889 1.00 58.56 178 GLN A O 1
ATOM 1380 N N . ALA A 1 179 ? 24.688 1.400 -19.659 1.00 60.41 179 ALA A N 1
ATOM 1381 C CA . ALA A 1 179 ? 24.221 0.778 -18.421 1.00 60.41 179 ALA A CA 1
ATOM 1382 C C . ALA A 1 179 ? 22.739 0.363 -18.512 1.00 60.41 179 ALA A C 1
ATOM 1384 O O . ALA A 1 179 ? 22.382 -0.737 -18.084 1.00 60.41 179 ALA A O 1
ATOM 1385 N N . HIS A 1 180 ? 21.895 1.199 -19.130 1.00 60.44 180 HIS A N 1
ATOM 1386 C CA . HIS A 1 180 ? 20.472 0.920 -19.335 1.00 60.44 180 HIS A CA 1
ATOM 1387 C C . HIS A 1 180 ? 20.269 -0.271 -20.286 1.00 60.44 180 HIS A C 1
ATOM 1389 O O . HIS A 1 180 ? 19.583 -1.230 -19.928 1.00 60.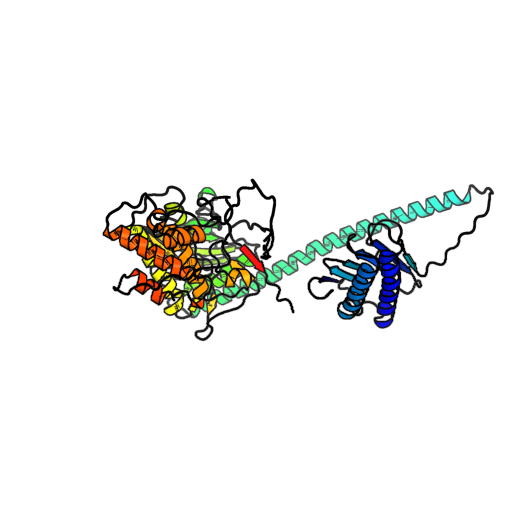44 180 HIS A O 1
ATOM 1395 N N . LYS A 1 181 ? 20.958 -0.294 -21.440 1.00 60.91 181 LYS A N 1
ATOM 1396 C CA . LYS A 1 181 ? 20.913 -1.423 -22.391 1.00 60.91 181 LYS A CA 1
ATOM 1397 C C . LYS A 1 181 ? 21.332 -2.746 -21.745 1.00 60.91 181 LYS A C 1
ATOM 1399 O O . LYS A 1 181 ? 20.665 -3.761 -21.937 1.00 60.91 181 LYS A O 1
ATOM 1404 N N . ARG A 1 182 ? 22.388 -2.739 -20.922 1.00 61.06 182 ARG A N 1
ATOM 1405 C CA . ARG A 1 182 ? 22.850 -3.938 -20.200 1.00 61.06 182 ARG A CA 1
ATOM 1406 C C . ARG A 1 182 ? 21.827 -4.439 -19.172 1.00 61.06 182 ARG A C 1
ATOM 1408 O O . ARG A 1 182 ? 21.650 -5.648 -19.043 1.00 61.06 182 ARG A O 1
ATOM 1415 N N . ASN A 1 183 ? 21.149 -3.543 -18.451 1.00 62.78 183 ASN A N 1
ATOM 1416 C CA . ASN A 1 183 ? 20.112 -3.915 -17.481 1.00 62.78 183 ASN A CA 1
ATOM 1417 C C . ASN A 1 183 ? 18.837 -4.455 -18.147 1.00 62.78 183 ASN A C 1
ATOM 1419 O O . ASN A 1 183 ? 18.247 -5.409 -17.636 1.00 62.78 183 ASN A O 1
ATOM 1423 N N . ASN A 1 184 ? 18.442 -3.895 -19.292 1.00 64.44 184 ASN A N 1
ATOM 1424 C CA . ASN A 1 184 ? 17.312 -4.405 -20.069 1.00 64.44 184 ASN A CA 1
ATOM 1425 C C . ASN A 1 184 ? 17.604 -5.798 -20.624 1.00 64.44 184 ASN A C 1
ATOM 1427 O O . ASN A 1 184 ? 16.794 -6.697 -20.430 1.00 64.44 184 ASN A O 1
ATOM 1431 N N . SER A 1 185 ? 18.791 -6.008 -21.209 1.00 66.31 185 SER A N 1
ATOM 1432 C CA . SER A 1 185 ? 19.204 -7.323 -21.719 1.00 66.31 185 SER A CA 1
ATOM 1433 C C . SER A 1 185 ? 19.137 -8.398 -20.635 1.00 66.31 185 SER A C 1
ATOM 1435 O O . SER A 1 185 ? 18.566 -9.458 -20.859 1.00 66.31 185 SER A O 1
ATOM 1437 N N . LYS A 1 186 ? 19.636 -8.100 -19.426 1.00 67.88 186 LYS A N 1
ATOM 1438 C CA . LYS A 1 186 ? 19.569 -9.031 -18.289 1.00 67.88 186 LYS A CA 1
ATOM 1439 C C . LYS A 1 186 ? 18.142 -9.304 -17.813 1.00 67.88 186 LYS A C 1
ATOM 1441 O O . LYS A 1 186 ? 17.838 -10.429 -17.442 1.00 67.88 186 LYS A O 1
ATOM 1446 N N . THR A 1 187 ? 17.281 -8.285 -17.786 1.00 67.12 187 THR A N 1
ATOM 1447 C CA . THR A 1 187 ? 15.873 -8.447 -17.379 1.00 67.12 187 THR A CA 1
ATOM 1448 C C . THR A 1 187 ? 15.120 -9.315 -18.387 1.00 67.12 187 THR A C 1
ATOM 1450 O O . THR A 1 187 ? 14.417 -10.234 -17.988 1.00 67.12 187 THR A O 1
ATOM 1453 N N . VAL A 1 188 ? 15.322 -9.078 -19.686 1.00 68.44 188 VAL A N 1
ATOM 1454 C CA . VAL A 1 188 ? 14.716 -9.872 -20.763 1.00 68.44 188 VAL A CA 1
ATOM 1455 C C . VAL A 1 188 ? 15.239 -11.309 -20.759 1.00 68.44 188 VAL A C 1
ATOM 1457 O O . VAL A 1 188 ? 14.452 -12.234 -20.918 1.00 68.44 188 VAL A O 1
ATOM 1460 N N . GLU A 1 189 ? 16.538 -11.526 -20.545 1.00 67.12 189 GLU A N 1
ATOM 1461 C CA . GLU A 1 189 ? 17.097 -12.877 -20.401 1.00 67.12 189 GLU A CA 1
ATOM 1462 C C . GLU A 1 189 ? 16.518 -13.606 -19.188 1.00 67.12 189 GLU A C 1
ATOM 1464 O O . GLU A 1 189 ? 16.092 -14.747 -19.329 1.00 67.12 189 GLU A O 1
ATOM 1469 N N . ALA A 1 190 ? 16.426 -12.946 -18.028 1.00 66.06 190 ALA A N 1
ATOM 1470 C CA . ALA A 1 190 ? 15.815 -13.524 -16.833 1.00 66.06 190 ALA A CA 1
ATOM 1471 C C . ALA A 1 190 ? 14.333 -13.879 -17.051 1.00 66.06 190 ALA A C 1
ATOM 1473 O O . ALA A 1 190 ? 13.894 -14.943 -16.629 1.00 66.06 190 ALA A O 1
ATOM 1474 N N . LEU A 1 191 ? 13.579 -13.030 -17.757 1.00 68.75 191 LEU A N 1
ATOM 1475 C CA . LEU A 1 191 ? 12.183 -13.290 -18.124 1.00 68.75 191 LEU A CA 1
ATOM 1476 C C . LEU A 1 191 ? 12.041 -14.450 -19.109 1.00 68.75 191 LEU A C 1
ATOM 1478 O O . LEU A 1 191 ? 11.136 -15.268 -18.974 1.00 68.75 191 LEU A O 1
ATOM 1482 N N . LYS A 1 192 ? 12.936 -14.539 -20.096 1.00 65.88 192 LYS A N 1
ATOM 1483 C CA . LYS A 1 192 ? 12.952 -15.641 -21.064 1.00 65.88 192 LYS A CA 1
ATOM 1484 C C . LYS A 1 192 ? 13.329 -16.963 -20.402 1.00 65.88 192 LYS A C 1
ATOM 1486 O O . LYS A 1 192 ? 12.681 -17.962 -20.680 1.00 65.88 192 LYS A O 1
ATOM 1491 N N . LEU A 1 193 ? 14.325 -16.964 -19.516 1.00 60.38 193 LEU A N 1
ATOM 1492 C CA . LEU A 1 193 ? 14.689 -18.122 -18.692 1.00 60.38 193 LEU A CA 1
ATOM 1493 C C . LEU A 1 193 ? 13.513 -18.568 -17.822 1.00 60.38 193 LEU A C 1
ATOM 1495 O O . LEU A 1 193 ? 13.170 -19.744 -17.813 1.00 60.38 193 LEU A O 1
ATOM 1499 N N . TRP A 1 194 ? 12.835 -17.620 -17.179 1.00 62.56 194 TRP A N 1
ATOM 1500 C CA . TRP A 1 194 ? 11.666 -17.907 -16.356 1.00 62.56 194 TRP A CA 1
ATOM 1501 C C . TRP A 1 194 ? 10.488 -18.480 -17.172 1.00 62.56 194 TRP A C 1
ATOM 1503 O O . TRP A 1 194 ? 9.892 -19.472 -16.760 1.00 62.56 194 TRP A O 1
ATOM 1513 N N . LYS A 1 195 ? 10.236 -17.964 -18.388 1.00 59.78 195 LYS A N 1
ATOM 1514 C CA . LYS A 1 195 ? 9.255 -18.528 -19.341 1.00 59.78 195 LYS A CA 1
ATOM 1515 C C . LYS A 1 195 ? 9.592 -19.963 -19.780 1.00 59.78 195 LYS A C 1
ATOM 1517 O O . LYS A 1 195 ? 8.698 -20.716 -20.149 1.00 59.78 195 LYS A O 1
ATOM 1522 N N . ILE A 1 196 ? 10.873 -20.335 -19.776 1.00 52.59 196 ILE A N 1
ATOM 1523 C CA . ILE A 1 196 ? 11.343 -21.677 -20.152 1.00 52.59 196 ILE A CA 1
ATOM 1524 C C . ILE A 1 196 ? 11.243 -22.653 -18.967 1.00 52.59 196 ILE A C 1
ATOM 1526 O O . ILE A 1 196 ? 10.909 -23.817 -19.175 1.00 52.59 196 ILE A O 1
ATOM 1530 N N . GLU A 1 197 ? 11.511 -22.200 -17.739 1.00 54.47 197 GLU A N 1
ATOM 1531 C CA . GLU A 1 197 ? 11.465 -23.039 -16.530 1.00 54.47 197 GLU A CA 1
ATOM 1532 C C . GLU A 1 197 ? 10.032 -23.352 -16.056 1.00 54.47 197 GLU A C 1
ATOM 1534 O O . GLU A 1 197 ? 9.779 -24.445 -15.553 1.00 54.47 197 GLU A O 1
ATOM 1539 N N . GLU A 1 198 ? 9.071 -22.444 -16.258 1.00 55.72 198 GLU A N 1
ATOM 1540 C CA . GLU A 1 198 ? 7.658 -22.618 -15.883 1.00 55.72 198 GLU A CA 1
ATOM 1541 C C . GLU A 1 198 ? 6.773 -22.821 -17.126 1.00 55.72 198 GLU A C 1
ATOM 1543 O O . GLU A 1 198 ? 5.978 -21.967 -17.503 1.00 55.72 198 GLU A O 1
ATOM 1548 N N . SER A 1 199 ? 6.874 -23.995 -17.758 1.00 42.81 199 SER A N 1
ATOM 1549 C CA . SER A 1 199 ? 6.054 -24.413 -18.921 1.00 42.81 199 SER A CA 1
ATOM 1550 C C . SER A 1 199 ? 4.523 -24.482 -18.690 1.00 42.81 199 SER A C 1
ATOM 1552 O O . SER A 1 199 ? 3.796 -24.998 -19.538 1.00 42.81 199 SER A O 1
ATOM 1554 N N . SER A 1 200 ? 4.020 -23.975 -17.558 1.00 49.47 200 SER A N 1
ATOM 1555 C CA . SER A 1 200 ? 2.620 -24.056 -17.123 1.00 49.47 200 SER A CA 1
ATOM 1556 C C . SER A 1 200 ? 1.971 -22.708 -16.779 1.00 49.47 200 SER A C 1
ATOM 1558 O O . SER A 1 200 ? 0.842 -22.706 -16.291 1.00 49.47 200 SER A O 1
ATOM 1560 N N . SER A 1 201 ? 2.647 -21.569 -16.959 1.00 55.97 201 SER A N 1
ATOM 1561 C CA . SER A 1 201 ? 2.077 -20.259 -16.620 1.00 55.97 201 SER A CA 1
ATOM 1562 C C . SER A 1 201 ? 1.352 -19.634 -17.821 1.00 55.97 201 SER A C 1
ATOM 1564 O O . SER A 1 201 ? 1.910 -19.504 -18.906 1.00 55.97 201 SER A O 1
ATOM 1566 N N . GLU A 1 202 ? 0.112 -19.172 -17.619 1.00 70.12 202 GLU A N 1
ATOM 1567 C CA . GLU A 1 202 ? -0.660 -18.324 -18.557 1.00 70.12 202 GLU A CA 1
ATOM 1568 C C . GLU A 1 202 ? -0.014 -16.932 -18.780 1.00 70.12 202 GLU A C 1
ATOM 1570 O O . GLU A 1 202 ? -0.654 -16.005 -19.275 1.00 70.12 202 GLU A O 1
ATOM 1575 N N . PHE A 1 203 ? 1.249 -16.761 -18.381 1.00 79.50 203 PHE A N 1
ATOM 1576 C CA . PHE A 1 203 ? 1.978 -15.507 -18.417 1.00 79.50 203 PHE A CA 1
ATOM 1577 C C . PHE A 1 203 ? 2.571 -15.259 -19.808 1.00 79.50 203 PHE A C 1
ATOM 1579 O O . PHE A 1 203 ? 3.380 -16.042 -20.316 1.00 79.50 203 PHE A O 1
ATOM 1586 N N . THR A 1 204 ? 2.222 -14.123 -20.409 1.00 85.50 204 THR A N 1
ATOM 1587 C CA . THR A 1 204 ? 2.626 -13.778 -21.777 1.00 85.50 204 THR A CA 1
ATOM 1588 C C . THR A 1 204 ? 3.615 -12.610 -21.807 1.00 85.50 204 THR A C 1
ATOM 1590 O O . THR A 1 204 ? 3.484 -11.626 -21.081 1.00 85.50 204 THR A O 1
ATOM 1593 N N . LEU A 1 205 ? 4.640 -12.727 -22.657 1.00 86.69 205 LEU A N 1
ATOM 1594 C CA . LEU A 1 205 ? 5.525 -11.612 -22.998 1.00 86.69 205 LEU A CA 1
ATOM 1595 C C . LEU A 1 205 ? 4.967 -10.963 -24.260 1.00 86.69 205 LEU A C 1
ATOM 1597 O O . LEU A 1 205 ? 4.985 -11.608 -25.307 1.00 86.69 205 LEU A O 1
ATOM 1601 N N . TYR A 1 206 ? 4.470 -9.739 -24.123 1.00 88.25 206 TYR A N 1
ATOM 1602 C CA . TYR A 1 206 ? 3.872 -8.958 -25.202 1.00 88.25 206 TYR A CA 1
ATOM 1603 C C . TYR A 1 206 ? 4.899 -8.020 -25.833 1.00 88.25 206 TYR A C 1
ATOM 1605 O O . TYR A 1 206 ? 5.818 -7.544 -25.154 1.00 88.25 206 TYR A O 1
ATOM 1613 N N . ASP A 1 207 ? 4.701 -7.711 -27.112 1.00 89.06 207 ASP A N 1
ATOM 1614 C CA . ASP A 1 207 ? 5.490 -6.703 -27.815 1.00 89.06 207 ASP A CA 1
ATOM 1615 C C . ASP A 1 207 ? 4.852 -5.310 -27.667 1.00 89.06 207 ASP A C 1
ATOM 1617 O O . ASP A 1 207 ? 3.630 -5.165 -27.577 1.00 89.06 207 ASP A O 1
ATOM 1621 N N . PHE A 1 208 ? 5.665 -4.247 -27.675 1.00 89.94 208 PHE A N 1
ATOM 1622 C CA . PHE A 1 208 ? 5.149 -2.879 -27.529 1.00 89.94 208 PHE A CA 1
ATOM 1623 C C . PHE A 1 208 ? 4.084 -2.507 -28.577 1.00 89.94 208 PHE A C 1
ATOM 1625 O O . PHE A 1 208 ? 3.065 -1.944 -28.179 1.00 89.94 208 PHE A O 1
ATOM 1632 N N . PRO A 1 209 ? 4.255 -2.800 -29.887 1.00 90.75 209 PRO A N 1
ATOM 1633 C CA . PRO A 1 209 ? 3.257 -2.432 -30.892 1.00 90.75 209 PRO A CA 1
ATOM 1634 C C . PRO A 1 209 ? 1.898 -3.099 -30.663 1.00 90.75 209 PRO A C 1
ATOM 1636 O O . PRO A 1 209 ? 0.872 -2.506 -30.978 1.00 90.75 209 PRO A O 1
ATOM 1639 N N . GLU A 1 210 ? 1.890 -4.306 -30.099 1.00 90.25 210 GLU A N 1
ATOM 1640 C CA . GLU A 1 210 ? 0.668 -5.037 -29.768 1.00 90.25 210 GLU A CA 1
ATOM 1641 C C . GLU A 1 210 ? -0.103 -4.334 -28.646 1.00 90.25 210 GLU A C 1
ATOM 1643 O O . GLU A 1 210 ? -1.288 -4.043 -28.799 1.00 90.25 210 GLU A O 1
ATOM 1648 N N . LEU A 1 211 ? 0.579 -3.968 -27.554 1.00 90.56 211 LEU A N 1
ATOM 1649 C CA . LEU A 1 211 ? -0.042 -3.225 -26.451 1.00 90.56 211 LEU A CA 1
ATOM 1650 C C . LEU A 1 211 ? -0.429 -1.799 -26.854 1.00 90.56 211 LEU A C 1
ATOM 1652 O O . LEU A 1 211 ? -1.459 -1.294 -26.412 1.00 90.56 211 LEU A O 1
ATOM 1656 N N . ALA A 1 212 ? 0.367 -1.151 -27.705 1.00 89.38 212 ALA A N 1
ATOM 1657 C CA . ALA A 1 212 ? 0.034 0.158 -28.251 1.00 89.38 212 ALA A CA 1
ATOM 1658 C C . ALA A 1 212 ? -1.246 0.091 -29.095 1.00 89.38 212 ALA A C 1
ATOM 1660 O O . ALA A 1 212 ? -2.120 0.933 -28.928 1.00 89.38 212 ALA A O 1
ATOM 1661 N N . ALA A 1 213 ? -1.402 -0.929 -29.944 1.00 89.69 213 ALA A N 1
ATOM 1662 C CA . ALA A 1 213 ? -2.635 -1.130 -30.700 1.00 89.69 213 ALA A CA 1
ATOM 1663 C C . ALA A 1 213 ? -3.829 -1.424 -29.777 1.00 89.69 213 ALA A C 1
ATOM 1665 O O . ALA A 1 213 ? -4.887 -0.823 -29.944 1.00 89.69 213 ALA A O 1
ATOM 1666 N N . ALA A 1 214 ? -3.646 -2.286 -28.771 1.00 88.38 214 ALA A N 1
ATOM 1667 C CA . ALA A 1 214 ? -4.707 -2.664 -27.839 1.00 88.38 214 ALA A CA 1
ATOM 1668 C C . ALA A 1 214 ? -5.219 -1.492 -26.983 1.00 88.38 214 ALA A C 1
ATOM 1670 O O . ALA A 1 214 ? -6.376 -1.496 -26.576 1.00 88.38 214 ALA A O 1
ATOM 1671 N N . THR A 1 215 ? -4.371 -0.501 -26.699 1.00 87.94 215 THR A N 1
ATOM 1672 C CA . THR A 1 215 ? -4.673 0.643 -25.813 1.00 87.94 215 THR A CA 1
ATOM 1673 C C . THR A 1 215 ? -4.949 1.951 -26.561 1.00 87.94 215 THR A C 1
ATOM 1675 O O . THR A 1 215 ? -4.948 3.018 -25.945 1.00 87.94 215 THR A O 1
ATOM 1678 N N . ASP A 1 216 ? -5.133 1.894 -27.884 1.00 86.88 216 ASP A N 1
ATOM 1679 C CA . ASP A 1 216 ? -5.240 3.075 -28.753 1.00 86.88 216 ASP A CA 1
ATOM 1680 C C . ASP A 1 216 ? -4.094 4.081 -28.522 1.00 86.88 216 ASP A C 1
ATOM 1682 O O . ASP A 1 216 ? -4.272 5.244 -28.163 1.00 86.88 216 ASP A O 1
ATOM 1686 N N . ASN A 1 217 ? -2.865 3.578 -28.649 1.00 87.62 217 ASN A N 1
ATOM 1687 C CA . ASN A 1 217 ? -1.612 4.290 -28.402 1.00 87.62 217 ASN A CA 1
ATOM 1688 C C . ASN A 1 217 ? -1.516 4.934 -27.009 1.00 87.62 217 ASN A C 1
ATOM 1690 O O . ASN A 1 217 ? -0.882 5.981 -26.855 1.00 87.62 217 ASN A O 1
ATOM 1694 N N . PHE A 1 218 ? -2.087 4.286 -25.988 1.00 85.62 218 PHE A N 1
ATOM 1695 C CA . PHE A 1 218 ? -2.128 4.788 -24.613 1.00 85.62 218 PHE A CA 1
ATOM 1696 C C . PHE A 1 218 ? -2.801 6.164 -24.512 1.00 85.62 218 PHE A C 1
ATOM 1698 O O . PHE A 1 218 ? -2.310 7.038 -23.792 1.00 85.62 218 PHE A O 1
ATOM 1705 N N . SER A 1 219 ? -3.895 6.360 -25.258 1.00 81.56 219 SER A N 1
ATOM 1706 C CA . SER A 1 219 ? -4.664 7.606 -25.245 1.00 81.56 219 SER A CA 1
ATOM 1707 C C . SER A 1 219 ? -4.984 8.046 -23.814 1.00 81.56 219 SER A C 1
ATOM 1709 O O . SER A 1 219 ? -5.462 7.264 -22.989 1.00 81.56 219 SER A O 1
ATOM 1711 N N . GLU A 1 220 ? -4.730 9.323 -23.521 1.00 78.81 220 GLU A N 1
ATOM 1712 C CA . GLU A 1 220 ? -5.014 9.932 -22.217 1.00 78.81 220 GLU A CA 1
ATOM 1713 C C . GLU A 1 220 ? -6.502 9.845 -21.856 1.00 78.81 220 GLU A C 1
ATOM 1715 O O . GLU A 1 220 ? -6.844 9.744 -20.680 1.00 78.81 220 GLU A O 1
ATOM 1720 N N . GLU A 1 221 ? -7.375 9.825 -22.867 1.00 77.62 221 GLU A N 1
ATOM 1721 C CA . GLU A 1 221 ? -8.827 9.690 -22.716 1.00 77.62 221 GLU A CA 1
ATOM 1722 C C . GLU A 1 221 ? -9.229 8.339 -22.111 1.00 77.62 221 GLU A C 1
ATOM 1724 O O . GLU A 1 221 ? -10.258 8.241 -21.448 1.00 77.62 221 GLU A O 1
ATOM 1729 N N . ASN A 1 222 ? -8.387 7.318 -22.280 1.00 75.06 222 ASN A N 1
ATOM 1730 C CA . ASN A 1 222 ? -8.625 5.975 -21.774 1.00 75.06 222 ASN A CA 1
ATOM 1731 C C . ASN A 1 222 ? -7.961 5.741 -20.407 1.00 75.06 222 ASN A C 1
ATOM 1733 O O . ASN A 1 222 ? -7.961 4.623 -19.919 1.00 75.06 222 ASN A O 1
ATOM 1737 N N . LYS A 1 223 ? -7.364 6.726 -19.731 1.00 78.00 223 LYS A N 1
ATOM 1738 C CA . LYS A 1 223 ? -6.700 6.449 -18.442 1.00 78.00 223 LYS A CA 1
ATOM 1739 C C . LYS A 1 223 ? -7.685 6.020 -17.347 1.00 78.00 223 LYS A C 1
ATOM 1741 O O . LYS A 1 223 ? -8.618 6.744 -17.024 1.00 78.00 223 LYS A O 1
ATOM 1746 N N . LEU A 1 224 ? -7.408 4.877 -16.710 1.00 72.06 224 LEU A N 1
ATOM 1747 C CA . LEU A 1 224 ? -8.193 4.336 -15.585 1.00 72.06 224 LEU A CA 1
ATOM 1748 C C . LEU A 1 224 ? -7.830 4.980 -14.241 1.00 72.06 224 LEU A C 1
ATOM 1750 O O . LEU A 1 224 ? -8.589 4.880 -13.285 1.00 72.06 224 LEU A O 1
ATOM 1754 N N . GLY A 1 225 ? -6.656 5.610 -14.139 1.00 66.56 225 GLY A N 1
ATOM 1755 C CA . GLY A 1 225 ? -6.194 6.226 -12.898 1.00 66.56 225 GLY A CA 1
ATOM 1756 C C . GLY A 1 225 ? -4.815 6.872 -13.014 1.00 66.56 225 GLY A C 1
ATOM 1757 O O . GLY A 1 225 ? -4.144 6.795 -14.045 1.00 66.56 225 GLY A O 1
ATOM 1758 N N . GLN A 1 226 ? -4.366 7.502 -11.926 1.00 59.06 226 GLN A N 1
ATOM 1759 C CA . GLN A 1 226 ? -3.123 8.288 -11.900 1.00 59.06 226 GLN A CA 1
ATOM 1760 C C . GLN A 1 226 ? -1.840 7.440 -12.032 1.00 59.06 226 GLN A C 1
ATOM 1762 O O . GLN A 1 226 ? -0.803 7.953 -12.443 1.00 59.06 226 GLN A O 1
ATOM 1767 N N . GLY A 1 227 ? -1.906 6.128 -11.768 1.00 60.81 227 GLY A N 1
ATOM 1768 C CA . GLY A 1 227 ? -0.768 5.197 -11.843 1.00 60.81 227 GLY A CA 1
ATOM 1769 C C . GLY A 1 227 ? -0.307 4.801 -13.255 1.00 60.81 227 GLY A C 1
ATOM 1770 O O . GLY A 1 227 ? 0.450 3.843 -13.390 1.00 60.81 227 GLY A O 1
ATOM 1771 N N . GLY A 1 228 ? -0.767 5.487 -14.308 1.00 64.38 228 GLY A N 1
ATOM 1772 C CA . GLY A 1 228 ? -0.429 5.149 -15.698 1.00 64.38 228 GLY A CA 1
ATOM 1773 C C . GLY A 1 228 ? -1.138 3.894 -16.217 1.00 64.38 228 GLY A C 1
ATOM 1774 O O . GLY A 1 228 ? -0.611 3.209 -17.094 1.00 64.38 228 GLY A O 1
ATOM 1775 N N . PHE A 1 229 ? -2.306 3.581 -15.654 1.00 73.19 229 PHE A N 1
ATOM 1776 C CA . PHE A 1 229 ? -3.161 2.487 -16.105 1.00 73.19 229 PHE A CA 1
ATOM 1777 C C . PHE A 1 229 ? -4.100 2.957 -17.218 1.00 73.19 229 PHE A C 1
ATOM 1779 O O . PHE A 1 229 ? -4.715 4.017 -17.097 1.00 73.19 229 PHE A O 1
ATOM 1786 N N . GLY A 1 230 ? -4.256 2.142 -18.258 1.00 76.75 230 GLY A N 1
ATOM 1787 C CA . GLY A 1 230 ? -5.296 2.281 -19.282 1.00 76.75 230 GLY A CA 1
ATOM 1788 C C . GLY A 1 230 ? -5.919 0.918 -19.609 1.00 76.75 230 GLY A C 1
ATOM 1789 O O . GLY A 1 230 ? -5.227 -0.098 -19.471 1.00 76.75 230 GLY A O 1
ATOM 1790 N N . PRO A 1 231 ? -7.201 0.850 -20.009 1.00 81.88 231 PRO A N 1
ATOM 1791 C CA . PRO A 1 231 ? -7.787 -0.354 -20.548 1.00 81.88 231 PRO A CA 1
ATOM 1792 C C . PRO A 1 231 ? -7.146 -0.636 -21.906 1.00 81.88 231 PRO A C 1
ATOM 1794 O O . PRO A 1 231 ? -6.729 0.269 -22.634 1.00 81.88 231 PRO A O 1
ATOM 1797 N N . GLY A 1 232 ? -7.082 -1.911 -22.241 1.00 81.00 232 GLY A N 1
ATOM 1798 C CA . GLY A 1 232 ? -6.742 -2.377 -23.568 1.00 81.00 232 GLY A CA 1
ATOM 1799 C C . GLY A 1 232 ? -7.672 -3.506 -23.976 1.00 81.00 232 GLY A C 1
ATOM 1800 O O . GLY A 1 232 ? -8.229 -4.205 -23.131 1.00 81.00 232 GLY A O 1
ATOM 1801 N N . MET A 1 233 ? -7.825 -3.687 -25.279 1.00 86.75 233 MET A N 1
ATOM 1802 C CA . MET A 1 233 ? -8.580 -4.794 -25.847 1.00 86.75 233 MET A CA 1
ATOM 1803 C C . MET A 1 233 ? -7.775 -5.417 -26.979 1.00 86.75 233 MET A C 1
ATOM 1805 O O . MET A 1 233 ? -7.365 -4.734 -27.917 1.00 86.75 233 MET A O 1
ATOM 1809 N N . PHE A 1 234 ? -7.529 -6.719 -26.882 1.00 85.06 234 PHE A N 1
ATOM 1810 C CA . PHE A 1 234 ? -6.869 -7.467 -27.944 1.00 85.06 234 PHE A CA 1
ATOM 1811 C C . PHE A 1 234 ? -7.848 -7.805 -29.080 1.00 85.06 234 PHE A C 1
ATOM 1813 O O . PHE A 1 234 ? -9.068 -7.777 -28.913 1.00 85.06 234 PHE A O 1
ATOM 1820 N N . CYS A 1 235 ? -7.317 -8.150 -30.258 1.00 79.50 235 CYS A N 1
ATOM 1821 C CA . CYS A 1 235 ? -8.117 -8.465 -31.452 1.00 79.50 235 CYS A CA 1
ATOM 1822 C C . CYS A 1 235 ? -9.058 -9.669 -31.276 1.00 79.50 235 CYS A C 1
ATOM 1824 O O . CYS A 1 235 ? -10.013 -9.816 -32.035 1.00 79.50 235 CYS A O 1
ATOM 1826 N N . ASP A 1 236 ? -8.773 -10.542 -30.312 1.00 81.94 236 ASP A N 1
ATOM 1827 C CA . ASP A 1 236 ? -9.599 -11.696 -29.951 1.00 81.94 236 ASP A CA 1
ATOM 1828 C C . ASP A 1 236 ? -10.763 -11.337 -29.003 1.00 81.94 236 ASP A C 1
ATOM 1830 O O . ASP A 1 236 ? -11.559 -12.208 -28.654 1.00 81.94 236 ASP A O 1
ATOM 1834 N N . GLY A 1 237 ? -10.885 -10.061 -28.618 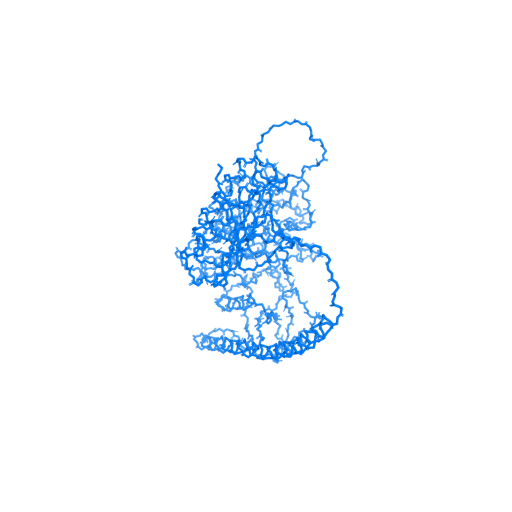1.00 83.06 237 GLY A N 1
ATOM 1835 C CA . GLY A 1 237 ? -11.899 -9.554 -27.695 1.00 83.06 237 GLY A CA 1
ATOM 1836 C C . GLY A 1 237 ? -11.501 -9.634 -26.220 1.00 83.06 237 GLY A C 1
ATOM 1837 O O . GLY A 1 237 ? -12.319 -9.306 -25.363 1.00 83.06 237 GLY A O 1
ATOM 1838 N N . THR A 1 238 ? -10.275 -10.054 -25.900 1.00 86.75 238 THR A N 1
ATOM 1839 C CA . THR A 1 238 ? -9.797 -10.123 -24.516 1.00 86.75 238 THR A CA 1
ATOM 1840 C C . THR A 1 238 ? -9.540 -8.719 -23.961 1.00 86.75 238 THR A C 1
ATOM 1842 O O . THR A 1 238 ? -8.690 -7.985 -24.470 1.00 86.75 238 THR A O 1
ATOM 1845 N N . GLU A 1 239 ? -10.249 -8.356 -22.891 1.00 91.00 239 GLU A N 1
ATOM 1846 C CA . GLU A 1 239 ? -10.066 -7.094 -22.165 1.00 91.00 239 GLU A CA 1
ATOM 1847 C C . GLU A 1 239 ? -8.944 -7.200 -21.125 1.00 91.00 239 GLU A C 1
ATOM 1849 O O . GLU A 1 239 ? -8.886 -8.141 -20.327 1.00 91.00 239 GLU A O 1
ATOM 1854 N N . VAL A 1 240 ? -8.068 -6.197 -21.097 1.00 91.75 240 VAL A N 1
ATOM 1855 C CA . VAL A 1 240 ? -6.932 -6.113 -20.174 1.00 91.75 240 VAL A CA 1
ATOM 1856 C C . VAL A 1 240 ? -6.774 -4.718 -19.581 1.00 91.75 240 VAL A C 1
ATOM 1858 O O . VAL A 1 240 ? -7.255 -3.727 -20.124 1.00 91.75 240 VAL A O 1
ATOM 1861 N N . ALA A 1 241 ? -6.057 -4.628 -18.466 1.00 92.25 241 ALA A N 1
ATOM 1862 C CA . ALA A 1 241 ? -5.554 -3.367 -17.935 1.00 92.25 241 ALA A CA 1
ATOM 1863 C C . ALA A 1 241 ? -4.033 -3.312 -18.112 1.00 92.25 241 ALA A C 1
ATOM 1865 O O . ALA A 1 241 ? -3.313 -4.201 -17.653 1.00 92.25 241 ALA A O 1
ATOM 1866 N N . VAL A 1 242 ? -3.531 -2.261 -18.760 1.00 90.38 242 VAL A N 1
ATOM 1867 C CA . VAL A 1 242 ? -2.099 -2.073 -19.014 1.00 90.38 242 VAL A CA 1
ATOM 1868 C C . VAL A 1 242 ? -1.563 -0.968 -18.111 1.00 90.38 242 VAL A C 1
ATOM 1870 O O . VAL A 1 242 ? -1.954 0.191 -18.232 1.00 90.38 242 VAL A O 1
ATOM 1873 N N . LYS A 1 243 ? -0.644 -1.328 -17.209 1.00 88.12 243 LYS A N 1
ATOM 1874 C CA . LYS A 1 243 ? 0.099 -0.405 -16.340 1.00 88.12 243 LYS A CA 1
ATOM 1875 C C . LYS A 1 243 ? 1.418 -0.052 -17.010 1.00 88.12 243 LYS A C 1
ATOM 1877 O O . LYS A 1 243 ? 2.334 -0.879 -17.046 1.00 88.12 243 LYS A O 1
ATOM 1882 N N . ARG A 1 244 ? 1.540 1.167 -17.535 1.00 86.00 244 ARG A N 1
ATOM 1883 C CA . ARG A 1 244 ? 2.792 1.664 -18.121 1.00 86.00 244 ARG A CA 1
ATOM 1884 C C . ARG A 1 244 ? 3.622 2.371 -17.055 1.00 86.00 244 ARG A C 1
ATOM 1886 O O . ARG A 1 244 ? 3.222 3.402 -16.523 1.00 86.00 244 ARG A O 1
ATOM 1893 N N . LEU A 1 245 ? 4.798 1.829 -16.748 1.00 78.75 245 LEU A N 1
ATOM 1894 C CA . LEU A 1 245 ? 5.672 2.388 -15.720 1.00 78.75 245 LEU A CA 1
ATOM 1895 C C . LEU A 1 245 ? 6.536 3.517 -16.288 1.00 78.75 245 LEU A C 1
ATOM 1897 O O . LEU A 1 245 ? 7.042 3.436 -17.407 1.00 78.75 245 LEU A O 1
ATOM 1901 N N . ALA A 1 246 ? 6.743 4.569 -15.496 1.00 70.81 246 ALA A N 1
ATOM 1902 C CA . ALA A 1 246 ? 7.527 5.726 -15.914 1.00 70.81 246 ALA A CA 1
ATOM 1903 C C . ALA A 1 246 ? 8.992 5.346 -16.221 1.00 70.81 246 ALA A C 1
ATOM 1905 O O . ALA A 1 246 ? 9.723 4.880 -15.345 1.00 70.81 246 ALA A O 1
ATOM 1906 N N . ALA A 1 247 ? 9.442 5.629 -17.449 1.00 59.38 247 ALA A N 1
ATOM 1907 C CA . ALA A 1 247 ? 10.751 5.240 -17.989 1.00 59.38 247 ALA A CA 1
ATOM 1908 C C . ALA A 1 247 ? 11.979 5.718 -17.176 1.00 59.38 247 ALA A C 1
ATOM 1910 O O . ALA A 1 247 ? 13.056 5.130 -17.285 1.00 59.38 247 ALA A O 1
ATOM 1911 N N . GLN A 1 248 ? 11.837 6.766 -16.351 1.00 57.44 248 GLN A N 1
ATOM 1912 C CA . GLN A 1 248 ? 12.952 7.432 -15.656 1.00 57.44 248 GLN A CA 1
ATOM 1913 C C . GLN A 1 248 ? 12.926 7.331 -14.123 1.00 57.44 248 GLN A C 1
ATOM 1915 O O . GLN A 1 248 ? 13.808 7.889 -13.466 1.00 57.44 248 GLN A O 1
ATOM 1920 N N . SER A 1 249 ? 11.968 6.621 -13.516 1.00 59.19 249 SER A N 1
ATOM 1921 C CA . SER A 1 249 ? 11.966 6.454 -12.060 1.00 59.19 249 SER A CA 1
ATOM 1922 C C . SER A 1 249 ? 12.766 5.205 -11.667 1.00 59.19 249 SER A C 1
ATOM 1924 O O . SER A 1 249 ? 12.455 4.078 -12.052 1.00 59.19 249 SER A O 1
ATOM 1926 N N . GLY A 1 250 ? 13.819 5.377 -10.857 1.00 60.97 250 GLY A N 1
ATOM 1927 C CA . GLY A 1 250 ? 14.540 4.235 -10.271 1.00 60.97 250 GLY A CA 1
ATOM 1928 C C . GLY A 1 250 ? 13.623 3.328 -9.436 1.00 60.97 250 GLY A C 1
ATOM 1929 O O . GLY A 1 250 ? 13.891 2.140 -9.284 1.00 60.97 250 GLY A O 1
ATOM 1930 N N . GLN A 1 251 ? 12.514 3.891 -8.948 1.00 64.94 251 GLN A N 1
ATOM 1931 C CA . GLN A 1 251 ? 11.456 3.205 -8.221 1.00 64.94 251 GLN A CA 1
ATOM 1932 C C . GLN A 1 251 ? 10.611 2.284 -9.115 1.00 64.94 251 GLN A C 1
ATOM 1934 O O . GLN A 1 251 ? 10.411 1.127 -8.753 1.00 64.94 251 GLN A O 1
ATOM 1939 N N . GLY A 1 252 ? 10.193 2.744 -10.300 1.00 69.62 252 GLY A N 1
ATOM 1940 C CA . GLY A 1 252 ? 9.338 1.968 -11.202 1.00 69.62 252 GLY A CA 1
ATOM 1941 C C . GLY A 1 252 ? 9.996 0.667 -11.661 1.00 69.62 252 GLY A C 1
ATOM 1942 O O . GLY A 1 252 ? 9.335 -0.356 -11.773 1.00 69.62 252 GLY A O 1
ATOM 1943 N N . LEU A 1 253 ? 11.324 0.647 -11.828 1.00 71.50 253 LEU A N 1
ATOM 1944 C CA . LEU A 1 253 ? 12.053 -0.591 -12.131 1.00 71.50 253 LEU A CA 1
ATOM 1945 C C . LEU A 1 253 ? 12.049 -1.595 -10.966 1.00 71.50 253 LEU A C 1
ATOM 1947 O O . LEU A 1 253 ? 12.054 -2.804 -11.197 1.00 71.50 253 LEU A O 1
ATOM 1951 N N . VAL A 1 254 ? 12.098 -1.114 -9.722 1.00 73.62 254 VAL A N 1
ATOM 1952 C CA . VAL A 1 254 ? 12.047 -1.979 -8.534 1.00 73.62 254 VAL A CA 1
ATOM 1953 C C . VAL A 1 254 ? 10.647 -2.559 -8.372 1.00 73.62 254 VAL A C 1
ATOM 1955 O O . VAL A 1 254 ? 10.525 -3.759 -8.154 1.00 73.62 254 VAL A O 1
ATOM 1958 N N . GLU A 1 255 ? 9.612 -1.735 -8.532 1.00 76.94 255 GLU A N 1
ATOM 1959 C CA . GLU A 1 255 ? 8.211 -2.173 -8.522 1.00 76.94 255 GLU A CA 1
ATOM 1960 C C . GLU A 1 255 ? 7.958 -3.208 -9.615 1.00 76.94 255 GLU A C 1
ATOM 1962 O O . GLU A 1 255 ? 7.532 -4.313 -9.303 1.00 76.94 255 GLU A O 1
ATOM 1967 N N . PHE A 1 256 ? 8.367 -2.925 -10.856 1.00 80.56 256 PHE A N 1
ATOM 1968 C CA . PHE A 1 256 ? 8.260 -3.856 -11.981 1.00 80.56 256 PHE A CA 1
ATOM 1969 C C . PHE A 1 256 ? 8.827 -5.244 -11.669 1.00 80.56 256 PHE A C 1
ATOM 1971 O O . PHE A 1 256 ? 8.188 -6.266 -11.910 1.00 80.56 256 PHE A O 1
ATOM 1978 N N . LYS A 1 257 ? 10.049 -5.284 -11.122 1.00 77.38 257 LYS A N 1
ATOM 1979 C CA . LYS A 1 257 ? 10.710 -6.543 -10.767 1.00 77.38 257 LYS A CA 1
ATOM 1980 C C . LYS A 1 257 ? 9.982 -7.267 -9.641 1.00 77.38 257 LYS A C 1
ATOM 1982 O O . LYS A 1 257 ? 9.850 -8.483 -9.729 1.00 77.38 257 LYS A O 1
ATOM 1987 N N . ASN A 1 258 ? 9.516 -6.542 -8.622 1.00 76.06 258 ASN A N 1
ATOM 1988 C CA . ASN A 1 258 ? 8.756 -7.140 -7.526 1.00 76.06 258 ASN A CA 1
ATOM 1989 C C . ASN A 1 258 ? 7.453 -7.748 -8.046 1.00 76.06 258 ASN A C 1
ATOM 1991 O O . ASN A 1 258 ? 7.178 -8.904 -7.751 1.00 76.06 258 ASN A O 1
ATOM 1995 N N . GLU A 1 259 ? 6.687 -7.010 -8.853 1.00 81.25 259 GLU A N 1
ATOM 1996 C CA . GLU A 1 259 ? 5.389 -7.468 -9.358 1.00 81.25 259 GLU A CA 1
ATOM 1997 C C . GLU A 1 259 ? 5.518 -8.725 -10.219 1.00 81.25 259 GLU A C 1
ATOM 1999 O O . GLU A 1 259 ? 4.772 -9.680 -10.020 1.00 81.25 259 GLU A O 1
ATOM 2004 N N . ILE A 1 260 ? 6.516 -8.780 -11.104 1.00 78.69 260 ILE A N 1
ATOM 2005 C CA . ILE A 1 260 ? 6.776 -9.974 -11.920 1.00 78.69 260 ILE A CA 1
ATOM 2006 C C . ILE A 1 260 ? 7.217 -11.157 -11.060 1.00 78.69 260 ILE A C 1
ATOM 2008 O O . ILE A 1 260 ? 6.755 -12.272 -11.275 1.00 78.69 260 ILE A O 1
ATOM 2012 N N . GLN A 1 261 ? 8.109 -10.939 -10.090 1.00 73.50 261 GLN A N 1
ATOM 2013 C CA . GLN A 1 261 ? 8.590 -12.020 -9.224 1.00 73.50 261 GLN A CA 1
ATOM 2014 C C . GLN A 1 261 ? 7.497 -12.570 -8.299 1.00 73.50 261 GLN A C 1
ATOM 2016 O O . GLN A 1 261 ? 7.556 -13.742 -7.926 1.00 73.50 261 GLN A O 1
ATOM 2021 N N . LEU A 1 262 ? 6.534 -11.728 -7.913 1.00 70.12 262 LEU A N 1
ATOM 2022 C CA . LEU A 1 262 ? 5.483 -12.040 -6.951 1.00 70.12 262 LEU A CA 1
ATOM 2023 C C . LEU A 1 262 ? 4.201 -12.521 -7.627 1.00 70.12 262 LEU A C 1
ATOM 2025 O O . LEU A 1 262 ? 3.824 -13.674 -7.449 1.00 70.12 262 LEU A O 1
ATOM 2029 N N . ILE A 1 263 ? 3.534 -11.653 -8.393 1.00 63.38 263 ILE A N 1
ATOM 2030 C CA . ILE A 1 263 ? 2.147 -11.870 -8.835 1.00 63.38 263 ILE A CA 1
ATOM 2031 C C . ILE A 1 263 ? 2.050 -13.010 -9.835 1.00 63.38 263 ILE A C 1
ATOM 2033 O O . ILE A 1 263 ? 1.074 -13.750 -9.821 1.00 63.38 263 ILE A O 1
ATOM 2037 N N . ALA A 1 264 ? 3.074 -13.211 -10.659 1.00 63.44 264 ALA A N 1
ATOM 2038 C CA . ALA A 1 264 ? 3.049 -14.282 -11.641 1.00 63.44 264 ALA A CA 1
ATOM 2039 C C . ALA A 1 264 ? 2.846 -15.686 -11.044 1.00 63.44 264 ALA A C 1
ATOM 2041 O O . ALA A 1 264 ? 2.381 -16.589 -11.737 1.00 63.44 264 ALA A O 1
ATOM 2042 N N . LYS A 1 265 ? 3.199 -15.870 -9.767 1.00 69.25 265 LYS A N 1
ATOM 2043 C CA . LYS A 1 265 ? 3.066 -17.143 -9.050 1.00 69.25 265 LYS A CA 1
ATOM 2044 C C . LYS A 1 265 ? 1.851 -17.182 -8.126 1.00 69.25 265 LYS A C 1
ATOM 2046 O O . LYS A 1 265 ? 1.614 -18.204 -7.484 1.00 69.25 265 LYS A O 1
ATOM 2051 N N . LEU A 1 266 ? 1.102 -16.084 -8.023 1.00 78.25 266 LEU A N 1
ATOM 2052 C CA . LEU A 1 266 ? -0.078 -15.988 -7.175 1.00 78.25 266 LEU A CA 1
ATOM 2053 C C . LEU A 1 266 ? -1.320 -16.283 -7.999 1.00 78.25 266 LEU A C 1
ATOM 2055 O O . LEU A 1 266 ? -1.607 -15.622 -8.992 1.00 78.25 266 LEU A O 1
ATOM 2059 N N . GLN A 1 267 ? -2.075 -17.278 -7.551 1.00 83.81 267 GLN A N 1
ATOM 2060 C CA . GLN A 1 267 ? -3.372 -17.615 -8.117 1.00 83.81 267 GLN A CA 1
ATOM 2061 C C . GLN A 1 267 ? -4.361 -17.758 -6.973 1.00 83.81 267 GLN A C 1
ATOM 2063 O O . GLN A 1 267 ? -4.270 -18.681 -6.164 1.00 83.81 267 GLN A O 1
ATOM 2068 N N . HIS A 1 268 ? -5.281 -16.806 -6.888 1.00 92.12 268 HIS A N 1
ATOM 2069 C CA . HIS A 1 268 ? -6.329 -16.786 -5.884 1.00 92.12 268 HIS A CA 1
ATOM 2070 C C . HIS A 1 268 ? -7.492 -15.931 -6.389 1.00 92.12 268 HIS A C 1
ATOM 2072 O O . HIS A 1 268 ? -7.278 -14.932 -7.072 1.00 92.12 268 HIS A O 1
ATOM 2078 N N . THR A 1 269 ? -8.724 -16.295 -6.036 1.00 94.12 269 THR A N 1
ATOM 2079 C CA . THR A 1 269 ? -9.948 -15.614 -6.498 1.00 94.12 269 THR A CA 1
ATOM 2080 C C . THR A 1 269 ? -10.014 -14.144 -6.088 1.00 94.12 269 THR A C 1
ATOM 2082 O O . THR A 1 269 ? -10.605 -13.341 -6.800 1.00 94.12 269 THR A O 1
ATOM 2085 N N . ASN A 1 270 ? -9.382 -13.791 -4.965 1.00 96.94 270 ASN A N 1
ATOM 2086 C CA . ASN A 1 270 ? -9.362 -12.433 -4.411 1.00 96.94 270 ASN A CA 1
ATOM 2087 C C . ASN A 1 270 ? -8.051 -11.669 -4.639 1.00 96.94 270 ASN A C 1
ATOM 2089 O O . ASN A 1 270 ? -7.778 -10.709 -3.922 1.00 96.94 270 ASN A O 1
ATOM 2093 N N . LEU A 1 271 ? -7.225 -12.078 -5.604 1.00 94.56 271 LEU A N 1
ATOM 2094 C CA . LEU A 1 271 ? -6.041 -11.326 -6.034 1.00 94.56 271 LEU A CA 1
ATOM 2095 C C . LEU A 1 271 ? -6.151 -11.031 -7.532 1.00 94.56 271 LEU A C 1
ATOM 2097 O O . LEU A 1 271 ? -6.630 -11.873 -8.290 1.00 94.56 271 LEU A O 1
ATOM 2101 N N . VAL A 1 272 ? -5.709 -9.849 -7.963 1.00 92.38 272 VAL A N 1
ATOM 2102 C CA . VAL A 1 272 ? -5.691 -9.497 -9.388 1.00 92.38 272 VAL A CA 1
ATOM 2103 C C . VAL A 1 272 ? -4.627 -10.323 -10.103 1.00 92.38 272 VAL A C 1
ATOM 2105 O O . VAL A 1 272 ? -3.465 -10.360 -9.694 1.00 92.38 272 VAL A O 1
ATOM 2108 N N . LYS A 1 273 ? -5.021 -10.971 -11.198 1.00 88.94 273 LYS A N 1
ATOM 2109 C CA . LYS A 1 273 ? -4.147 -11.804 -12.019 1.00 88.94 273 LYS A CA 1
ATOM 2110 C C . LYS A 1 273 ? -3.279 -10.950 -12.944 1.00 88.94 273 LYS A C 1
ATOM 2112 O O . LYS A 1 273 ? -3.782 -10.194 -13.777 1.00 88.94 273 LYS A O 1
ATOM 2117 N N . LEU A 1 274 ? -1.962 -11.130 -12.841 1.00 87.75 274 LEU A N 1
ATOM 2118 C CA . LEU A 1 274 ? -1.001 -10.635 -13.825 1.00 87.75 274 LEU A CA 1
ATOM 2119 C C . LEU A 1 274 ? -0.962 -11.606 -15.011 1.00 87.75 274 LEU A C 1
ATOM 2121 O O . LEU A 1 274 ? -0.552 -12.757 -14.873 1.00 87.75 274 LEU A O 1
ATOM 2125 N N . VAL A 1 275 ? -1.400 -11.133 -16.173 1.00 87.69 275 VAL A N 1
ATOM 2126 C CA . VAL A 1 275 ? -1.499 -11.912 -17.417 1.00 87.69 275 VAL A CA 1
ATOM 2127 C C . VAL A 1 275 ? -0.193 -11.854 -18.207 1.00 87.69 275 VAL A C 1
ATOM 2129 O O . VAL A 1 275 ? 0.135 -12.777 -18.947 1.00 87.69 275 VAL A O 1
ATOM 2132 N N . GLY A 1 276 ? 0.586 -10.784 -18.064 1.00 88.56 276 GLY A N 1
ATOM 2133 C CA . GLY A 1 276 ? 1.842 -10.672 -18.789 1.00 88.56 276 GLY A CA 1
ATOM 2134 C C . GLY A 1 276 ? 2.603 -9.384 -18.548 1.00 88.56 276 GLY A C 1
ATOM 2135 O O . GLY A 1 276 ? 2.242 -8.559 -17.707 1.00 88.56 276 GLY A O 1
ATOM 2136 N N . CYS A 1 277 ? 3.675 -9.198 -19.310 1.00 89.94 277 CYS A N 1
ATOM 2137 C CA . CYS A 1 277 ? 4.428 -7.951 -19.318 1.00 89.94 277 CYS A CA 1
ATOM 2138 C C . CYS A 1 277 ? 5.032 -7.653 -20.693 1.00 89.94 277 CYS A C 1
ATOM 2140 O O . CYS A 1 277 ? 5.173 -8.537 -21.537 1.00 89.94 277 CYS A O 1
ATOM 2142 N N . CYS A 1 278 ? 5.422 -6.397 -20.892 1.00 87.81 278 CYS A N 1
ATOM 2143 C CA . CYS A 1 278 ? 6.234 -5.954 -22.019 1.00 87.81 278 CYS A CA 1
ATOM 2144 C C . CYS A 1 278 ? 7.512 -5.299 -21.488 1.00 87.81 278 CYS A C 1
ATOM 2146 O O . CYS A 1 278 ? 7.467 -4.444 -20.597 1.00 87.81 278 CYS A O 1
ATOM 2148 N N . VAL A 1 279 ? 8.654 -5.701 -22.051 1.00 85.00 279 VAL A N 1
ATOM 2149 C CA . VAL A 1 279 ? 9.968 -5.095 -21.797 1.00 85.00 279 VAL A CA 1
ATOM 2150 C C . VAL A 1 279 ? 10.637 -4.825 -23.135 1.00 85.00 279 VAL A C 1
ATOM 2152 O O . VAL A 1 279 ? 11.261 -5.716 -23.713 1.00 85.00 279 VAL A O 1
ATOM 2155 N N . GLN A 1 280 ? 10.537 -3.587 -23.613 1.00 80.00 280 GLN A N 1
ATOM 2156 C CA . GLN A 1 280 ? 11.152 -3.168 -24.868 1.00 80.00 280 GLN A CA 1
ATOM 2157 C C . GLN A 1 280 ? 11.834 -1.815 -24.687 1.00 80.00 280 GLN A C 1
ATOM 2159 O O . GLN A 1 280 ? 11.189 -0.799 -24.465 1.00 80.00 280 GLN A O 1
ATOM 2164 N N . GLU A 1 281 ? 13.165 -1.802 -24.772 1.00 76.69 281 GLU A N 1
ATOM 2165 C CA . GLU A 1 281 ? 13.967 -0.597 -24.529 1.00 76.69 281 GLU A CA 1
ATOM 2166 C C . GLU A 1 281 ? 13.612 0.083 -23.188 1.00 76.69 281 GLU A C 1
ATOM 2168 O O . GLU A 1 281 ? 13.751 -0.525 -22.124 1.00 76.69 281 GLU A O 1
ATOM 2173 N N . GLU A 1 282 ? 13.198 1.348 -23.190 1.00 74.06 282 GLU A N 1
ATOM 2174 C CA . GLU A 1 282 ? 12.827 2.058 -21.961 1.00 74.06 282 GLU A CA 1
ATOM 2175 C C . GLU A 1 282 ? 11.426 1.680 -21.450 1.00 74.06 282 GLU A C 1
ATOM 2177 O O . GLU A 1 282 ? 11.145 1.874 -20.265 1.00 74.06 282 GLU A O 1
ATOM 2182 N N . GLU A 1 283 ? 10.604 1.045 -22.287 1.00 81.25 283 GLU A N 1
ATOM 2183 C CA . GLU A 1 283 ? 9.219 0.688 -21.996 1.00 81.25 283 GLU A CA 1
ATOM 2184 C C . GLU A 1 283 ? 9.124 -0.558 -21.118 1.00 81.25 283 GLU A C 1
ATOM 2186 O O . GLU A 1 283 ? 9.628 -1.637 -21.450 1.00 81.25 283 GLU A O 1
ATOM 2191 N N . LYS A 1 284 ? 8.459 -0.398 -19.972 1.00 85.00 284 LYS A N 1
ATOM 2192 C CA . LYS A 1 284 ? 8.180 -1.465 -19.008 1.00 85.00 284 LYS A CA 1
ATOM 2193 C C . LYS A 1 284 ? 6.705 -1.396 -18.668 1.00 85.00 284 LYS A C 1
ATOM 2195 O O . LYS A 1 284 ? 6.243 -0.396 -18.117 1.00 85.00 284 LYS A O 1
ATOM 2200 N N . MET A 1 285 ? 5.973 -2.439 -19.033 1.00 87.88 285 MET A N 1
ATOM 2201 C CA . MET A 1 285 ? 4.524 -2.484 -18.869 1.00 87.88 285 MET A CA 1
ATOM 2202 C C . MET A 1 285 ? 4.099 -3.799 -18.239 1.00 87.88 285 MET A C 1
ATOM 2204 O O . MET A 1 285 ? 4.667 -4.847 -18.549 1.00 87.88 285 MET A O 1
ATOM 2208 N N . LEU A 1 286 ? 3.096 -3.734 -17.373 1.00 88.81 286 LEU A N 1
ATOM 2209 C CA . LEU A 1 286 ? 2.449 -4.892 -16.763 1.00 88.81 286 LEU A CA 1
ATOM 2210 C C . LEU A 1 286 ? 1.023 -4.991 -17.304 1.00 88.81 286 LEU A C 1
ATOM 2212 O O . LEU A 1 286 ? 0.350 -3.971 -17.452 1.00 88.81 286 LEU A O 1
ATOM 2216 N N . VAL A 1 287 ? 0.591 -6.207 -17.627 1.00 90.94 287 VAL A N 1
ATOM 2217 C CA . VAL A 1 287 ? -0.719 -6.490 -18.223 1.00 90.94 287 VAL A CA 1
ATOM 2218 C C . VAL A 1 287 ? -1.509 -7.353 -17.250 1.00 90.94 287 VAL A C 1
ATOM 2220 O O . VAL A 1 287 ? -1.090 -8.467 -16.934 1.00 90.94 287 VAL A O 1
ATOM 2223 N N . TYR A 1 288 ? -2.644 -6.847 -16.784 1.00 90.94 288 TYR A N 1
ATOM 2224 C CA . TYR A 1 288 ? -3.535 -7.518 -15.838 1.00 90.94 288 TYR A CA 1
ATOM 2225 C C . TYR A 1 288 ? -4.871 -7.848 -16.494 1.00 90.94 288 TYR A C 1
ATOM 2227 O O . TYR A 1 288 ? -5.222 -7.282 -17.532 1.00 90.94 288 TYR A O 1
ATOM 2235 N N . GLU A 1 289 ? -5.636 -8.726 -15.850 1.00 91.00 289 GLU A N 1
ATOM 2236 C CA . GLU A 1 289 ? -7.065 -8.841 -16.140 1.00 91.00 289 GLU A CA 1
ATOM 2237 C C . GLU A 1 289 ? -7.765 -7.484 -15.947 1.00 91.00 289 GLU A C 1
ATOM 2239 O O . GLU A 1 289 ? -7.430 -6.719 -15.037 1.00 91.00 289 GLU A O 1
ATOM 2244 N N . TYR A 1 290 ? -8.716 -7.165 -16.827 1.00 91.62 290 TYR A N 1
ATOM 2245 C CA . TYR A 1 290 ? -9.489 -5.936 -16.707 1.00 91.62 290 TYR A CA 1
ATOM 2246 C C . TYR A 1 290 ? -10.537 -6.043 -15.592 1.00 91.62 290 TYR A C 1
ATOM 2248 O O . TYR A 1 290 ? -11.247 -7.042 -15.475 1.00 91.62 290 TYR A O 1
ATOM 2256 N N . MET A 1 291 ? -10.643 -4.987 -14.784 1.00 93.12 291 MET A N 1
ATOM 2257 C CA . MET A 1 291 ? -11.560 -4.896 -13.649 1.00 93.12 291 MET A CA 1
ATOM 2258 C C . MET A 1 291 ? -12.609 -3.815 -13.946 1.00 93.12 291 MET A C 1
ATOM 2260 O O . MET A 1 291 ? -12.341 -2.634 -13.714 1.00 93.12 291 MET A O 1
ATOM 2264 N N . PRO A 1 292 ? -13.789 -4.180 -14.482 1.00 90.19 292 PRO A N 1
ATOM 2265 C CA . PRO A 1 292 ? -14.722 -3.221 -15.081 1.00 90.19 292 PRO A CA 1
ATOM 2266 C C . PRO A 1 292 ? -15.367 -2.269 -14.072 1.00 90.19 292 PRO A C 1
ATOM 2268 O O . PRO A 1 292 ? -15.781 -1.175 -14.444 1.00 90.19 292 PRO A O 1
ATOM 2271 N N . ASN A 1 293 ? -15.453 -2.663 -12.798 1.00 91.19 293 ASN A N 1
ATOM 2272 C CA . ASN A 1 293 ? -16.001 -1.808 -11.751 1.00 91.19 293 ASN A CA 1
ATOM 2273 C C . ASN A 1 293 ? -14.937 -0.895 -11.118 1.00 91.19 293 ASN A C 1
ATOM 2275 O O . ASN A 1 293 ? -15.292 -0.030 -10.331 1.00 91.19 293 ASN A O 1
ATOM 2279 N N . GLY A 1 294 ? -13.654 -1.023 -11.469 1.00 90.81 294 GLY A N 1
ATOM 2280 C CA . GLY A 1 294 ? -12.602 -0.173 -10.908 1.00 90.81 294 GLY A CA 1
ATOM 2281 C C . GLY A 1 294 ? -12.354 -0.431 -9.419 1.00 90.81 294 GLY A C 1
ATOM 2282 O O . GLY A 1 294 ? -12.494 -1.561 -8.947 1.00 90.81 294 GLY A O 1
ATOM 2283 N N . SER A 1 295 ? -11.924 0.599 -8.691 1.00 92.56 295 SER A N 1
ATOM 2284 C CA . SER A 1 295 ? -11.482 0.509 -7.297 1.00 92.56 295 SER A CA 1
ATOM 2285 C C . SER A 1 295 ? -12.601 0.746 -6.276 1.00 92.56 295 SER A C 1
ATOM 2287 O O . SER A 1 295 ? -13.577 1.453 -6.523 1.00 92.56 295 SER A O 1
ATOM 2289 N N . LEU A 1 296 ? -12.458 0.147 -5.091 1.00 94.06 296 LEU A N 1
ATOM 2290 C CA . LEU A 1 296 ? -13.453 0.195 -4.017 1.00 94.06 296 LEU A CA 1
ATOM 2291 C C . LEU A 1 296 ? -13.668 1.609 -3.461 1.00 94.06 296 LEU A C 1
ATOM 2293 O O . LEU A 1 296 ? -14.789 1.945 -3.082 1.00 94.06 296 LEU A O 1
ATOM 2297 N N . ASP A 1 297 ? -12.621 2.433 -3.420 1.00 91.31 297 ASP A N 1
ATOM 2298 C CA . ASP A 1 297 ? -12.664 3.816 -2.926 1.00 91.31 297 ASP A CA 1
ATOM 2299 C C . ASP A 1 297 ? -13.698 4.688 -3.661 1.00 91.31 297 ASP A C 1
ATOM 2301 O O . ASP A 1 297 ? -14.391 5.484 -3.020 1.00 91.31 297 ASP A O 1
ATOM 2305 N N . PHE A 1 298 ? -13.889 4.470 -4.965 1.00 89.19 298 PHE A N 1
ATOM 2306 C CA . PHE A 1 298 ? -14.931 5.125 -5.757 1.00 89.19 298 PHE A CA 1
ATOM 2307 C C . PHE A 1 298 ? -16.345 4.833 -5.221 1.00 89.19 298 PHE A C 1
ATOM 2309 O O . PHE A 1 298 ? -17.183 5.734 -5.110 1.00 89.19 298 PHE A O 1
ATOM 2316 N N . PHE A 1 299 ? -16.611 3.586 -4.821 1.00 88.88 299 PHE A N 1
ATOM 2317 C CA . PHE A 1 299 ? -17.920 3.176 -4.303 1.00 88.88 299 PHE A CA 1
ATOM 2318 C C . PHE A 1 299 ? -18.176 3.667 -2.883 1.00 88.88 299 PHE A C 1
ATOM 2320 O O . PHE A 1 299 ? -19.311 4.011 -2.558 1.00 88.88 299 PHE A O 1
ATOM 2327 N N . ILE A 1 300 ? -17.147 3.681 -2.032 1.00 89.44 300 ILE A N 1
ATOM 2328 C CA . ILE A 1 300 ? -17.319 4.033 -0.617 1.00 89.44 300 ILE A CA 1
ATOM 2329 C C . ILE A 1 300 ? -17.199 5.539 -0.348 1.00 89.44 300 ILE A C 1
ATOM 2331 O O . ILE A 1 300 ? -17.778 5.999 0.631 1.00 89.44 300 ILE A O 1
ATOM 2335 N N . PHE A 1 301 ? -16.507 6.318 -1.194 1.00 86.69 301 PHE A N 1
ATOM 2336 C CA . PHE A 1 301 ? -16.276 7.751 -0.948 1.00 86.69 301 PHE A CA 1
ATOM 2337 C C . PHE A 1 301 ? -16.857 8.699 -2.008 1.00 86.69 301 PHE A C 1
ATOM 2339 O O . PHE A 1 301 ? -17.278 9.803 -1.661 1.00 86.69 301 PHE A O 1
ATOM 2346 N N . GLU A 1 302 ? -16.887 8.322 -3.290 1.00 71.00 302 GLU A N 1
ATOM 2347 C CA . GLU A 1 302 ? -17.066 9.279 -4.402 1.00 71.00 302 GLU A CA 1
ATOM 2348 C C . GLU A 1 302 ? -18.467 9.276 -5.038 1.00 71.00 302 GLU A C 1
ATOM 2350 O O . GLU A 1 302 ? -18.664 9.794 -6.134 1.00 71.00 302 GLU A O 1
ATOM 2355 N N . ARG A 1 303 ? -19.484 8.788 -4.311 1.00 63.53 303 ARG A N 1
ATOM 2356 C CA . ARG A 1 303 ? -20.887 8.679 -4.776 1.00 63.53 303 ARG A CA 1
ATOM 2357 C C . ARG A 1 303 ? -21.078 7.693 -5.942 1.00 63.53 303 ARG A C 1
ATOM 2359 O O . ARG A 1 303 ? -21.929 7.920 -6.804 1.00 63.53 303 ARG A O 1
ATOM 2366 N N . GLY A 1 304 ? -20.320 6.594 -5.956 1.00 60.41 304 GLY A N 1
ATOM 2367 C CA . GLY A 1 304 ? -20.587 5.447 -6.828 1.00 60.41 304 GLY A CA 1
ATOM 2368 C C . GLY A 1 304 ? -21.935 4.752 -6.536 1.00 60.41 304 GLY A C 1
ATOM 2369 O O . GLY A 1 304 ? -22.675 5.163 -5.636 1.00 60.41 304 GLY A O 1
ATOM 2370 N N . PRO A 1 305 ? -22.289 3.692 -7.292 1.00 65.81 305 PRO A N 1
ATOM 2371 C CA . PRO A 1 305 ? -23.484 2.890 -7.033 1.00 65.81 305 PRO A CA 1
ATOM 2372 C C . PRO A 1 305 ? -23.537 2.416 -5.576 1.00 65.81 305 PRO A C 1
ATOM 2374 O O . PRO A 1 305 ? -22.530 1.962 -5.035 1.00 65.81 305 PRO A O 1
ATOM 2377 N N . LEU A 1 306 ? -24.711 2.493 -4.943 1.00 74.44 306 LEU A N 1
ATOM 2378 C CA . LEU A 1 306 ? -24.845 2.166 -3.524 1.00 74.44 306 LEU A CA 1
A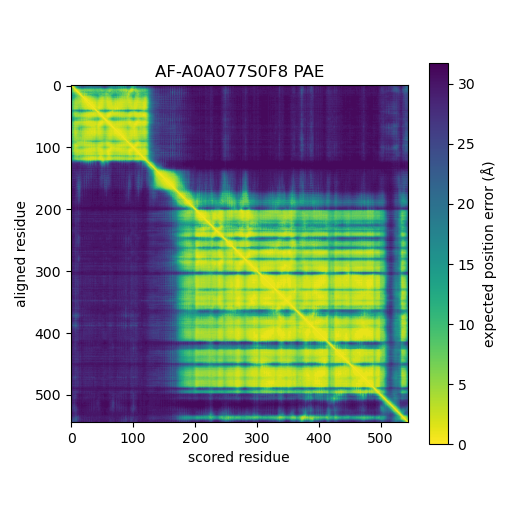TOM 2379 C C . LEU A 1 306 ? -24.493 0.687 -3.268 1.00 74.44 306 LEU A C 1
ATOM 2381 O O . LEU A 1 306 ? -25.197 -0.222 -3.720 1.00 74.44 306 LEU A O 1
ATOM 2385 N N . LEU A 1 307 ? -23.406 0.445 -2.529 1.00 88.50 307 LEU A N 1
ATOM 2386 C CA . LEU A 1 307 ? -23.083 -0.875 -1.992 1.00 88.50 307 LEU A CA 1
ATOM 2387 C C . LEU A 1 307 ? -23.897 -1.103 -0.721 1.00 88.50 307 LEU A C 1
ATOM 2389 O O . LEU A 1 307 ? -23.600 -0.509 0.319 1.00 88.50 307 LEU A O 1
ATOM 2393 N N . ASP A 1 308 ? -24.903 -1.974 -0.818 1.00 89.62 308 ASP A N 1
ATOM 2394 C CA . ASP A 1 308 ? -25.618 -2.490 0.347 1.00 89.62 308 ASP A CA 1
ATOM 2395 C C . ASP A 1 308 ? -24.683 -3.271 1.285 1.00 89.62 308 ASP A C 1
ATOM 2397 O O . ASP A 1 308 ? -23.560 -3.651 0.931 1.00 89.62 308 ASP A O 1
ATOM 2401 N N . TRP A 1 309 ? -25.157 -3.525 2.505 1.00 91.50 309 TRP A N 1
ATOM 2402 C CA . TRP A 1 309 ? -24.341 -4.181 3.520 1.00 91.50 309 TRP A CA 1
ATOM 2403 C C . TRP A 1 309 ? -23.875 -5.576 3.109 1.00 91.50 309 TRP A C 1
ATOM 2405 O O . TRP A 1 309 ? -22.731 -5.935 3.368 1.00 91.50 309 TRP A O 1
ATOM 2415 N N . LYS A 1 310 ? -24.724 -6.354 2.430 1.00 91.12 310 LYS A N 1
ATOM 2416 C CA . LYS A 1 310 ? -24.386 -7.724 2.030 1.00 91.12 310 LYS A CA 1
ATOM 2417 C C . LYS A 1 310 ? -23.208 -7.735 1.056 1.00 91.12 310 LYS A C 1
ATOM 2419 O O . LYS A 1 310 ? -22.318 -8.573 1.178 1.00 91.12 310 LYS A O 1
ATOM 2424 N N . LYS A 1 311 ? -23.171 -6.783 0.122 1.00 92.94 311 LYS A N 1
ATOM 2425 C CA . LYS A 1 311 ? -22.033 -6.596 -0.785 1.00 92.94 311 LYS A CA 1
ATOM 2426 C C . LYS A 1 311 ? -20.786 -6.137 -0.038 1.00 92.94 311 LYS A C 1
ATOM 2428 O O . LYS A 1 311 ? -19.714 -6.677 -0.288 1.00 92.94 311 LYS A O 1
ATOM 2433 N N . ARG A 1 312 ? -20.906 -5.189 0.901 1.00 94.25 312 ARG A N 1
ATOM 2434 C CA . ARG A 1 312 ? -19.761 -4.756 1.725 1.00 94.25 312 ARG A CA 1
ATOM 2435 C C . ARG A 1 312 ? -19.200 -5.903 2.566 1.00 94.25 312 ARG A C 1
ATOM 2437 O O . ARG A 1 312 ? -17.987 -6.058 2.619 1.00 94.25 312 ARG A O 1
ATOM 2444 N N . GLN A 1 313 ? -20.059 -6.735 3.147 1.00 94.25 313 GLN A N 1
ATOM 2445 C CA . GLN A 1 313 ? -19.665 -7.944 3.866 1.00 94.25 313 GLN A CA 1
ATOM 2446 C C . GLN A 1 313 ? -18.905 -8.920 2.955 1.00 94.25 313 GLN A C 1
ATOM 2448 O O . GLN A 1 313 ? -17.798 -9.320 3.300 1.00 94.25 313 GLN A O 1
ATOM 2453 N N . HIS A 1 314 ? -19.442 -9.235 1.770 1.00 95.44 314 HIS A N 1
ATOM 2454 C CA . HIS A 1 314 ? -18.753 -10.080 0.779 1.00 95.44 314 HIS A CA 1
ATOM 2455 C C . HIS A 1 314 ? -17.374 -9.521 0.403 1.00 95.44 314 HIS A C 1
ATOM 2457 O O . HIS A 1 314 ? -16.393 -10.257 0.300 1.00 95.44 314 HIS A O 1
ATOM 2463 N N . ILE A 1 315 ? -17.276 -8.197 0.254 1.00 97.50 315 ILE A N 1
ATOM 2464 C CA . ILE A 1 315 ? -16.014 -7.505 -0.015 1.00 97.50 315 ILE A CA 1
ATOM 2465 C C . ILE A 1 315 ? -15.034 -7.664 1.160 1.00 97.50 315 ILE A C 1
ATOM 2467 O O . ILE A 1 315 ? -13.879 -8.024 0.948 1.00 97.50 315 ILE A O 1
ATOM 2471 N N . ILE A 1 316 ? -15.481 -7.444 2.399 1.00 97.81 316 ILE A N 1
ATOM 2472 C CA . ILE A 1 316 ? -14.661 -7.596 3.612 1.00 97.81 316 ILE A CA 1
ATOM 2473 C C . ILE A 1 316 ? -14.109 -9.022 3.724 1.00 97.81 316 ILE A C 1
ATOM 2475 O O . ILE A 1 316 ? -12.906 -9.207 3.922 1.00 97.81 316 ILE A O 1
ATOM 2479 N N . GLU A 1 317 ? -14.974 -10.024 3.562 1.00 97.06 317 GLU A N 1
ATOM 2480 C CA . GLU A 1 317 ? -14.605 -11.438 3.625 1.00 97.06 317 GLU A CA 1
ATOM 2481 C C . GLU A 1 317 ? -13.600 -11.797 2.523 1.00 97.06 317 GLU A C 1
ATOM 2483 O O . GLU A 1 317 ? -12.563 -12.400 2.805 1.00 97.06 317 GLU A O 1
ATOM 2488 N N . GLY A 1 318 ? -13.844 -11.364 1.283 1.00 97.94 318 GLY A N 1
ATOM 2489 C CA . GLY A 1 318 ? -12.941 -11.619 0.162 1.00 97.94 318 GLY A CA 1
ATOM 2490 C C . GLY A 1 318 ? -11.561 -10.973 0.331 1.00 97.94 318 GLY A C 1
ATOM 2491 O O . GLY A 1 318 ? -10.547 -11.617 0.054 1.00 97.94 318 GLY A O 1
ATOM 2492 N N . ILE A 1 319 ? -11.489 -9.739 0.847 1.00 98.44 319 ILE A N 1
ATOM 2493 C CA . ILE A 1 319 ? -10.208 -9.085 1.168 1.00 98.44 319 ILE A CA 1
ATOM 2494 C C . ILE A 1 319 ? -9.472 -9.877 2.257 1.00 98.44 319 ILE A C 1
ATOM 2496 O O . ILE A 1 319 ? -8.276 -10.146 2.119 1.00 98.44 319 ILE A O 1
ATOM 2500 N N . ALA A 1 320 ? -10.174 -10.285 3.319 1.00 98.12 320 ALA A N 1
ATOM 2501 C CA . ALA A 1 320 ? -9.577 -11.049 4.410 1.00 98.12 320 ALA A CA 1
ATOM 2502 C C . ALA A 1 320 ? -9.014 -12.398 3.925 1.00 98.12 320 ALA A C 1
ATOM 2504 O O . ALA A 1 320 ? -7.897 -12.759 4.297 1.00 98.12 320 ALA A O 1
ATOM 2505 N N . GLN A 1 321 ? -9.735 -13.100 3.042 1.00 97.88 321 GLN A N 1
ATOM 2506 C CA . GLN A 1 321 ? -9.272 -14.348 2.424 1.00 97.88 321 GLN A CA 1
ATOM 2507 C C . GLN A 1 321 ? -8.062 -14.136 1.509 1.00 97.88 321 GLN A C 1
ATOM 2509 O O . GLN A 1 321 ? -7.083 -14.878 1.595 1.00 97.88 321 GLN A O 1
ATOM 2514 N N . GLY A 1 322 ? -8.080 -13.093 0.671 1.00 97.12 322 GLY A N 1
ATOM 2515 C CA . GLY A 1 322 ? -6.938 -12.743 -0.177 1.00 97.12 322 GLY A CA 1
ATOM 2516 C C . GLY A 1 322 ? -5.673 -12.464 0.638 1.00 97.12 322 GLY A C 1
ATOM 2517 O O . GLY A 1 322 ? -4.599 -12.974 0.318 1.00 97.12 322 GLY A O 1
ATOM 2518 N N . LEU A 1 323 ? -5.798 -11.718 1.736 1.00 97.19 323 LEU A N 1
ATOM 2519 C CA . LEU A 1 323 ? -4.663 -11.391 2.597 1.00 97.19 323 LEU A CA 1
ATOM 2520 C C . LEU A 1 323 ? -4.196 -12.597 3.434 1.00 97.19 323 LEU A C 1
ATOM 2522 O O . LEU A 1 323 ? -2.992 -12.815 3.579 1.00 97.19 323 LEU A O 1
ATOM 2526 N N . LEU A 1 324 ? -5.120 -13.439 3.912 1.00 96.81 324 LEU A N 1
ATOM 2527 C CA . LEU A 1 324 ? -4.792 -14.718 4.551 1.00 96.81 324 LEU A CA 1
ATOM 2528 C C . LEU A 1 324 ? -3.985 -15.619 3.610 1.00 96.81 324 LEU A C 1
ATOM 2530 O O . LEU A 1 324 ? -2.989 -16.218 4.033 1.00 96.81 324 LEU A O 1
ATOM 2534 N N . TYR A 1 325 ? -4.382 -15.693 2.337 1.00 95.56 325 TYR A N 1
ATOM 2535 C CA . TYR A 1 325 ? -3.643 -16.446 1.335 1.00 95.56 325 TYR A CA 1
ATOM 2536 C C . TYR A 1 325 ? -2.193 -15.960 1.243 1.00 95.56 325 TYR A C 1
ATOM 2538 O O . TYR A 1 325 ? -1.289 -16.774 1.413 1.00 95.56 325 TYR A O 1
ATOM 2546 N N . LEU A 1 326 ? -1.963 -14.649 1.103 1.00 93.38 326 LEU A N 1
ATOM 2547 C CA . LEU A 1 326 ? -0.614 -14.063 1.038 1.00 93.38 326 LEU A CA 1
ATOM 2548 C C . LEU A 1 326 ? 0.237 -14.350 2.286 1.00 93.38 326 LEU A C 1
ATOM 2550 O O . LEU A 1 326 ? 1.451 -14.538 2.201 1.00 93.38 326 LEU A O 1
ATOM 2554 N N . HIS A 1 327 ? -0.378 -14.370 3.468 1.00 93.00 327 HIS A N 1
ATOM 2555 C CA . HIS A 1 327 ? 0.355 -14.519 4.729 1.00 93.00 327 HIS A CA 1
ATOM 2556 C C . HIS A 1 327 ? 0.676 -15.976 5.083 1.00 93.00 327 HIS A C 1
ATOM 2558 O O . HIS A 1 327 ? 1.680 -16.234 5.764 1.00 93.00 327 HIS A O 1
ATOM 2564 N N . LYS A 1 328 ? -0.182 -16.919 4.670 1.00 90.25 328 LYS A N 1
ATOM 2565 C CA . LYS A 1 328 ? -0.178 -18.297 5.188 1.00 90.25 328 LYS A CA 1
ATOM 2566 C C . LYS A 1 328 ? -0.233 -19.394 4.127 1.00 90.25 328 LYS A C 1
ATOM 2568 O O . LYS A 1 328 ? 0.364 -20.442 4.359 1.00 90.25 328 LYS A O 1
ATOM 2573 N N . HIS A 1 329 ? -0.960 -19.201 3.026 1.00 87.75 329 HIS A N 1
ATOM 2574 C CA . HIS A 1 329 ? -1.250 -20.280 2.068 1.00 87.75 329 HIS A CA 1
ATOM 2575 C C . HIS A 1 329 ? -0.495 -20.170 0.744 1.00 87.75 329 HIS A C 1
ATOM 2577 O O . HIS A 1 329 ? -0.406 -21.158 0.016 1.00 87.75 329 HIS A O 1
ATOM 2583 N N . SER A 1 330 ? 0.080 -19.014 0.430 1.00 84.56 330 SER A N 1
ATOM 2584 C CA . SER A 1 330 ? 1.012 -18.879 -0.678 1.00 84.56 330 SER A CA 1
ATOM 2585 C C . SER A 1 330 ? 2.303 -19.652 -0.396 1.00 84.56 330 SER A C 1
ATOM 2587 O O . SER A 1 330 ? 2.730 -19.811 0.748 1.00 84.56 330 SER A O 1
ATOM 2589 N N . TRP A 1 331 ? 2.949 -20.125 -1.465 1.00 77.50 331 TRP A N 1
ATOM 2590 C CA . TRP A 1 331 ? 4.195 -20.902 -1.391 1.00 77.50 331 TRP A CA 1
ATOM 2591 C C . TRP A 1 331 ? 5.298 -20.197 -0.586 1.00 77.50 331 TRP A C 1
ATOM 2593 O O . TRP A 1 331 ? 6.055 -20.822 0.155 1.00 77.50 331 TRP A O 1
ATOM 2603 N N . VAL A 1 332 ? 5.367 -18.875 -0.724 1.00 81.19 332 VAL A N 1
ATOM 2604 C CA . VAL A 1 332 ? 6.166 -17.990 0.122 1.00 81.19 332 VAL A CA 1
ATOM 2605 C C . VAL A 1 332 ? 5.247 -17.041 0.866 1.00 81.19 332 VAL A C 1
ATOM 2607 O O . VAL A 1 332 ? 4.221 -16.637 0.327 1.00 81.19 332 VAL A O 1
ATOM 2610 N N . ARG A 1 333 ? 5.632 -16.630 2.074 1.00 87.56 333 ARG A N 1
ATOM 2611 C CA . ARG A 1 333 ? 4.905 -15.590 2.804 1.00 87.56 333 ARG A CA 1
ATOM 2612 C C . ARG A 1 333 ? 5.142 -14.242 2.130 1.00 87.56 333 ARG A C 1
ATOM 2614 O O . ARG A 1 333 ? 6.290 -13.868 1.892 1.00 87.56 333 ARG A O 1
ATOM 2621 N N . ILE A 1 334 ? 4.072 -13.515 1.843 1.00 89.50 334 ILE A N 1
ATOM 2622 C CA . ILE A 1 334 ? 4.110 -12.221 1.162 1.00 89.50 334 ILE A CA 1
ATOM 2623 C C . ILE A 1 334 ? 3.465 -11.175 2.056 1.00 89.50 334 ILE A C 1
ATOM 2625 O O . ILE A 1 334 ? 2.394 -11.402 2.606 1.00 89.50 334 ILE A O 1
ATOM 2629 N N . ILE A 1 335 ? 4.122 -10.025 2.182 1.00 91.75 335 ILE A N 1
ATOM 2630 C CA . ILE A 1 335 ? 3.579 -8.851 2.873 1.00 91.75 335 ILE A CA 1
ATOM 2631 C C . ILE A 1 335 ? 3.329 -7.773 1.830 1.00 91.75 335 ILE A C 1
ATOM 2633 O O . ILE A 1 335 ? 4.254 -7.438 1.083 1.00 91.75 335 ILE A O 1
ATOM 2637 N N . HIS A 1 336 ? 2.105 -7.255 1.774 1.00 92.94 336 HIS A N 1
ATOM 2638 C CA . HIS A 1 336 ? 1.655 -6.315 0.751 1.00 92.94 336 HIS A CA 1
ATOM 2639 C C . HIS A 1 336 ? 2.239 -4.911 0.963 1.00 92.94 336 HIS A C 1
ATOM 2641 O O . HIS A 1 336 ? 2.816 -4.333 0.042 1.00 92.94 336 HIS A O 1
ATOM 2647 N N . ARG A 1 337 ? 2.163 -4.399 2.201 1.00 91.69 337 ARG A N 1
ATOM 2648 C CA . ARG A 1 337 ? 2.643 -3.081 2.675 1.00 91.69 337 ARG A CA 1
ATOM 2649 C C . ARG A 1 337 ? 1.903 -1.844 2.160 1.00 91.69 337 ARG A C 1
ATOM 2651 O O . ARG A 1 337 ? 2.181 -0.751 2.641 1.00 91.69 337 ARG A O 1
ATOM 2658 N N . ASP A 1 338 ? 0.968 -1.999 1.227 1.00 91.50 338 ASP A N 1
ATOM 2659 C CA . ASP A 1 338 ? 0.122 -0.896 0.741 1.00 91.50 338 ASP A CA 1
ATOM 2660 C C . ASP A 1 338 ? -1.355 -1.302 0.631 1.00 91.50 338 ASP A C 1
ATOM 2662 O O . ASP A 1 338 ? -1.983 -1.183 -0.416 1.00 91.50 338 ASP A O 1
ATOM 2666 N N . MET A 1 339 ? -1.910 -1.888 1.694 1.00 94.88 339 MET A N 1
ATOM 2667 C CA . MET A 1 339 ? -3.342 -2.208 1.739 1.00 94.88 339 MET A CA 1
ATOM 2668 C C . MET A 1 339 ? -4.160 -0.930 1.970 1.00 94.88 339 MET A C 1
ATOM 2670 O O . MET A 1 339 ? -3.985 -0.263 2.988 1.00 94.88 339 MET A O 1
ATOM 2674 N N . LYS A 1 340 ? -5.055 -0.608 1.032 1.00 93.38 340 LYS A N 1
ATOM 2675 C CA . LYS A 1 340 ? -5.957 0.559 1.057 1.00 93.38 340 LYS A CA 1
ATOM 2676 C C . LYS A 1 340 ? -7.123 0.359 0.090 1.00 93.38 340 LYS A C 1
ATOM 2678 O O . LYS A 1 340 ? -7.049 -0.508 -0.779 1.00 93.38 340 LYS A O 1
ATOM 2683 N N . ALA A 1 341 ? -8.163 1.184 0.196 1.00 93.94 341 ALA A N 1
ATOM 2684 C CA . ALA A 1 341 ? -9.371 1.043 -0.620 1.00 93.94 341 ALA A CA 1
ATOM 2685 C C . ALA A 1 341 ? -9.108 1.178 -2.134 1.00 93.94 341 ALA A C 1
ATOM 2687 O O . ALA A 1 341 ? -9.670 0.417 -2.915 1.00 93.94 341 ALA A O 1
ATOM 2688 N N . SER A 1 342 ? -8.203 2.069 -2.552 1.00 91.69 342 SER A N 1
ATOM 2689 C CA . SER A 1 342 ? -7.853 2.248 -3.971 1.00 91.69 342 SER A CA 1
ATOM 2690 C C . SER A 1 342 ? -7.087 1.068 -4.582 1.00 91.69 342 SER A C 1
ATOM 2692 O O . SER A 1 342 ? -7.083 0.910 -5.799 1.00 91.69 342 SER A O 1
ATOM 2694 N N . ASN A 1 343 ? -6.501 0.200 -3.749 1.00 94.56 343 ASN A N 1
ATOM 2695 C CA . ASN A 1 343 ? -5.810 -1.016 -4.188 1.00 94.56 343 ASN A CA 1
ATOM 2696 C C . ASN A 1 343 ? -6.718 -2.259 -4.157 1.00 94.56 343 ASN A C 1
ATOM 2698 O O . ASN A 1 343 ? -6.259 -3.359 -4.474 1.00 94.56 343 ASN A O 1
ATOM 2702 N N . ILE A 1 344 ? -8.000 -2.114 -3.802 1.00 96.88 344 ILE A N 1
ATOM 2703 C CA . ILE A 1 344 ? -9.002 -3.176 -3.938 1.00 96.88 344 ILE A CA 1
ATOM 2704 C C . ILE A 1 344 ? -9.819 -2.909 -5.195 1.00 96.88 344 ILE A C 1
ATOM 2706 O O . ILE A 1 344 ? -10.601 -1.963 -5.231 1.00 96.88 344 ILE A O 1
ATOM 2710 N N . LEU A 1 345 ? -9.657 -3.750 -6.213 1.00 95.44 345 LEU A N 1
ATOM 2711 C CA . LEU A 1 345 ? -10.436 -3.675 -7.447 1.00 95.44 345 LEU A CA 1
ATOM 2712 C C . LEU A 1 345 ? -11.647 -4.606 -7.381 1.00 95.44 345 LEU A C 1
ATOM 2714 O O . LEU A 1 345 ? -11.609 -5.636 -6.708 1.00 95.44 345 LEU A O 1
ATOM 2718 N N . LEU A 1 346 ? -12.715 -4.256 -8.092 1.00 95.44 346 LEU A N 1
ATOM 2719 C CA . LEU A 1 346 ? -13.957 -5.020 -8.143 1.00 95.44 346 LEU A CA 1
ATOM 2720 C C . LEU A 1 346 ? -14.169 -5.602 -9.543 1.00 95.44 346 LEU A C 1
ATOM 2722 O O . LEU A 1 346 ? -14.093 -4.894 -10.551 1.00 95.44 346 LEU A O 1
ATOM 2726 N N . ASP A 1 347 ? -14.403 -6.913 -9.612 1.00 94.38 347 ASP A N 1
ATOM 2727 C CA . ASP A 1 347 ? -14.724 -7.574 -10.878 1.00 94.38 347 ASP A CA 1
ATOM 2728 C C . ASP A 1 347 ? -16.177 -7.299 -11.294 1.00 94.38 347 ASP A C 1
ATOM 2730 O O . ASP A 1 347 ? -16.910 -6.578 -10.613 1.00 94.38 347 ASP A O 1
ATOM 2734 N N . LYS A 1 348 ? -16.613 -7.874 -12.421 1.00 92.75 348 LYS A N 1
ATOM 2735 C CA . LYS A 1 348 ? -17.980 -7.721 -12.955 1.00 92.75 348 LYS A CA 1
ATOM 2736 C C . LYS A 1 348 ? -19.091 -8.087 -11.957 1.00 92.75 348 LYS A C 1
ATOM 2738 O O . LYS A 1 348 ? -20.184 -7.536 -12.055 1.00 92.75 348 LYS A O 1
ATOM 2743 N N . ASP A 1 349 ? -18.803 -8.974 -11.005 1.00 93.25 349 ASP A N 1
ATOM 2744 C CA . ASP A 1 349 ? -19.745 -9.490 -10.012 1.00 93.25 349 ASP A CA 1
ATOM 2745 C C . ASP A 1 349 ? -19.594 -8.770 -8.653 1.00 93.25 349 ASP A C 1
ATOM 2747 O O . ASP A 1 349 ? -20.185 -9.185 -7.656 1.00 93.25 349 ASP A O 1
ATOM 2751 N N . LEU A 1 350 ? -18.822 -7.671 -8.609 1.00 93.00 350 LEU A N 1
ATOM 2752 C CA . LEU A 1 350 ? -18.451 -6.917 -7.403 1.00 93.00 350 LEU A CA 1
ATOM 2753 C C . LEU A 1 350 ? -17.667 -7.750 -6.376 1.00 93.00 350 LEU A C 1
ATOM 2755 O O . LEU A 1 350 ? -17.684 -7.446 -5.180 1.00 93.00 350 LEU A O 1
ATOM 2759 N N . SER A 1 351 ? -16.956 -8.788 -6.823 1.00 96.19 351 SER A N 1
ATOM 2760 C CA . SER A 1 351 ? -16.039 -9.528 -5.958 1.00 96.19 351 SER A CA 1
ATOM 2761 C C . SER A 1 351 ? -14.698 -8.794 -5.844 1.00 96.19 351 SER A C 1
ATOM 2763 O O . SER A 1 351 ? -14.180 -8.295 -6.849 1.00 96.19 351 SER A O 1
ATOM 2765 N N . PRO A 1 352 ? -14.116 -8.711 -4.633 1.00 97.56 352 PRO A N 1
ATOM 2766 C CA . PRO A 1 352 ? -12.900 -7.945 -4.404 1.00 97.56 352 PRO A CA 1
ATOM 2767 C C . PRO A 1 352 ? -11.656 -8.698 -4.868 1.00 97.56 352 PRO A C 1
ATOM 2769 O O . PRO A 1 352 ? -11.505 -9.898 -4.605 1.00 97.56 352 PRO A O 1
ATOM 2772 N N . LYS A 1 353 ? -10.718 -7.959 -5.458 1.00 97.44 353 LYS A N 1
ATOM 2773 C CA . LYS A 1 353 ? -9.372 -8.425 -5.775 1.00 97.44 353 LYS A CA 1
ATOM 2774 C C . LYS A 1 353 ? -8.315 -7.433 -5.306 1.00 97.44 353 LYS A C 1
ATOM 2776 O O . LYS A 1 353 ? -8.347 -6.257 -5.661 1.00 97.44 353 LYS A O 1
ATOM 2781 N N . ILE A 1 354 ? -7.358 -7.923 -4.523 1.00 96.44 354 ILE A N 1
ATOM 2782 C CA . ILE A 1 354 ? -6.204 -7.142 -4.067 1.00 96.44 354 ILE A CA 1
ATOM 2783 C C . ILE A 1 354 ? -5.263 -6.914 -5.255 1.00 96.44 354 ILE A C 1
ATOM 2785 O O . ILE A 1 354 ? -4.948 -7.852 -5.994 1.00 96.44 354 ILE A O 1
ATOM 2789 N N . SER A 1 355 ? -4.825 -5.671 -5.428 1.00 92.44 355 SER A N 1
ATOM 2790 C CA . SER A 1 355 ? -3.977 -5.210 -6.527 1.00 92.44 355 SER A CA 1
ATOM 2791 C C . SER A 1 355 ? -2.780 -4.394 -6.022 1.00 92.44 355 SER A C 1
ATOM 2793 O O . SER A 1 355 ? -2.703 -4.065 -4.844 1.00 92.44 355 SER A O 1
ATOM 2795 N N . ASP A 1 356 ? -1.871 -4.052 -6.939 1.00 86.75 356 ASP A N 1
ATOM 2796 C CA . ASP A 1 356 ? -0.683 -3.212 -6.717 1.00 86.75 356 ASP A CA 1
ATOM 2797 C C . ASP A 1 356 ? 0.373 -3.780 -5.747 1.00 86.75 356 ASP A C 1
ATOM 2799 O O . ASP A 1 356 ? 0.674 -3.246 -4.680 1.00 86.75 356 ASP A O 1
ATOM 2803 N N . PHE A 1 357 ? 1.033 -4.858 -6.181 1.00 86.56 357 PHE A N 1
ATOM 2804 C CA . PHE A 1 357 ? 2.093 -5.522 -5.415 1.00 86.56 357 PHE A CA 1
ATOM 2805 C C . PHE A 1 357 ? 3.482 -4.906 -5.636 1.00 86.56 357 PHE A C 1
ATOM 2807 O O . PHE A 1 357 ? 4.489 -5.509 -5.251 1.00 86.56 357 PHE A O 1
ATOM 2814 N N . GLY A 1 358 ? 3.591 -3.713 -6.236 1.00 80.38 358 GLY A N 1
ATOM 2815 C CA . GLY A 1 358 ? 4.889 -3.066 -6.490 1.00 80.38 358 GLY A CA 1
ATOM 2816 C C . GLY A 1 358 ? 5.724 -2.892 -5.217 1.00 80.38 358 GLY A C 1
ATOM 2817 O O . GLY A 1 358 ? 6.964 -2.927 -5.229 1.00 80.38 358 GLY A O 1
ATOM 2818 N N . MET A 1 359 ? 5.027 -2.791 -4.088 1.00 80.56 359 MET A N 1
ATOM 2819 C CA . MET A 1 359 ? 5.594 -2.623 -2.762 1.00 80.56 359 MET A CA 1
ATOM 2820 C C . MET A 1 359 ? 5.729 -3.936 -1.997 1.00 80.56 359 MET A C 1
ATOM 2822 O O . MET A 1 359 ? 6.394 -3.938 -0.965 1.00 80.56 359 MET A O 1
ATOM 2826 N N . ALA A 1 360 ? 5.186 -5.047 -2.475 1.00 85.00 360 ALA A N 1
ATOM 2827 C CA . ALA A 1 360 ? 5.166 -6.282 -1.713 1.00 85.00 360 ALA A CA 1
ATOM 2828 C C . ALA A 1 360 ? 6.571 -6.901 -1.542 1.00 85.00 360 ALA A C 1
ATOM 2830 O O . ALA A 1 360 ? 7.538 -6.574 -2.247 1.00 85.00 360 ALA A O 1
ATOM 2831 N N . ARG A 1 361 ? 6.722 -7.759 -0.529 1.00 84.88 361 ARG A N 1
ATOM 2832 C CA . ARG A 1 361 ? 8.000 -8.395 -0.160 1.00 84.88 361 ARG A CA 1
ATOM 2833 C C . ARG A 1 361 ? 7.816 -9.876 0.161 1.00 84.88 361 ARG A C 1
ATOM 2835 O O . AR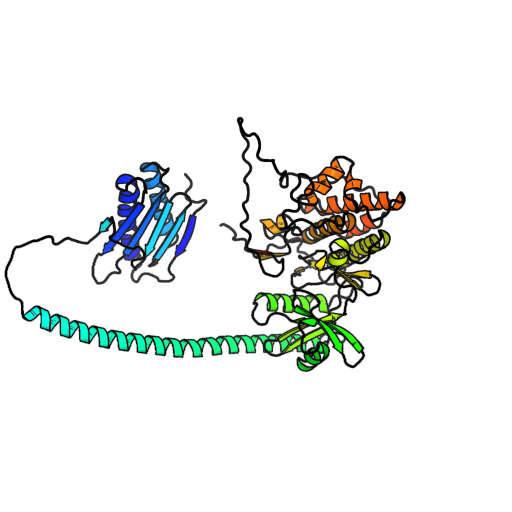G A 1 361 ? 6.865 -10.239 0.846 1.00 84.88 361 ARG A O 1
ATOM 2842 N N . ILE A 1 362 ? 8.762 -10.697 -0.302 1.00 78.38 362 ILE A N 1
ATOM 2843 C CA . ILE A 1 362 ? 8.841 -12.140 -0.026 1.00 78.38 362 ILE A CA 1
ATOM 2844 C C . ILE A 1 362 ? 9.560 -12.375 1.303 1.00 78.38 362 ILE A C 1
ATOM 2846 O O . ILE A 1 362 ? 10.641 -11.829 1.527 1.00 78.38 362 ILE A O 1
ATOM 2850 N N . PHE A 1 363 ? 8.995 -13.236 2.143 1.00 74.19 363 PHE A N 1
ATOM 2851 C CA . PHE A 1 363 ? 9.562 -13.671 3.413 1.00 74.19 363 PHE A CA 1
ATOM 2852 C C . PHE A 1 363 ? 9.904 -15.157 3.374 1.00 74.19 363 PHE A C 1
ATOM 2854 O O . PHE A 1 363 ? 9.107 -15.990 2.939 1.00 74.19 363 PHE A O 1
ATOM 2861 N N . GLY A 1 364 ? 11.083 -15.491 3.902 1.00 61.09 364 GLY A N 1
ATOM 2862 C CA . GLY A 1 364 ? 11.391 -16.862 4.295 1.00 61.09 364 GLY A CA 1
ATOM 2863 C C . GLY A 1 364 ? 10.543 -17.265 5.502 1.00 61.09 364 GLY A C 1
ATOM 2864 O O . GLY A 1 364 ? 10.267 -16.440 6.372 1.00 61.09 364 GLY A O 1
ATOM 2865 N N . SER A 1 365 ? 10.156 -18.539 5.579 1.00 57.72 365 SER A N 1
ATOM 2866 C CA . SER A 1 365 ? 9.234 -19.080 6.593 1.00 57.72 365 SER A CA 1
ATOM 2867 C C . SER A 1 365 ? 9.621 -18.789 8.053 1.00 57.72 365 SER A C 1
ATOM 2869 O O . SER A 1 365 ? 8.749 -18.793 8.918 1.00 57.72 365 SER A O 1
ATOM 2871 N N . ASN A 1 366 ? 10.903 -18.517 8.328 1.00 56.22 366 ASN A N 1
ATOM 2872 C CA . ASN A 1 366 ? 11.456 -18.379 9.680 1.00 56.22 366 ASN A CA 1
ATOM 2873 C C . ASN A 1 366 ? 11.641 -16.923 10.148 1.00 56.22 366 ASN A C 1
ATOM 2875 O O . ASN A 1 366 ? 12.091 -16.708 11.271 1.00 56.22 366 ASN A O 1
ATOM 2879 N N . VAL A 1 367 ? 11.328 -15.925 9.314 1.00 59.84 367 VAL A N 1
ATOM 2880 C CA . VAL A 1 367 ? 11.463 -14.504 9.671 1.00 59.84 367 VAL A CA 1
ATOM 2881 C C . VAL A 1 367 ? 10.082 -13.931 9.990 1.00 59.84 367 VAL A C 1
ATOM 2883 O O . VAL A 1 367 ? 9.179 -13.964 9.153 1.00 59.84 367 VAL A O 1
ATOM 2886 N N . MET A 1 368 ? 9.908 -13.429 11.215 1.00 63.25 368 MET A N 1
ATOM 2887 C CA . MET A 1 368 ? 8.637 -12.863 11.691 1.00 63.25 368 MET A CA 1
ATOM 2888 C C . MET A 1 368 ? 8.507 -11.363 11.406 1.00 63.25 368 MET A C 1
ATOM 2890 O O . MET A 1 368 ? 7.395 -10.878 11.215 1.00 63.25 368 MET A O 1
ATOM 2894 N N . GLU A 1 369 ? 9.630 -10.651 11.333 1.00 69.62 369 GLU A N 1
ATOM 2895 C CA . GLU A 1 369 ? 9.702 -9.198 11.175 1.00 69.62 369 GLU A CA 1
ATOM 2896 C C . GLU A 1 369 ? 10.970 -8.825 10.400 1.00 69.62 369 GLU A C 1
ATOM 2898 O O . GLU A 1 369 ? 12.003 -9.486 10.541 1.00 69.62 369 GLU A O 1
ATOM 2903 N N . VAL A 1 370 ? 10.891 -7.795 9.555 1.00 73.69 370 VAL A N 1
ATOM 2904 C CA . VAL A 1 370 ? 12.032 -7.273 8.793 1.00 73.69 370 VAL A CA 1
ATOM 2905 C C . VAL A 1 370 ? 12.138 -5.769 9.004 1.00 73.69 370 VAL A C 1
ATOM 2907 O O . VAL A 1 370 ? 11.151 -5.047 8.890 1.00 73.69 370 VAL A O 1
ATOM 2910 N N . ASN A 1 371 ? 13.362 -5.305 9.252 1.00 74.88 371 ASN A N 1
ATOM 2911 C CA . ASN A 1 371 ? 13.700 -3.889 9.286 1.00 74.88 371 ASN A CA 1
ATOM 2912 C C . ASN A 1 371 ? 14.043 -3.392 7.872 1.00 74.88 371 ASN A C 1
ATOM 2914 O O . ASN A 1 371 ? 14.752 -4.061 7.109 1.00 74.88 371 ASN A O 1
ATOM 2918 N N . THR A 1 372 ? 13.555 -2.209 7.511 1.00 73.06 372 THR A N 1
ATOM 2919 C CA . THR A 1 372 ? 14.015 -1.489 6.332 1.00 73.06 372 THR A CA 1
ATOM 2920 C C . THR A 1 372 ? 14.305 -0.026 6.632 1.00 73.06 372 THR A C 1
ATOM 2922 O O . THR A 1 372 ? 13.463 0.719 7.116 1.00 73.06 372 THR A O 1
ATOM 2925 N N . ASN A 1 373 ? 15.467 0.438 6.170 1.00 69.25 373 ASN A N 1
ATOM 2926 C CA . ASN A 1 373 ? 15.822 1.858 6.211 1.00 69.25 373 ASN A CA 1
ATOM 2927 C C . ASN A 1 373 ? 14.996 2.697 5.224 1.00 69.25 373 ASN A C 1
ATOM 2929 O O . ASN A 1 373 ? 15.197 3.905 5.140 1.00 69.25 373 ASN A O 1
ATOM 2933 N N . ARG A 1 374 ? 14.120 2.074 4.423 1.00 77.94 374 ARG A N 1
ATOM 2934 C CA . ARG A 1 374 ? 13.270 2.739 3.438 1.00 77.94 374 ARG A CA 1
ATOM 2935 C C . ARG A 1 374 ? 11.804 2.377 3.677 1.00 77.94 374 ARG A C 1
ATOM 2937 O O . ARG A 1 374 ? 11.300 1.381 3.149 1.00 77.94 374 ARG A O 1
ATOM 2944 N N . VAL A 1 375 ? 11.124 3.236 4.422 1.00 80.12 375 VAL A N 1
ATOM 2945 C CA . VAL A 1 375 ? 9.683 3.169 4.655 1.00 80.12 375 VAL A CA 1
ATOM 2946 C C . VAL A 1 375 ? 8.971 3.667 3.408 1.00 80.12 375 VAL A C 1
ATOM 2948 O O . VAL A 1 375 ? 9.296 4.723 2.861 1.00 80.12 375 VAL A O 1
ATOM 2951 N N . VAL A 1 376 ? 8.040 2.860 2.919 1.00 82.06 376 VAL A N 1
ATOM 2952 C CA . VAL A 1 376 ? 7.232 3.148 1.743 1.00 82.06 376 VAL A CA 1
ATOM 2953 C C . VAL A 1 376 ? 5.812 2.671 2.017 1.00 82.06 376 VAL A C 1
ATOM 2955 O O . VAL A 1 376 ? 5.625 1.532 2.425 1.00 82.06 376 VAL A O 1
ATOM 2958 N N . GLY A 1 377 ? 4.812 3.505 1.764 1.00 83.44 377 GLY A N 1
ATOM 2959 C CA . GLY A 1 377 ? 3.406 3.116 1.889 1.00 83.44 377 GLY A CA 1
ATOM 2960 C C . GLY A 1 377 ? 2.489 4.325 1.835 1.00 83.44 377 GLY A C 1
ATOM 2961 O O . GLY A 1 377 ? 2.944 5.457 1.643 1.00 83.44 377 GLY A O 1
ATOM 2962 N N . THR A 1 378 ? 1.197 4.094 2.024 1.00 84.00 378 THR A N 1
ATOM 2963 C CA . THR A 1 378 ? 0.204 5.170 2.081 1.00 84.00 378 THR A CA 1
ATOM 2964 C C . THR A 1 378 ? 0.014 5.658 3.519 1.00 84.00 378 THR A C 1
ATOM 2966 O O . THR A 1 378 ? -0.304 4.885 4.428 1.00 84.00 378 THR A O 1
ATOM 2969 N N . TYR A 1 379 ? 0.215 6.960 3.745 1.00 81.31 379 TYR A N 1
ATOM 2970 C CA . TYR A 1 379 ? 0.039 7.571 5.066 1.00 81.31 379 TYR A CA 1
ATOM 2971 C C . TYR A 1 379 ? -1.405 7.396 5.561 1.00 81.31 379 TYR A C 1
ATOM 2973 O O . TYR A 1 379 ? -2.350 7.501 4.785 1.00 81.31 379 TYR A O 1
ATOM 2981 N N . GLY A 1 380 ? -1.573 7.101 6.851 1.00 83.75 380 GLY A N 1
ATOM 2982 C CA . GLY A 1 380 ? -2.866 6.749 7.451 1.00 83.75 380 GLY A CA 1
ATOM 2983 C C . GLY A 1 380 ? -3.179 5.247 7.450 1.00 83.75 380 GLY A C 1
ATOM 2984 O O . GLY A 1 380 ? -3.913 4.796 8.322 1.00 83.75 380 GLY A O 1
ATOM 2985 N N . TYR A 1 381 ? -2.585 4.454 6.553 1.00 89.81 381 TYR A N 1
ATOM 2986 C CA . TYR A 1 381 ? -2.715 2.987 6.563 1.00 89.81 381 TYR A CA 1
ATOM 2987 C C . TYR A 1 381 ? -1.496 2.288 7.166 1.00 89.81 381 TYR A C 1
ATOM 2989 O O . TYR A 1 381 ? -1.582 1.122 7.547 1.00 89.81 381 TYR A O 1
ATOM 2997 N N . MET A 1 382 ? -0.355 2.978 7.248 1.00 89.50 382 MET A N 1
ATOM 2998 C CA . MET A 1 382 ? 0.874 2.423 7.813 1.00 89.50 382 MET A CA 1
ATOM 2999 C C . MET A 1 382 ? 0.745 2.193 9.320 1.00 89.50 382 MET A C 1
ATOM 3001 O O . MET A 1 382 ? 0.346 3.091 10.062 1.00 89.50 382 MET A O 1
ATOM 3005 N N . ALA A 1 383 ? 1.146 1.001 9.758 1.00 90.94 383 ALA A N 1
ATOM 3006 C CA . ALA A 1 383 ? 1.247 0.671 11.171 1.00 90.94 383 ALA A CA 1
ATOM 3007 C C . ALA A 1 383 ? 2.294 1.557 11.882 1.00 90.94 383 ALA A C 1
ATOM 3009 O O . ALA A 1 383 ? 3.297 1.912 11.249 1.00 90.94 383 ALA A O 1
ATOM 3010 N N . PRO A 1 384 ? 2.104 1.893 13.173 1.00 89.25 384 PRO A N 1
ATOM 3011 C CA . PRO A 1 384 ? 3.006 2.773 13.914 1.00 89.25 384 PRO A CA 1
ATOM 3012 C C . PRO A 1 384 ? 4.467 2.324 13.861 1.00 89.25 384 PRO A C 1
ATOM 3014 O O . PRO A 1 384 ? 5.316 3.120 13.474 1.00 89.25 384 PRO A O 1
ATOM 3017 N N . GLU A 1 385 ? 4.743 1.045 14.133 1.00 88.00 385 GLU A N 1
ATOM 3018 C CA . GLU A 1 385 ? 6.095 0.471 14.133 1.00 88.00 385 GLU A CA 1
ATOM 3019 C C . GLU A 1 385 ? 6.755 0.504 12.748 1.00 88.00 385 GLU A C 1
ATOM 3021 O O . GLU A 1 385 ? 7.969 0.667 12.616 1.00 88.00 385 GLU A O 1
ATOM 3026 N N . TYR A 1 386 ? 5.948 0.421 11.687 1.00 88.50 386 TYR A N 1
ATOM 3027 C CA . TYR A 1 386 ? 6.458 0.539 10.329 1.00 88.50 386 TYR A CA 1
ATOM 3028 C C . TYR A 1 386 ? 6.792 1.988 9.979 1.00 88.50 386 TYR A C 1
ATOM 3030 O O . TYR A 1 386 ? 7.830 2.261 9.377 1.00 88.50 386 TYR A O 1
ATOM 3038 N N . ALA A 1 387 ? 5.932 2.923 10.377 1.00 84.69 387 ALA A N 1
ATOM 3039 C CA . ALA A 1 387 ? 6.116 4.340 10.108 1.00 84.69 387 ALA A CA 1
ATOM 3040 C C . ALA A 1 387 ? 7.273 4.956 10.918 1.00 84.69 387 ALA A C 1
ATOM 3042 O O . ALA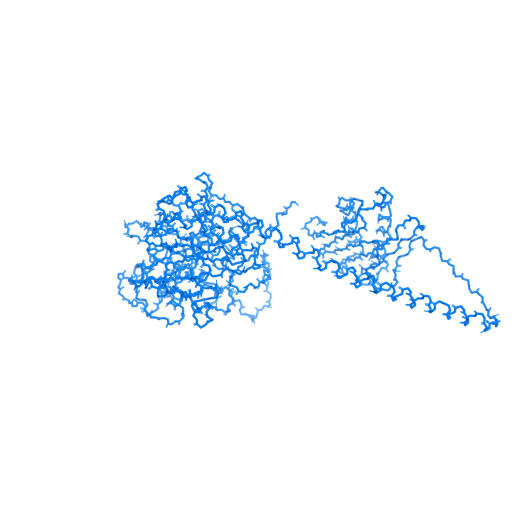 A 1 387 ? 7.979 5.819 10.394 1.00 84.69 387 ALA A O 1
ATOM 3043 N N . SER A 1 388 ? 7.465 4.535 12.175 1.00 81.12 388 SER A N 1
ATOM 3044 C CA . SER A 1 388 ? 8.498 5.069 13.074 1.00 81.12 388 SER A CA 1
ATOM 3045 C C . SER A 1 388 ? 9.851 4.380 12.921 1.00 81.12 388 SER A C 1
ATOM 3047 O O . SER A 1 388 ? 10.879 5.057 12.910 1.00 81.12 388 SER A O 1
ATOM 3049 N N . GLU A 1 389 ? 9.856 3.051 12.814 1.00 81.19 389 GLU A N 1
ATOM 3050 C CA . GLU A 1 389 ? 11.063 2.221 12.935 1.00 81.19 389 GLU A CA 1
ATOM 3051 C C . GLU A 1 389 ? 11.367 1.419 11.667 1.00 81.19 389 GLU A C 1
ATOM 3053 O O . GLU A 1 389 ? 12.436 0.828 11.554 1.00 81.19 389 GLU A O 1
ATOM 3058 N N . GLY A 1 390 ? 10.469 1.425 10.675 1.00 83.56 390 GLY A N 1
ATOM 3059 C CA . GLY A 1 390 ? 10.663 0.683 9.427 1.00 83.56 390 GLY A CA 1
ATOM 3060 C C . GLY A 1 390 ? 10.524 -0.822 9.603 1.00 83.56 390 GLY A C 1
ATOM 3061 O O . GLY A 1 390 ? 10.902 -1.583 8.709 1.00 83.56 390 GLY A O 1
ATOM 3062 N N . LEU A 1 391 ? 9.951 -1.248 10.728 1.00 85.62 391 LEU A N 1
ATOM 3063 C CA . LEU A 1 391 ? 9.659 -2.637 11.038 1.00 85.62 391 LEU A CA 1
ATOM 3064 C C . LEU A 1 391 ? 8.346 -3.027 10.370 1.00 85.62 391 LEU A C 1
ATOM 3066 O O . LEU A 1 391 ? 7.300 -2.449 10.649 1.00 85.62 391 LEU A O 1
ATOM 3070 N N . PHE A 1 392 ? 8.391 -3.998 9.461 1.00 87.94 392 PHE A N 1
ATOM 3071 C CA . PHE A 1 392 ? 7.181 -4.524 8.837 1.00 87.94 392 PHE A CA 1
ATOM 3072 C C . PHE A 1 392 ? 7.074 -6.033 9.002 1.00 87.94 392 PHE A C 1
ATOM 3074 O O . PHE A 1 392 ? 8.049 -6.786 8.909 1.00 87.94 392 PHE A O 1
ATOM 3081 N N . SER A 1 393 ? 5.842 -6.468 9.227 1.00 92.31 393 SER A N 1
ATOM 3082 C CA . SER A 1 393 ? 5.464 -7.866 9.390 1.00 92.31 393 SER A CA 1
ATOM 3083 C C . SER A 1 393 ? 4.042 -8.089 8.877 1.00 92.31 393 SER A C 1
ATOM 3085 O O . SER A 1 393 ? 3.366 -7.161 8.427 1.00 92.31 393 SER A O 1
ATOM 3087 N N . VAL A 1 394 ? 3.565 -9.334 8.941 1.00 94.75 394 VAL A N 1
ATOM 3088 C CA . VAL A 1 394 ? 2.161 -9.653 8.637 1.00 94.75 394 VAL A CA 1
ATOM 3089 C C . VAL A 1 394 ? 1.199 -8.825 9.498 1.00 94.75 394 VAL A C 1
ATOM 3091 O O . VAL A 1 394 ? 0.096 -8.517 9.064 1.00 94.75 394 VAL A O 1
ATOM 3094 N N . LYS A 1 395 ? 1.630 -8.393 10.694 1.00 95.88 395 LYS A N 1
ATOM 3095 C CA . LYS A 1 395 ? 0.843 -7.540 11.593 1.00 95.88 395 LYS A CA 1
ATOM 3096 C C . LYS A 1 395 ? 0.729 -6.098 11.102 1.00 95.88 395 LYS A C 1
ATOM 3098 O O . LYS A 1 395 ? -0.218 -5.412 11.483 1.00 95.88 395 LYS A O 1
ATOM 3103 N N . SER A 1 396 ? 1.658 -5.636 10.270 1.00 94.56 396 SER A N 1
ATOM 3104 C CA . SER A 1 396 ? 1.572 -4.314 9.649 1.00 94.56 396 SER A CA 1
ATOM 3105 C C . SER A 1 396 ? 0.492 -4.300 8.559 1.00 94.56 396 SER A C 1
ATOM 3107 O O . SER A 1 396 ? -0.305 -3.372 8.517 1.00 94.56 396 SER A O 1
ATOM 3109 N N . ASP A 1 397 ? 0.371 -5.376 7.770 1.00 96.50 397 ASP A N 1
ATOM 3110 C CA . ASP A 1 397 ? -0.749 -5.563 6.829 1.00 96.50 397 ASP A CA 1
ATOM 3111 C C . ASP A 1 397 ? -2.100 -5.714 7.557 1.00 96.50 397 ASP A C 1
ATOM 3113 O O . ASP A 1 397 ? -3.104 -5.172 7.101 1.00 96.50 397 ASP A O 1
ATOM 3117 N N . VAL A 1 398 ? -2.134 -6.417 8.702 1.00 97.88 398 VAL A N 1
ATOM 3118 C CA . VAL A 1 398 ? -3.344 -6.529 9.547 1.00 97.88 398 VAL A CA 1
ATOM 3119 C C . VAL A 1 398 ? -3.806 -5.150 10.021 1.00 97.88 398 VAL A C 1
ATOM 3121 O O . VAL A 1 398 ? -4.999 -4.859 9.977 1.00 97.88 398 VAL A O 1
ATOM 3124 N N . PHE A 1 399 ? -2.880 -4.278 10.429 1.00 96.56 399 PHE A N 1
ATOM 3125 C CA . PHE A 1 399 ? -3.215 -2.904 10.803 1.00 96.56 399 PHE A CA 1
ATOM 3126 C C . PHE A 1 399 ? -3.869 -2.160 9.635 1.00 96.56 399 PHE A C 1
ATOM 3128 O O . PHE A 1 399 ? -4.959 -1.611 9.788 1.00 96.56 399 PHE A O 1
ATOM 3135 N N . SER A 1 400 ? -3.255 -2.198 8.449 1.00 96.44 400 SER A N 1
ATOM 3136 C CA . SER A 1 400 ? -3.806 -1.558 7.252 1.00 96.44 400 SER A CA 1
ATOM 3137 C C . SER A 1 400 ? -5.179 -2.127 6.857 1.00 96.44 400 SER A C 1
ATOM 3139 O O . SER A 1 400 ? -6.069 -1.366 6.479 1.00 96.44 400 SER A O 1
ATOM 3141 N N . PHE A 1 401 ? -5.391 -3.441 7.006 1.00 98.19 401 PHE A N 1
ATOM 3142 C CA . PHE A 1 401 ? -6.705 -4.073 6.836 1.00 98.19 401 PHE A CA 1
ATOM 3143 C C . PHE A 1 401 ? -7.734 -3.547 7.844 1.00 98.19 401 PHE A C 1
ATOM 3145 O O . PHE A 1 401 ? -8.866 -3.267 7.464 1.00 98.19 401 PHE A O 1
ATOM 3152 N N . GLY A 1 402 ? -7.352 -3.366 9.110 1.00 97.44 402 GLY A N 1
ATOM 3153 C CA . GLY A 1 402 ? -8.226 -2.786 10.129 1.00 97.44 402 GLY A CA 1
ATOM 3154 C C . GLY A 1 402 ? -8.672 -1.364 9.787 1.00 97.44 402 GLY A C 1
ATOM 3155 O O . GLY A 1 402 ? -9.852 -1.045 9.922 1.00 97.44 402 GLY A O 1
ATOM 3156 N N . VAL A 1 403 ? -7.761 -0.531 9.271 1.00 95.44 403 VAL A N 1
ATOM 3157 C CA . VAL A 1 403 ? -8.101 0.809 8.760 1.00 95.44 403 VAL A CA 1
ATOM 3158 C C . VAL A 1 403 ? -9.108 0.699 7.615 1.00 95.44 403 VAL A C 1
ATOM 3160 O O . VAL A 1 403 ? -10.168 1.314 7.681 1.00 95.44 403 VAL A O 1
ATOM 3163 N N . LEU A 1 404 ? -8.821 -0.138 6.615 1.00 96.69 404 LEU A N 1
ATOM 3164 C CA . LEU A 1 404 ? -9.707 -0.376 5.474 1.00 96.69 404 LEU A CA 1
ATOM 3165 C C . LEU A 1 404 ? -11.095 -0.886 5.903 1.00 96.69 404 LEU A C 1
ATOM 3167 O O . LEU A 1 404 ? -12.110 -0.458 5.362 1.00 96.69 404 LEU A O 1
ATOM 3171 N N . LEU A 1 405 ? -11.163 -1.761 6.905 1.00 97.31 405 LEU A N 1
ATOM 3172 C CA . LEU A 1 405 ? -12.422 -2.275 7.440 1.00 97.31 405 LEU A CA 1
ATOM 3173 C C . LEU A 1 405 ? -13.269 -1.157 8.068 1.00 97.31 405 LEU A C 1
ATOM 3175 O O . LEU A 1 405 ? -14.473 -1.096 7.816 1.00 97.31 405 LEU A O 1
ATOM 3179 N N . LEU A 1 406 ? -12.656 -0.236 8.824 1.00 95.38 406 LEU A N 1
ATOM 3180 C CA . LEU A 1 406 ? -13.359 0.945 9.343 1.00 95.38 406 LEU A CA 1
ATOM 3181 C C . LEU A 1 406 ? -13.898 1.820 8.207 1.00 95.38 406 LEU A C 1
ATOM 3183 O O . LEU A 1 406 ? -15.027 2.301 8.297 1.00 95.38 406 LEU A O 1
ATOM 3187 N N . GLU A 1 407 ? -13.131 2.011 7.135 1.00 94.56 407 GLU A N 1
ATOM 3188 C CA . GLU A 1 407 ? -13.572 2.786 5.971 1.00 94.56 407 GLU A CA 1
ATOM 3189 C C . GLU A 1 407 ? -14.768 2.139 5.267 1.00 94.56 407 GLU A C 1
ATOM 3191 O O . GLU A 1 407 ? -15.742 2.825 4.960 1.00 94.56 407 GLU A O 1
ATOM 3196 N N . ILE A 1 408 ? -14.745 0.817 5.069 1.00 95.19 408 ILE A N 1
ATOM 3197 C CA . ILE A 1 408 ? -15.841 0.087 4.418 1.00 95.19 408 ILE A CA 1
ATOM 3198 C C . ILE A 1 408 ? -17.126 0.172 5.249 1.00 95.19 408 ILE A C 1
ATOM 3200 O O . ILE A 1 408 ? -18.201 0.407 4.698 1.00 95.19 408 ILE A O 1
ATOM 3204 N N . VAL A 1 409 ? -17.041 -0.000 6.571 1.00 94.19 409 VAL A N 1
ATOM 3205 C CA . VAL A 1 409 ? -18.223 0.044 7.450 1.00 94.19 409 VAL A CA 1
ATOM 3206 C C . VAL A 1 409 ? -18.789 1.461 7.566 1.00 94.19 409 VAL A C 1
ATOM 3208 O O . VAL A 1 409 ? -20.006 1.638 7.597 1.00 94.19 409 VAL A O 1
ATOM 3211 N N . SER A 1 410 ? -17.921 2.472 7.618 1.00 92.25 410 SER A N 1
ATOM 3212 C CA . SER A 1 410 ? -18.329 3.857 7.877 1.00 92.25 410 SER A CA 1
ATOM 3213 C C . SER A 1 410 ? -18.617 4.692 6.632 1.00 92.25 410 SER A C 1
ATOM 3215 O O . SER A 1 410 ? -19.277 5.725 6.742 1.00 92.25 410 SER A O 1
ATOM 3217 N N . GLY A 1 411 ? -18.093 4.298 5.466 1.00 90.50 411 GLY A N 1
ATOM 3218 C CA . GLY A 1 411 ? -18.077 5.146 4.269 1.00 90.50 411 GLY A CA 1
ATOM 3219 C C . GLY A 1 411 ? -17.227 6.417 4.438 1.00 90.50 411 GLY A C 1
ATOM 3220 O O . GLY A 1 411 ? -17.380 7.374 3.683 1.00 90.50 411 GLY A O 1
ATOM 3221 N N . LYS A 1 412 ? -16.357 6.475 5.457 1.00 88.31 412 LYS A N 1
ATOM 3222 C CA . LYS A 1 412 ? -15.529 7.643 5.797 1.00 88.31 412 LYS A CA 1
ATOM 3223 C C . LYS A 1 412 ? -14.061 7.345 5.510 1.00 88.31 412 LYS A C 1
ATOM 3225 O O . LYS A 1 412 ? -13.572 6.283 5.876 1.00 88.31 412 LYS A O 1
ATOM 3230 N N . ARG A 1 413 ? -13.350 8.279 4.872 1.00 86.69 413 ARG A N 1
ATOM 3231 C CA . ARG A 1 413 ? -11.936 8.117 4.486 1.00 86.69 413 ARG A CA 1
ATOM 3232 C C . ARG A 1 413 ? -11.003 8.414 5.658 1.00 86.69 413 ARG A C 1
ATOM 3234 O O . ARG A 1 413 ? -11.163 9.433 6.331 1.00 86.69 413 ARG A O 1
ATOM 3241 N N . ASN A 1 414 ? -9.988 7.598 5.906 1.00 80.69 414 ASN A N 1
ATOM 3242 C CA . ASN A 1 414 ? -9.016 7.919 6.943 1.00 80.69 414 ASN A CA 1
ATOM 3243 C C . ASN A 1 414 ? -8.197 9.163 6.533 1.00 80.69 414 ASN A C 1
ATOM 3245 O O . ASN A 1 414 ? -7.537 9.179 5.497 1.00 80.69 414 ASN A O 1
ATOM 3249 N N . SER A 1 415 ? -8.304 10.246 7.311 1.00 66.38 415 SER A N 1
ATOM 3250 C CA . SER A 1 415 ? -7.795 11.573 6.939 1.00 66.38 415 SER A CA 1
ATOM 3251 C C . SER A 1 415 ? -6.263 11.579 6.916 1.00 66.38 415 SER A C 1
ATOM 3253 O O . SER A 1 415 ? -5.627 11.496 7.965 1.00 66.38 415 SER A O 1
ATOM 3255 N N . SER A 1 416 ? -5.659 11.683 5.730 1.00 52.34 416 SER A N 1
ATOM 3256 C CA . SER A 1 416 ? -4.207 11.859 5.565 1.00 52.34 416 SER A CA 1
ATOM 3257 C C . SER A 1 416 ? -3.806 13.221 4.983 1.00 52.34 416 SER A C 1
ATOM 3259 O O . SER A 1 416 ? -2.615 13.468 4.814 1.00 52.34 416 SER A O 1
ATOM 3261 N N . GLY A 1 417 ? -4.744 14.153 4.739 1.00 46.84 417 GLY A N 1
ATOM 3262 C CA . GLY A 1 417 ? -4.341 15.480 4.240 1.00 46.84 417 GLY A CA 1
ATOM 3263 C C . GLY A 1 417 ? -5.392 16.563 3.976 1.00 46.84 417 GLY A C 1
ATOM 3264 O O . GLY A 1 417 ? -5.002 17.637 3.535 1.00 46.84 417 GLY A O 1
ATOM 3265 N N . HIS A 1 418 ? -6.688 16.349 4.229 1.00 41.84 418 HIS A N 1
ATOM 3266 C CA . HIS A 1 418 ? -7.741 17.280 3.768 1.00 41.84 418 HIS A CA 1
ATOM 3267 C C . HIS A 1 418 ? -8.471 18.057 4.876 1.00 41.84 418 HIS A C 1
ATOM 3269 O O . HIS A 1 418 ? -9.593 18.505 4.668 1.00 41.84 418 HIS A O 1
ATOM 3275 N N . GLY A 1 419 ? -7.877 18.217 6.067 1.00 45.94 419 GLY A N 1
ATOM 3276 C CA . GLY A 1 419 ? -8.529 18.958 7.163 1.00 45.94 419 GLY A CA 1
ATOM 3277 C C . GLY A 1 419 ? -9.904 18.391 7.548 1.00 45.94 419 GLY A C 1
ATOM 3278 O O . GLY A 1 419 ? -10.742 19.097 8.101 1.00 45.94 419 GLY A O 1
ATOM 3279 N N . GLN A 1 420 ? -10.167 17.125 7.204 1.00 50.88 420 GLN A N 1
ATOM 3280 C CA . GLN A 1 420 ? -11.434 16.471 7.480 1.00 50.88 420 GLN A CA 1
ATOM 3281 C C . GLN A 1 420 ? -11.419 16.034 8.942 1.00 50.88 420 GLN A C 1
ATOM 3283 O O . GLN A 1 420 ? -10.706 15.099 9.311 1.00 50.88 420 GLN A O 1
ATOM 3288 N N . HIS A 1 421 ? -12.171 16.761 9.761 1.00 60.41 421 HIS A N 1
ATOM 3289 C CA . HIS A 1 421 ? -12.338 16.490 11.181 1.00 60.41 421 HIS A CA 1
ATOM 3290 C C . HIS A 1 421 ? -13.541 15.573 11.406 1.00 60.41 421 HIS A C 1
ATOM 3292 O O . HIS A 1 421 ? -14.624 15.794 10.858 1.00 60.41 421 HIS A O 1
ATOM 3298 N N . TYR A 1 422 ? -13.367 14.555 12.245 1.00 61.16 422 TYR A N 1
ATOM 3299 C CA . TYR A 1 422 ? -14.454 13.689 12.699 1.00 61.16 422 TYR A CA 1
ATOM 3300 C C . TYR A 1 422 ? -14.955 14.188 14.053 1.00 61.16 422 TYR A C 1
ATOM 3302 O O . TYR A 1 422 ? -14.622 13.637 15.101 1.00 61.16 422 TYR A O 1
ATOM 3310 N N . GLY A 1 423 ? -15.694 15.301 14.039 1.00 62.94 423 GLY A N 1
ATOM 3311 C CA . GLY A 1 423 ? -15.979 16.061 15.258 1.00 62.94 423 GLY A CA 1
ATOM 3312 C C . GLY A 1 423 ? -14.697 16.703 15.793 1.00 62.94 423 GLY A C 1
ATOM 3313 O O . GLY A 1 423 ? -14.067 17.481 15.087 1.00 62.94 423 GLY A O 1
ATOM 3314 N N . GLU A 1 424 ? -14.281 16.347 17.009 1.00 57.62 424 GLU A N 1
ATOM 3315 C CA . GLU A 1 424 ? -13.042 16.852 17.632 1.00 57.62 424 GLU A CA 1
ATOM 3316 C C . GLU A 1 424 ? -11.773 16.081 17.215 1.00 57.62 424 GLU A C 1
ATOM 3318 O O . GLU A 1 424 ? -10.666 16.448 17.614 1.00 57.62 424 GLU A O 1
ATOM 3323 N N . PHE A 1 425 ? -11.909 14.991 16.450 1.00 61.56 425 PHE A N 1
ATOM 3324 C CA . PHE A 1 425 ? -10.816 14.057 16.168 1.00 61.56 425 PHE A CA 1
ATOM 3325 C C . PHE A 1 425 ? -10.155 14.295 14.808 1.00 61.56 425 PHE A C 1
ATOM 3327 O O . PHE A 1 425 ? -10.822 14.550 13.803 1.00 61.56 425 PHE A O 1
ATOM 3334 N N . VAL A 1 426 ? -8.827 14.140 14.779 1.00 66.06 426 VAL A N 1
ATOM 3335 C CA . VAL A 1 426 ? -7.987 14.336 13.583 1.00 66.06 426 VAL A CA 1
ATOM 3336 C C . VAL A 1 426 ? -7.987 13.132 12.629 1.00 66.06 426 VAL A C 1
ATOM 3338 O O . VAL A 1 426 ? -7.749 13.308 11.438 1.00 66.06 426 VAL A O 1
ATOM 3341 N N . ASN A 1 427 ? -8.274 11.913 13.102 1.00 77.25 427 ASN A N 1
ATOM 3342 C CA . ASN A 1 427 ? -8.316 10.717 12.249 1.00 77.25 427 ASN A CA 1
ATOM 3343 C C . ASN A 1 427 ? -9.469 9.761 12.605 1.00 77.25 427 ASN A C 1
ATOM 3345 O O . ASN A 1 427 ? -10.063 9.850 13.684 1.00 77.25 427 ASN A O 1
ATOM 3349 N N . LEU A 1 428 ? -9.783 8.851 11.673 1.00 86.50 428 LEU A N 1
ATOM 3350 C CA . LEU A 1 428 ? -10.918 7.927 11.772 1.00 86.50 428 LEU A CA 1
ATOM 3351 C C . LEU A 1 428 ? -10.742 6.910 12.908 1.00 86.50 428 LEU A C 1
ATOM 3353 O O . LEU A 1 428 ? -11.721 6.541 13.550 1.00 86.50 428 LEU A O 1
ATOM 3357 N N . LEU A 1 429 ? -9.506 6.487 13.182 1.00 88.75 429 LEU A N 1
ATOM 3358 C CA . LEU A 1 429 ? -9.198 5.477 14.197 1.00 88.75 429 LEU A CA 1
ATOM 3359 C C . LEU A 1 429 ? -9.543 5.994 15.599 1.00 88.75 429 LEU A C 1
ATOM 3361 O O . LEU A 1 429 ? -10.239 5.313 16.350 1.00 88.75 429 LEU A O 1
ATOM 3365 N N . SER A 1 430 ? -9.121 7.219 15.935 1.00 85.06 430 SER A N 1
ATOM 3366 C CA . SER A 1 430 ? -9.437 7.851 17.223 1.00 85.06 430 SER A CA 1
ATOM 3367 C C . SER A 1 430 ? -10.939 8.050 17.408 1.00 85.06 430 SER A C 1
ATOM 3369 O O . SER A 1 430 ? -11.465 7.817 18.497 1.00 85.06 430 SER A O 1
ATOM 3371 N N . TYR A 1 431 ? -11.631 8.455 16.341 1.00 86.94 431 TYR A N 1
ATOM 3372 C CA . TYR A 1 431 ? -13.079 8.631 16.358 1.00 86.94 431 TYR A CA 1
ATOM 3373 C C . TYR A 1 431 ? -13.816 7.299 16.569 1.00 86.94 431 TYR A C 1
ATOM 3375 O O . TYR A 1 431 ? -14.678 7.204 17.444 1.00 86.94 431 TYR A O 1
ATOM 3383 N N . ALA A 1 432 ? -13.435 6.252 15.830 1.00 90.69 432 ALA A N 1
ATOM 3384 C CA . ALA A 1 432 ? -14.001 4.911 15.962 1.00 90.69 432 ALA A CA 1
ATOM 3385 C C . ALA A 1 432 ? -13.776 4.326 17.364 1.00 90.69 432 ALA A C 1
ATOM 3387 O O . ALA A 1 432 ? -14.711 3.799 17.967 1.00 90.69 432 ALA A O 1
ATOM 3388 N N . TRP A 1 433 ? -12.561 4.470 17.906 1.00 90.50 433 TRP A N 1
ATOM 3389 C CA . TRP A 1 433 ? -12.233 4.036 19.262 1.00 90.50 433 TRP A CA 1
ATOM 3390 C C . TRP A 1 433 ? -13.121 4.710 20.311 1.00 90.50 433 TRP A C 1
ATOM 3392 O O . TRP A 1 433 ? -13.679 4.029 21.171 1.00 90.50 433 TRP A O 1
ATOM 3402 N N . GLN A 1 434 ? -13.267 6.038 20.243 1.00 88.12 434 GLN A N 1
ATOM 3403 C CA . GLN A 1 434 ? -14.072 6.779 21.214 1.00 88.12 434 GLN A CA 1
ATOM 3404 C C . GLN A 1 434 ? -15.540 6.347 21.162 1.00 88.12 434 GLN A C 1
ATOM 3406 O O . GLN A 1 434 ? -16.124 6.057 22.204 1.00 88.12 434 GLN A O 1
ATOM 3411 N N . LEU A 1 435 ? -16.123 6.257 19.961 1.00 91.06 435 LEU A N 1
ATOM 3412 C CA . LEU A 1 435 ? -17.502 5.799 19.805 1.00 91.06 435 LEU A CA 1
ATOM 3413 C C . LEU A 1 435 ? -17.691 4.383 20.347 1.00 91.06 435 LEU A C 1
ATOM 3415 O O . LEU A 1 435 ? -18.668 4.125 21.041 1.00 91.06 435 LEU A O 1
ATOM 3419 N N . TRP A 1 436 ? -16.766 3.466 20.064 1.00 91.56 436 TRP A N 1
ATOM 3420 C CA . TRP A 1 436 ? -16.837 2.102 20.581 1.00 91.56 436 TRP A CA 1
ATOM 3421 C C . TRP A 1 436 ? -16.755 2.063 22.111 1.00 91.56 436 TRP A C 1
ATOM 3423 O O . TRP A 1 436 ? -17.614 1.454 22.748 1.00 91.56 436 TRP A O 1
ATOM 3433 N N . LYS A 1 437 ? -15.797 2.787 22.703 1.00 89.44 437 LYS A N 1
ATOM 3434 C CA . LYS A 1 437 ? -15.614 2.885 24.158 1.00 89.44 437 LYS A CA 1
ATOM 3435 C C . LYS A 1 437 ? -16.846 3.449 24.871 1.00 89.44 437 LYS A C 1
ATOM 3437 O O . LYS A 1 437 ? -17.180 2.996 25.962 1.00 89.44 437 LYS A O 1
ATOM 3442 N N . ASP A 1 438 ? -17.525 4.409 24.252 1.00 90.50 438 ASP A N 1
ATOM 3443 C CA . ASP A 1 438 ? -18.723 5.043 24.807 1.00 90.50 438 ASP A CA 1
ATOM 3444 C C . ASP A 1 438 ? -20.009 4.227 24.552 1.00 90.50 438 ASP A C 1
ATOM 3446 O O . ASP A 1 438 ? -21.101 4.684 24.885 1.00 90.50 438 ASP A O 1
ATOM 3450 N N . GLY A 1 439 ? -19.919 3.038 23.938 1.00 89.69 439 GLY A N 1
ATOM 3451 C CA . GLY A 1 439 ? -21.082 2.215 23.582 1.00 89.69 439 GLY A CA 1
ATOM 3452 C C . GLY A 1 439 ? -21.901 2.768 22.406 1.00 89.69 439 GLY A C 1
ATOM 3453 O O . GLY A 1 439 ? -23.052 2.389 22.206 1.00 89.69 439 GLY A O 1
ATOM 3454 N N . ARG A 1 440 ? -21.307 3.668 21.618 1.00 91.69 440 ARG A N 1
ATOM 3455 C CA . ARG A 1 440 ? -21.915 4.444 20.524 1.00 91.69 440 ARG A CA 1
ATOM 3456 C C . ARG A 1 440 ? -21.390 4.055 19.138 1.00 91.69 440 ARG A C 1
ATOM 3458 O O . ARG A 1 440 ? -21.562 4.802 18.181 1.00 91.69 440 ARG A O 1
ATOM 3465 N N . ALA A 1 441 ? -20.757 2.889 18.992 1.00 89.62 441 ALA A N 1
ATOM 3466 C CA . ALA A 1 441 ? -20.143 2.472 17.724 1.00 89.62 441 ALA A CA 1
ATOM 3467 C C . ALA A 1 441 ? -21.127 2.381 16.536 1.00 89.62 441 ALA A C 1
ATOM 3469 O O . ALA A 1 441 ? -20.685 2.448 15.393 1.00 89.62 441 ALA A O 1
ATOM 3470 N N . LEU A 1 442 ? -22.445 2.330 16.772 1.00 90.56 442 LEU A N 1
ATOM 3471 C CA . LEU A 1 442 ? -23.447 2.379 15.701 1.00 90.56 442 LEU A CA 1
ATOM 3472 C C . LEU A 1 442 ? -23.401 3.703 14.926 1.00 90.56 442 LEU A C 1
ATOM 3474 O O . LEU A 1 442 ? -23.656 3.720 13.730 1.00 90.56 442 LEU A O 1
ATOM 3478 N N . GLU A 1 443 ? -23.006 4.801 15.574 1.00 90.69 443 GLU A N 1
ATOM 3479 C CA . GLU A 1 443 ? -22.845 6.113 14.929 1.00 90.69 443 GLU A CA 1
ATOM 3480 C C . GLU A 1 443 ? -21.689 6.149 13.916 1.00 90.69 443 GLU A C 1
ATOM 3482 O O . GLU A 1 443 ? -21.577 7.080 13.112 1.00 90.69 443 GLU A O 1
ATOM 3487 N N . LEU A 1 444 ? -20.804 5.149 13.958 1.00 90.25 444 LEU A N 1
ATOM 3488 C CA . LEU A 1 444 ? -19.734 5.002 12.983 1.00 90.25 444 LEU A CA 1
ATOM 3489 C C . LEU A 1 444 ? -20.252 4.439 11.657 1.00 90.25 444 LEU A C 1
ATOM 3491 O O . LEU A 1 444 ? -19.685 4.772 10.620 1.00 90.25 444 LEU A O 1
ATOM 3495 N N . VAL A 1 445 ? -21.290 3.599 11.701 1.00 91.06 445 VAL A N 1
ATOM 3496 C CA . VAL A 1 445 ? -21.827 2.872 10.547 1.00 91.06 445 VAL A CA 1
ATOM 3497 C C . VAL A 1 445 ? -22.426 3.846 9.538 1.00 91.06 445 VAL A C 1
ATOM 3499 O O . VAL A 1 445 ? -23.117 4.797 9.903 1.00 91.06 445 VAL A O 1
ATOM 3502 N N . ASP A 1 446 ? -22.161 3.598 8.256 1.00 88.81 446 ASP A N 1
ATOM 3503 C CA . ASP A 1 446 ? -22.723 4.378 7.159 1.00 88.81 446 ASP A CA 1
ATOM 3504 C C . ASP A 1 446 ? -24.269 4.355 7.209 1.00 88.81 446 ASP A C 1
ATOM 3506 O O . ASP A 1 446 ? -24.876 3.288 7.055 1.00 88.81 446 ASP A O 1
ATOM 3510 N N . PRO A 1 447 ? -24.937 5.515 7.377 1.00 85.31 447 PRO A N 1
ATOM 3511 C CA . PRO A 1 447 ? -26.393 5.589 7.495 1.00 85.31 447 PRO A CA 1
ATOM 3512 C C . PRO A 1 447 ? -27.153 5.042 6.281 1.00 85.31 447 PRO A C 1
ATOM 3514 O O . PRO A 1 447 ? -28.343 4.738 6.383 1.00 85.31 447 PRO A O 1
ATOM 3517 N N . THR A 1 448 ? -26.491 4.928 5.125 1.00 84.50 448 THR A N 1
ATOM 3518 C CA . THR A 1 448 ? -27.094 4.415 3.889 1.00 84.50 448 THR A CA 1
ATOM 3519 C C . THR A 1 448 ? -27.278 2.895 3.880 1.00 84.50 448 THR A C 1
ATOM 3521 O O . THR A 1 448 ? -28.002 2.380 3.028 1.00 84.50 448 THR A O 1
ATOM 3524 N N . LEU A 1 449 ? -26.685 2.166 4.833 1.00 82.62 449 LEU A N 1
ATOM 3525 C CA . LEU A 1 449 ? -26.626 0.700 4.828 1.00 82.62 449 LEU A CA 1
ATOM 3526 C C . LEU A 1 449 ? -27.900 -0.033 5.276 1.00 82.62 449 LEU A C 1
ATOM 3528 O O . LEU A 1 449 ? -27.945 -1.260 5.196 1.00 82.62 449 LEU A O 1
ATOM 3532 N N . GLY A 1 450 ? -28.960 0.681 5.664 1.00 67.25 450 GLY A N 1
ATOM 3533 C CA . GLY A 1 450 ? -30.196 0.068 6.162 1.00 67.25 450 GLY A CA 1
ATOM 3534 C C . GLY A 1 450 ? -30.021 -0.592 7.539 1.00 67.25 450 GLY A C 1
ATOM 3535 O O . GLY A 1 450 ? -28.931 -0.984 7.935 1.00 67.25 450 GLY A O 1
ATOM 3536 N N . HIS A 1 451 ? -31.107 -0.690 8.310 1.00 66.94 451 HIS A N 1
ATOM 3537 C CA . HIS A 1 451 ? -31.046 -1.058 9.733 1.00 66.94 451 HIS A CA 1
ATOM 3538 C C . HIS A 1 451 ? -31.938 -2.263 10.052 1.00 66.94 451 HIS A C 1
ATOM 3540 O O . HIS A 1 451 ? -32.923 -2.133 10.778 1.00 66.94 451 HIS A O 1
ATOM 3546 N N . CYS A 1 452 ? -31.629 -3.444 9.512 1.00 72.06 452 CYS A N 1
ATOM 3547 C CA . CYS A 1 452 ? -32.202 -4.667 10.083 1.00 72.06 452 CYS A CA 1
ATOM 3548 C C . CYS A 1 452 ? -31.322 -5.166 11.242 1.00 72.06 452 CYS A C 1
ATOM 3550 O O . CYS A 1 452 ? -30.096 -5.057 11.189 1.00 72.06 452 CYS A O 1
ATOM 3552 N N . ASN A 1 453 ? -31.946 -5.682 12.305 1.00 73.62 453 ASN A N 1
ATOM 3553 C CA . ASN A 1 453 ? -31.261 -5.947 13.578 1.00 73.62 453 ASN A CA 1
ATOM 3554 C C . ASN A 1 453 ? -30.048 -6.882 13.441 1.00 73.62 453 ASN A C 1
ATOM 3556 O O . ASN A 1 453 ? -29.005 -6.607 14.024 1.00 73.62 453 ASN A O 1
ATOM 3560 N N . GLU A 1 454 ? -30.159 -7.947 12.642 1.00 76.62 454 GLU A N 1
ATOM 3561 C CA . GLU A 1 454 ? -29.072 -8.919 12.445 1.00 76.62 454 GLU A CA 1
ATOM 3562 C C . GLU A 1 454 ? -27.851 -8.295 11.752 1.00 76.62 454 GLU A C 1
ATOM 3564 O O . GLU A 1 454 ? -26.713 -8.515 12.168 1.00 76.62 454 GLU A O 1
ATOM 3569 N N . GLN A 1 455 ? -28.075 -7.459 10.733 1.00 83.69 455 GLN A N 1
ATOM 3570 C CA . GLN A 1 455 ? -26.994 -6.773 10.022 1.00 83.69 455 GLN A CA 1
ATOM 3571 C C . GLN A 1 455 ? -26.306 -5.744 10.913 1.00 83.69 455 GLN A C 1
ATOM 3573 O O . GLN A 1 455 ? -25.084 -5.660 10.899 1.00 83.69 455 GLN A O 1
ATOM 3578 N N . VAL A 1 456 ? -27.070 -5.016 11.732 1.00 85.69 456 VAL A N 1
ATOM 3579 C CA . VAL A 1 456 ? -26.518 -4.039 12.679 1.00 85.69 456 VAL A CA 1
ATOM 3580 C C . VAL A 1 456 ? -25.590 -4.716 13.689 1.00 85.69 456 VAL A C 1
ATOM 3582 O O . VAL A 1 456 ? -24.490 -4.221 13.931 1.00 85.69 456 VAL A O 1
ATOM 3585 N N . THR A 1 457 ? -25.973 -5.871 14.242 1.00 86.88 457 THR A N 1
ATOM 3586 C CA . THR A 1 457 ? -25.089 -6.635 15.138 1.00 86.88 457 THR A CA 1
ATOM 3587 C C . THR A 1 457 ? -23.787 -7.026 14.440 1.00 86.88 457 THR A C 1
ATOM 3589 O O . THR A 1 457 ? -22.711 -6.844 15.009 1.00 86.88 457 THR A O 1
ATOM 3592 N N . TYR A 1 458 ? -23.865 -7.491 13.192 1.00 88.19 458 TYR A N 1
ATOM 3593 C CA . TYR A 1 458 ? -22.683 -7.865 12.418 1.00 88.19 458 TYR A CA 1
ATOM 3594 C C . TYR A 1 458 ? -21.809 -6.650 12.040 1.00 88.19 458 TYR A C 1
ATOM 3596 O O . TYR A 1 458 ? -20.588 -6.719 12.130 1.00 88.19 458 TYR A O 1
ATOM 3604 N N . MET A 1 459 ? -22.396 -5.492 11.721 1.00 91.00 459 MET A N 1
ATOM 3605 C CA . MET A 1 459 ? -21.650 -4.242 11.496 1.00 91.00 459 MET A CA 1
ATOM 3606 C C . MET A 1 459 ? -20.838 -3.844 12.731 1.00 91.00 459 MET A C 1
ATOM 3608 O O . MET A 1 459 ? -19.650 -3.543 12.634 1.00 91.00 459 MET A O 1
ATOM 3612 N N . MET A 1 460 ? -21.462 -3.894 13.909 1.00 90.44 460 MET A N 1
ATOM 3613 C CA . MET A 1 460 ? -20.808 -3.598 15.188 1.00 90.44 460 MET A CA 1
ATOM 3614 C C . MET A 1 460 ? -19.698 -4.602 15.516 1.00 90.44 460 MET A C 1
ATOM 3616 O O . MET A 1 460 ? -18.655 -4.242 16.074 1.00 90.44 460 MET A O 1
ATOM 3620 N N . TRP A 1 461 ? -19.899 -5.860 15.127 1.00 91.38 461 TRP A N 1
ATOM 3621 C CA . TRP A 1 461 ? -18.881 -6.897 15.203 1.00 91.38 461 TRP A CA 1
ATOM 3622 C C . TRP A 1 461 ? -17.676 -6.564 14.320 1.00 91.38 461 TRP A C 1
ATOM 3624 O O . TRP A 1 461 ? -16.548 -6.557 14.810 1.00 91.38 461 TRP A O 1
ATOM 3634 N N . CYS A 1 462 ? -17.902 -6.181 13.058 1.00 94.25 462 CYS A N 1
ATOM 3635 C CA . CYS A 1 462 ? -16.846 -5.727 12.152 1.00 94.25 462 CYS A CA 1
ATOM 3636 C C . CYS A 1 462 ? -16.073 -4.529 12.719 1.00 94.25 462 CYS A C 1
ATOM 3638 O O . CYS A 1 462 ? -14.847 -4.524 12.642 1.00 94.25 462 CYS A O 1
ATOM 3640 N N . VAL A 1 463 ? -16.748 -3.551 13.340 1.00 94.25 463 VAL A N 1
ATOM 3641 C CA . VAL A 1 463 ? -16.072 -2.430 14.025 1.00 94.25 463 VAL A CA 1
ATOM 3642 C C . VAL A 1 463 ? -15.146 -2.946 15.127 1.00 94.25 463 VAL A C 1
ATOM 3644 O O . VAL A 1 463 ? -13.999 -2.517 15.219 1.00 94.25 463 VAL A O 1
ATOM 3647 N N . THR A 1 464 ? -15.602 -3.903 15.934 1.00 94.12 464 THR A N 1
ATOM 3648 C CA . THR A 1 464 ? -14.787 -4.480 17.015 1.00 94.12 464 THR A CA 1
ATOM 3649 C C . THR A 1 464 ? -13.572 -5.234 16.463 1.00 94.12 464 THR A C 1
ATOM 3651 O O . THR A 1 464 ? -12.454 -5.018 16.931 1.00 94.12 464 THR A O 1
ATOM 3654 N N . VAL A 1 465 ? -13.749 -6.053 15.419 1.00 95.56 465 VAL A N 1
ATOM 3655 C CA . VAL A 1 465 ? -12.641 -6.735 14.724 1.00 95.56 465 VAL A CA 1
ATOM 3656 C C . VAL A 1 465 ? -11.651 -5.726 14.142 1.00 95.56 465 VAL A C 1
ATOM 3658 O O . VAL A 1 465 ? -10.440 -5.900 14.282 1.00 95.56 465 VAL A O 1
ATOM 3661 N N . ALA A 1 466 ? -12.140 -4.640 13.541 1.00 96.25 466 ALA A N 1
ATOM 3662 C CA . ALA A 1 466 ? -11.291 -3.581 13.011 1.00 96.25 466 ALA A CA 1
ATOM 3663 C C . ALA A 1 466 ? -10.444 -2.934 14.114 1.00 96.25 466 ALA A C 1
ATOM 3665 O O . ALA A 1 466 ? -9.237 -2.770 13.941 1.00 96.25 466 ALA A O 1
ATOM 3666 N N . LEU A 1 467 ? -11.043 -2.652 15.277 1.00 94.88 467 LEU A N 1
ATOM 3667 C CA . LEU A 1 467 ? -10.335 -2.119 16.443 1.00 94.88 467 LEU A CA 1
ATOM 3668 C C . LEU A 1 467 ? -9.280 -3.091 16.985 1.00 94.88 467 LEU A C 1
ATOM 3670 O O . LEU A 1 467 ? -8.202 -2.645 17.373 1.00 94.88 467 LEU A O 1
ATOM 3674 N N . LEU A 1 468 ? -9.527 -4.403 16.963 1.00 95.56 468 LEU A N 1
ATOM 3675 C CA . LEU A 1 468 ? -8.505 -5.413 17.279 1.00 95.56 468 LEU A CA 1
ATOM 3676 C C . LEU A 1 468 ? -7.359 -5.421 16.256 1.00 95.56 468 LEU A C 1
ATOM 3678 O O . LEU A 1 468 ? -6.203 -5.625 16.619 1.00 95.56 468 LEU A O 1
ATOM 3682 N N . CYS A 1 469 ? -7.654 -5.174 14.981 1.00 96.62 469 CYS A N 1
ATOM 3683 C CA . CYS A 1 469 ? -6.642 -5.120 13.928 1.00 96.62 469 CYS A CA 1
ATOM 3684 C C . CYS A 1 469 ? -5.747 -3.879 14.032 1.00 96.62 469 CYS A C 1
ATOM 3686 O O . CYS A 1 469 ? -4.551 -3.977 13.772 1.00 96.62 469 CYS A O 1
ATOM 3688 N N . VAL A 1 470 ? -6.291 -2.728 14.440 1.00 94.19 470 VAL A N 1
ATOM 3689 C CA . VAL A 1 470 ? -5.537 -1.463 14.500 1.00 94.19 470 VAL A CA 1
ATOM 3690 C C . VAL A 1 470 ? -4.837 -1.209 15.835 1.00 94.19 470 VAL A C 1
ATOM 3692 O O . VAL A 1 470 ? -4.496 -0.068 16.094 1.00 94.19 470 VAL A O 1
ATOM 3695 N N . GLN A 1 471 ? -4.608 -2.215 16.692 1.00 92.38 471 GLN A N 1
ATOM 3696 C CA . GLN A 1 471 ? -3.915 -2.020 17.982 1.00 92.38 471 GLN A CA 1
ATOM 3697 C C . GLN A 1 471 ? -2.503 -1.427 17.809 1.00 92.38 471 GLN A C 1
ATOM 3699 O O . GLN A 1 471 ? -1.810 -1.735 16.841 1.00 92.38 471 GLN A O 1
ATOM 3704 N N . ASP A 1 472 ? -2.062 -0.597 18.759 1.00 88.88 472 ASP A N 1
ATOM 3705 C CA . ASP A 1 472 ? -0.781 0.123 18.671 1.00 88.88 472 ASP A CA 1
ATOM 3706 C C . ASP A 1 472 ? 0.396 -0.862 18.650 1.00 88.88 472 ASP A C 1
ATOM 3708 O O . ASP A 1 472 ? 1.194 -0.878 17.715 1.00 88.88 472 ASP A O 1
ATOM 3712 N N . ASN A 1 473 ? 0.413 -1.797 19.601 1.00 89.69 473 ASN A N 1
ATOM 3713 C CA . ASN A 1 473 ? 1.374 -2.889 19.632 1.00 89.69 473 ASN A CA 1
ATOM 3714 C C . ASN A 1 473 ? 0.998 -3.993 18.626 1.00 89.69 473 ASN A C 1
ATOM 3716 O O . ASN A 1 473 ? -0.069 -4.607 18.710 1.00 89.69 473 ASN A O 1
ATOM 3720 N N . ALA A 1 474 ? 1.919 -4.308 17.711 1.00 92.19 474 ALA A N 1
ATOM 3721 C CA . ALA A 1 474 ? 1.759 -5.357 16.706 1.00 92.19 474 ALA A CA 1
ATOM 3722 C C . ALA A 1 474 ? 1.444 -6.746 17.296 1.00 92.19 474 ALA A C 1
ATOM 3724 O O . ALA A 1 474 ? 0.795 -7.570 16.641 1.00 92.19 474 ALA A O 1
ATOM 3725 N N . MET A 1 475 ? 1.873 -7.029 18.529 1.00 91.38 475 MET A N 1
ATOM 3726 C CA . MET A 1 475 ? 1.617 -8.310 19.193 1.00 91.38 475 MET A CA 1
ATOM 3727 C C . MET A 1 475 ? 0.176 -8.467 19.675 1.00 91.38 475 MET A C 1
ATOM 3729 O O . MET A 1 475 ? -0.316 -9.593 19.680 1.00 91.38 475 MET A O 1
ATOM 3733 N N . ASP A 1 476 ? -0.508 -7.368 20.000 1.00 92.75 476 ASP A N 1
ATOM 3734 C CA . ASP A 1 476 ? -1.917 -7.384 20.410 1.00 92.75 476 ASP A CA 1
ATOM 3735 C C . ASP A 1 476 ? -2.874 -7.542 19.213 1.00 92.75 476 ASP A C 1
ATOM 3737 O O . ASP A 1 476 ? -4.046 -7.871 19.391 1.00 92.75 476 ASP A O 1
ATOM 3741 N N . ARG A 1 477 ? -2.382 -7.349 17.980 1.00 94.69 477 ARG A N 1
ATOM 3742 C CA . ARG A 1 477 ? -3.174 -7.547 16.758 1.00 94.69 477 ARG A CA 1
ATOM 3743 C C . ARG A 1 477 ? -3.394 -9.043 16.480 1.00 94.69 477 ARG A C 1
ATOM 3745 O O . ARG A 1 477 ? -2.438 -9.817 16.611 1.00 94.69 477 ARG A O 1
ATOM 3752 N N . PRO A 1 478 ? -4.580 -9.471 16.020 1.00 95.75 478 PRO A N 1
ATOM 3753 C CA . PRO A 1 478 ? -4.811 -10.844 15.569 1.00 95.75 478 PRO A CA 1
ATOM 3754 C C . PRO A 1 478 ? -3.970 -11.193 14.328 1.00 95.75 478 PRO A C 1
ATOM 3756 O O . PRO A 1 478 ? -3.396 -10.322 13.669 1.00 95.75 478 PRO A O 1
ATOM 3759 N N . THR A 1 479 ? -3.874 -12.477 13.984 1.00 96.38 479 THR A N 1
ATOM 3760 C CA . THR A 1 479 ? -3.408 -12.887 12.648 1.00 96.38 479 THR A CA 1
ATOM 3761 C C . THR A 1 479 ? -4.566 -12.850 11.654 1.00 96.38 479 THR A C 1
ATOM 3763 O O . THR A 1 479 ? -5.721 -12.947 12.058 1.00 96.38 479 THR A O 1
ATOM 3766 N N . MET A 1 480 ? -4.294 -12.808 10.345 1.00 96.81 480 MET A N 1
ATOM 3767 C CA . MET A 1 480 ? -5.378 -12.891 9.355 1.00 96.81 480 MET A CA 1
ATOM 3768 C C . MET A 1 480 ? -6.201 -14.182 9.456 1.00 96.81 480 MET A C 1
ATOM 3770 O O . MET A 1 480 ? -7.378 -14.164 9.127 1.00 96.81 480 MET A O 1
ATOM 3774 N N . SER A 1 481 ? -5.619 -15.275 9.968 1.00 95.31 481 SER A N 1
ATOM 3775 C CA . SER A 1 481 ? -6.351 -16.524 10.225 1.00 95.31 481 SER A CA 1
ATOM 3776 C C . SER A 1 481 ? -7.397 -16.334 11.326 1.00 95.31 481 SER A C 1
ATOM 3778 O O . SER A 1 481 ? -8.513 -16.837 11.209 1.00 95.31 481 SER A O 1
ATOM 3780 N N . ASP A 1 482 ? -7.038 -15.596 12.378 1.00 94.94 482 ASP A N 1
ATOM 3781 C CA . ASP A 1 482 ? -7.953 -15.266 13.469 1.00 94.94 482 ASP A CA 1
ATOM 3782 C C . ASP A 1 482 ? -9.010 -14.274 12.978 1.00 94.94 482 ASP A C 1
ATOM 3784 O O . ASP A 1 482 ? -10.190 -14.475 13.232 1.00 94.94 482 ASP A O 1
ATOM 3788 N N . VAL A 1 483 ? -8.613 -13.257 12.202 1.00 96.25 483 VAL A N 1
ATOM 3789 C CA . VAL A 1 483 ? -9.535 -12.275 11.603 1.00 96.25 483 VAL A CA 1
ATOM 3790 C C . VAL A 1 483 ? -10.586 -12.962 10.731 1.00 96.25 483 VAL A C 1
ATOM 3792 O O . VAL A 1 483 ? -11.768 -12.669 10.878 1.00 96.25 483 VAL A O 1
ATOM 3795 N N . THR A 1 484 ? -10.201 -13.906 9.864 1.00 94.94 484 THR A N 1
ATOM 3796 C CA . THR A 1 484 ? -11.173 -14.647 9.041 1.00 94.94 484 THR A CA 1
ATOM 3797 C C . THR A 1 484 ? -12.139 -15.482 9.880 1.00 94.94 484 THR A C 1
ATOM 3799 O O . THR A 1 484 ? -13.321 -15.525 9.560 1.00 94.94 484 THR A O 1
ATOM 3802 N N . ALA A 1 485 ? -11.672 -16.097 10.974 1.00 92.75 485 ALA A N 1
ATOM 3803 C CA . ALA A 1 485 ? -12.537 -16.851 11.885 1.00 92.75 485 ALA A CA 1
ATOM 3804 C C . ALA A 1 485 ? -13.487 -15.924 12.668 1.00 92.75 485 ALA A C 1
ATOM 3806 O O . ALA A 1 485 ? -14.673 -16.207 12.816 1.00 92.75 485 ALA A O 1
ATOM 3807 N N . MET A 1 486 ? -12.986 -14.767 13.114 1.00 93.62 486 MET A N 1
ATOM 3808 C CA . MET A 1 486 ? -13.787 -13.737 13.774 1.00 93.62 486 MET A CA 1
ATOM 3809 C C . MET A 1 486 ? -14.880 -13.201 12.843 1.00 93.62 486 MET A C 1
ATOM 3811 O O . MET A 1 486 ? -16.027 -13.080 13.265 1.00 93.62 486 MET A O 1
ATOM 3815 N N . LEU A 1 487 ? -14.557 -12.908 11.580 1.00 92.50 487 LEU A N 1
ATOM 3816 C CA . LEU A 1 487 ? -15.524 -12.432 10.584 1.00 92.50 487 LEU A CA 1
ATOM 3817 C C . LEU A 1 487 ? -16.541 -13.515 10.189 1.00 92.50 487 LEU A C 1
ATOM 3819 O O . LEU A 1 487 ? -17.695 -13.182 9.938 1.00 92.50 487 LEU A O 1
ATOM 3823 N N . GLY A 1 488 ? -16.157 -14.795 10.202 1.00 85.62 488 GLY A N 1
ATOM 3824 C CA . GLY A 1 488 ? -17.062 -15.927 9.962 1.00 85.62 488 GLY A CA 1
ATOM 3825 C C . GLY A 1 488 ? -18.149 -16.120 11.030 1.00 85.62 488 GLY A C 1
ATOM 3826 O O . GLY A 1 488 ? -19.097 -16.864 10.802 1.00 85.62 488 GLY A O 1
ATOM 3827 N N . HIS A 1 489 ? -18.055 -15.414 12.165 1.00 69.06 489 HIS A N 1
ATOM 3828 C CA . HIS A 1 489 ? -19.043 -15.426 13.248 1.00 69.06 489 HIS A CA 1
ATOM 3829 C C . HIS A 1 489 ? -19.296 -16.836 13.831 1.00 69.06 489 HIS A C 1
ATOM 3831 O O . HIS A 1 489 ? -20.428 -17.201 14.159 1.00 69.06 489 HIS A O 1
ATOM 3837 N N . ASP A 1 490 ? -18.224 -17.607 14.050 1.00 59.22 490 ASP A N 1
ATOM 3838 C CA . ASP A 1 490 ? -18.245 -18.982 14.594 1.00 59.22 490 ASP A CA 1
ATOM 3839 C C . ASP A 1 490 ? -18.660 -19.081 16.087 1.00 59.22 490 ASP A C 1
ATOM 3841 O O . ASP A 1 490 ? -18.329 -20.038 16.787 1.00 59.22 490 ASP A O 1
ATOM 3845 N N . GLY A 1 491 ? -19.366 -18.082 16.627 1.00 57.50 491 GLY A N 1
ATOM 3846 C CA . GLY A 1 491 ? -19.810 -18.059 18.027 1.00 57.50 491 GLY A CA 1
ATOM 3847 C C . GLY A 1 491 ? -18.685 -17.841 19.048 1.00 57.50 491 GLY A C 1
ATOM 3848 O O . GLY A 1 491 ? -18.899 -18.035 20.245 1.00 57.50 491 GLY A O 1
ATOM 3849 N N . VAL A 1 492 ? -17.495 -17.431 18.599 1.00 63.31 492 VAL A N 1
ATOM 3850 C CA . VAL A 1 492 ? -16.352 -17.132 19.471 1.00 63.31 492 VAL A CA 1
ATOM 3851 C C . VAL A 1 492 ? -16.475 -15.700 20.003 1.00 63.31 492 VAL A C 1
ATOM 3853 O O . VAL A 1 492 ? -16.512 -14.773 19.195 1.00 63.31 492 VAL A O 1
ATOM 3856 N N . PRO A 1 493 ? -16.521 -15.476 21.329 1.00 76.62 493 PRO A N 1
ATOM 3857 C CA . PRO A 1 493 ? -16.545 -14.127 21.886 1.00 76.62 493 PRO A CA 1
ATOM 3858 C C . PRO A 1 493 ? -15.259 -13.372 21.525 1.00 76.62 493 PRO A C 1
ATOM 3860 O O . PRO A 1 493 ? -14.156 -13.897 21.697 1.00 76.62 493 PRO A O 1
ATOM 3863 N N . LEU A 1 494 ? -15.397 -12.137 21.032 1.00 83.94 494 LEU A N 1
ATOM 3864 C CA . LEU A 1 494 ? -14.241 -11.293 20.730 1.00 83.94 494 LEU A CA 1
ATOM 3865 C C . LEU A 1 494 ? -13.571 -10.811 22.021 1.00 83.94 494 LEU A C 1
ATOM 3867 O O . LEU A 1 494 ? -14.269 -10.437 22.968 1.00 83.94 494 LEU A O 1
ATOM 3871 N N . PRO A 1 495 ? -12.228 -10.765 22.063 1.00 87.38 495 PRO A N 1
ATOM 3872 C CA . PRO A 1 495 ? -11.529 -10.068 23.129 1.00 87.38 495 PRO A CA 1
ATOM 3873 C C . PRO A 1 495 ? -11.831 -8.568 23.063 1.00 87.38 495 PRO A C 1
ATOM 3875 O O . PRO A 1 495 ? -12.066 -8.021 21.986 1.00 87.38 495 PRO A O 1
ATOM 3878 N N . GLU A 1 496 ? -11.777 -7.892 24.209 1.00 86.44 496 GLU A N 1
ATOM 3879 C CA . GLU A 1 496 ? -11.896 -6.435 24.248 1.00 86.44 496 GLU A CA 1
ATOM 3880 C C . GLU A 1 496 ? -10.618 -5.764 23.693 1.00 86.44 496 GLU A C 1
ATOM 3882 O O . GLU A 1 496 ? -9.512 -6.052 24.167 1.00 86.44 496 GLU A O 1
ATOM 3887 N N . PRO A 1 497 ? -10.748 -4.858 22.706 1.00 87.06 497 PRO A N 1
ATOM 3888 C CA . PRO A 1 497 ? -9.692 -3.939 22.275 1.00 87.06 497 PRO A CA 1
ATOM 3889 C C . PRO A 1 497 ? -9.056 -3.132 23.435 1.00 87.06 497 PRO A C 1
ATOM 3891 O O . PRO A 1 497 ? -9.751 -2.758 24.376 1.00 87.06 497 PRO A O 1
ATOM 3894 N N . ARG A 1 498 ? -7.747 -2.806 23.373 1.00 80.19 498 ARG A N 1
ATOM 3895 C CA . ARG A 1 498 ? -6.943 -2.327 24.535 1.00 80.19 498 ARG A CA 1
ATOM 3896 C C . ARG A 1 498 ? -6.348 -0.888 24.500 1.00 80.19 498 ARG A C 1
ATOM 3898 O O . ARG A 1 498 ? -5.612 -0.536 25.411 1.00 80.19 498 ARG A O 1
ATOM 3905 N N . TRP A 1 499 ? -6.612 -0.047 23.503 1.00 68.00 499 TRP A N 1
ATOM 3906 C CA . TRP A 1 499 ? -5.968 1.281 23.224 1.00 68.00 499 TRP A CA 1
ATOM 3907 C C . TRP A 1 499 ? -5.881 2.293 24.428 1.00 68.00 499 TRP A C 1
ATOM 3909 O O . TRP A 1 499 ? -6.845 2.230 25.200 1.00 68.00 499 TRP A O 1
ATOM 3919 N N . PRO A 1 500 ? -4.925 3.287 24.642 1.00 52.75 500 PRO A N 1
ATOM 3920 C CA . PRO A 1 500 ? -3.881 3.994 23.802 1.00 52.75 500 PRO A CA 1
ATOM 3921 C C . PRO A 1 500 ? -2.480 4.341 24.475 1.00 52.75 500 PRO A C 1
ATOM 3923 O O . PRO A 1 500 ? -2.237 3.912 25.603 1.00 52.75 500 PRO A O 1
ATOM 3926 N N . PRO A 1 501 ? -1.559 5.161 23.855 1.00 44.28 501 PRO A N 1
ATOM 3927 C CA . PRO A 1 501 ? -1.404 6.595 24.250 1.00 44.28 501 PRO A CA 1
ATOM 3928 C C . PRO A 1 501 ? -1.177 7.672 23.145 1.00 44.28 501 PRO A C 1
ATOM 3930 O O . PRO A 1 501 ? -1.363 8.855 23.428 1.00 44.28 501 PRO A O 1
ATOM 3933 N N . HIS A 1 502 ? -0.799 7.358 21.900 1.00 49.34 502 HIS A N 1
ATOM 3934 C CA . HIS A 1 502 ? -0.215 8.379 20.994 1.00 49.34 502 HIS A CA 1
ATOM 3935 C C . HIS A 1 502 ? -1.181 9.204 20.113 1.00 49.34 502 HIS A C 1
ATOM 3937 O O . HIS A 1 502 ? -0.729 10.086 19.387 1.00 49.34 502 HIS A O 1
ATOM 3943 N N . PHE A 1 503 ? -2.499 8.995 20.192 1.00 48.91 503 PHE A N 1
ATOM 3944 C CA . PHE A 1 503 ? -3.467 9.606 19.259 1.00 48.91 503 PHE A CA 1
ATOM 3945 C C . PHE A 1 503 ? -4.472 10.594 19.884 1.00 48.91 503 PHE A C 1
ATOM 3947 O O . PHE A 1 503 ? -5.535 10.857 19.313 1.00 48.91 503 PHE A O 1
ATOM 3954 N N . HIS A 1 504 ? -4.127 11.208 21.021 1.00 42.34 504 HIS A N 1
ATOM 3955 C CA . HIS A 1 504 ? -4.852 12.364 21.569 1.00 42.34 504 HIS A CA 1
ATOM 3956 C C . HIS A 1 504 ? -4.526 13.656 20.801 1.00 42.34 504 HIS A C 1
ATOM 3958 O O . HIS A 1 504 ? -4.045 14.628 21.370 1.00 42.34 504 HIS A O 1
ATOM 3964 N N . LEU A 1 505 ? -4.806 13.691 19.501 1.00 45.59 505 LEU A N 1
ATOM 3965 C CA . LEU A 1 505 ? -4.986 14.959 18.800 1.00 45.59 505 LEU A CA 1
ATOM 3966 C C . LEU A 1 505 ? -6.483 15.265 18.829 1.00 45.59 505 LEU A C 1
ATOM 3968 O O . LEU A 1 505 ? -7.217 14.942 17.895 1.00 45.59 505 LEU A O 1
ATOM 3972 N N . ARG A 1 506 ? -6.944 15.806 19.963 1.00 45.16 506 ARG A N 1
ATOM 3973 C CA . ARG A 1 506 ? -8.175 16.599 19.977 1.00 45.16 506 ARG A CA 1
ATOM 3974 C C . ARG A 1 506 ? -7.805 17.987 19.482 1.00 45.16 506 ARG A C 1
ATOM 3976 O O . ARG A 1 506 ? -6.776 18.520 19.891 1.00 45.16 506 ARG A O 1
ATOM 3983 N N . VAL A 1 507 ? -8.617 18.551 18.600 1.00 43.16 507 VAL A N 1
ATOM 3984 C CA . VAL A 1 507 ? -8.486 19.962 18.236 1.00 43.16 507 VAL A CA 1
ATOM 3985 C C . VAL A 1 507 ? -8.887 20.774 19.465 1.00 43.16 507 VAL A C 1
ATOM 3987 O O . VAL A 1 507 ? -10.069 20.853 19.788 1.00 43.16 507 VAL A O 1
ATOM 3990 N N . THR A 1 508 ? -7.921 21.331 20.195 1.00 36.44 508 THR A N 1
ATOM 3991 C CA . THR A 1 508 ? -8.218 22.408 21.141 1.00 36.44 508 THR A CA 1
ATOM 3992 C C . THR A 1 508 ? -8.588 23.624 20.304 1.00 36.44 508 THR A C 1
ATOM 3994 O O . THR A 1 508 ? -7.777 24.095 19.510 1.00 36.44 508 THR A O 1
ATOM 3997 N N . SER A 1 509 ? -9.830 24.092 20.411 1.00 33.59 509 SER A N 1
ATOM 3998 C CA . SER A 1 509 ? -10.178 25.436 19.959 1.00 33.59 509 SER A CA 1
ATOM 3999 C C . SER A 1 509 ? -9.317 26.411 20.756 1.00 33.59 509 SER A C 1
ATOM 4001 O O . SER A 1 509 ? -9.406 26.416 21.984 1.00 33.59 509 SER A O 1
ATOM 4003 N N . ASP A 1 510 ? -8.460 27.169 20.074 1.00 35.59 510 ASP A N 1
ATOM 4004 C CA . ASP A 1 510 ? -7.685 28.259 20.662 1.00 35.59 510 ASP A CA 1
ATOM 4005 C C . ASP A 1 510 ? -8.644 29.352 21.142 1.00 35.59 510 ASP A C 1
ATOM 4007 O O . ASP A 1 510 ? -8.885 30.318 20.432 1.00 35.59 510 ASP A O 1
ATOM 4011 N N . ASP A 1 511 ? -9.210 29.176 22.329 1.00 38.09 511 ASP A N 1
ATOM 4012 C CA . ASP A 1 511 ? -9.795 30.230 23.143 1.00 38.09 511 ASP A CA 1
ATOM 4013 C C . ASP A 1 511 ? -9.653 29.788 24.609 1.00 38.09 511 ASP A C 1
ATOM 4015 O O . ASP A 1 511 ? -10.265 28.812 25.038 1.00 38.09 511 ASP A O 1
ATOM 4019 N N . GLU A 1 512 ? -8.822 30.534 25.347 1.00 35.97 512 GLU A N 1
ATOM 4020 C CA . GLU A 1 512 ? -8.532 30.444 26.792 1.00 35.97 512 GLU A CA 1
ATOM 4021 C C . GLU A 1 512 ? -7.371 29.515 27.219 1.00 35.97 512 GLU A C 1
ATOM 4023 O O . GLU A 1 512 ? -7.561 28.476 27.847 1.00 35.97 512 GLU A O 1
ATOM 4028 N N . GLU A 1 513 ? -6.127 29.968 27.012 1.00 32.25 513 GLU A N 1
ATOM 4029 C CA . GLU A 1 513 ? -5.021 29.624 27.918 1.00 32.25 513 GLU A CA 1
ATOM 4030 C C . GLU A 1 513 ? -4.572 30.866 28.697 1.00 32.25 513 GLU A C 1
ATOM 4032 O O . GLU A 1 513 ? -3.792 31.690 28.221 1.00 32.25 513 GLU A O 1
ATOM 4037 N N . ASP A 1 514 ? -5.019 30.953 29.950 1.00 32.75 514 ASP A N 1
ATOM 4038 C CA . ASP A 1 514 ? -4.212 31.545 31.007 1.00 32.75 514 ASP A CA 1
ATOM 4039 C C . ASP A 1 514 ? -4.229 30.605 32.228 1.00 32.75 514 ASP A C 1
ATOM 4041 O O . ASP A 1 514 ? -5.260 30.371 32.856 1.00 32.75 514 ASP A O 1
ATOM 4045 N N . ARG A 1 515 ? -3.031 30.106 32.569 1.00 30.47 515 ARG A N 1
ATOM 4046 C CA . ARG A 1 515 ? -2.625 29.400 33.807 1.00 30.47 515 ARG A CA 1
ATOM 4047 C C . ARG A 1 515 ? -3.057 27.931 33.994 1.00 30.47 515 ARG A C 1
ATOM 4049 O O . ARG A 1 515 ? -4.068 27.643 34.618 1.00 30.47 515 ARG A O 1
ATOM 4056 N N . ALA A 1 516 ? -2.129 27.001 33.733 1.00 29.61 516 ALA A N 1
ATOM 4057 C CA . ALA A 1 516 ? -1.243 26.415 34.761 1.00 29.61 516 ALA A CA 1
ATOM 4058 C C . ALA A 1 516 ? -0.680 25.028 34.363 1.00 29.61 516 ALA A C 1
ATOM 4060 O O . ALA A 1 516 ? -1.410 24.057 34.247 1.00 29.61 516 ALA A O 1
ATOM 4061 N N . GLY A 1 517 ? 0.655 24.922 34.319 1.00 27.50 517 GLY A N 1
ATOM 4062 C CA . GLY A 1 517 ? 1.418 23.822 34.934 1.00 27.50 517 GLY A CA 1
ATOM 4063 C C . GLY A 1 517 ? 1.401 22.402 34.332 1.00 27.50 517 GLY A C 1
ATOM 4064 O O . GLY A 1 517 ? 0.566 21.587 34.686 1.00 27.50 517 GLY A O 1
ATOM 4065 N N . ARG A 1 518 ? 2.521 22.059 33.668 1.00 29.81 518 ARG A N 1
ATOM 4066 C CA . ARG A 1 518 ? 3.182 20.728 33.588 1.00 29.81 518 ARG A CA 1
ATOM 4067 C C . ARG A 1 518 ? 2.393 19.536 33.002 1.00 29.81 518 ARG A C 1
ATOM 4069 O O . ARG A 1 518 ? 1.712 18.826 33.725 1.00 29.81 518 ARG A O 1
ATOM 4076 N N . SER A 1 519 ? 2.782 19.123 31.794 1.00 28.03 519 SER A N 1
ATOM 4077 C CA . SER A 1 519 ? 3.489 17.847 31.548 1.00 28.03 519 SER A CA 1
ATOM 4078 C C . SER A 1 519 ? 3.989 17.820 30.100 1.00 28.03 519 SER A C 1
ATOM 4080 O O . SER A 1 519 ? 3.245 18.134 29.179 1.00 28.03 519 SER A O 1
ATOM 4082 N N . GLY A 1 520 ? 5.270 17.511 29.897 1.00 31.25 520 GLY A N 1
ATOM 4083 C CA . GLY A 1 520 ? 5.882 17.488 28.572 1.00 31.25 520 GLY A CA 1
ATOM 4084 C C . GLY A 1 520 ? 5.496 16.232 27.800 1.00 31.25 520 GLY A C 1
ATOM 4085 O O . GLY A 1 520 ? 5.723 15.118 28.267 1.00 31.25 520 GLY A O 1
ATOM 4086 N N . THR A 1 521 ? 4.982 16.403 26.586 1.00 26.78 521 THR A N 1
ATOM 4087 C CA . THR A 1 521 ? 4.937 15.335 25.584 1.00 26.78 521 THR A CA 1
ATOM 4088 C C . THR A 1 521 ? 5.454 15.886 24.262 1.00 26.78 521 THR A C 1
ATOM 4090 O O . THR A 1 521 ? 5.124 16.991 23.839 1.00 26.78 521 THR A O 1
ATOM 4093 N N . ARG A 1 522 ? 6.388 15.143 23.673 1.00 27.14 522 ARG A N 1
ATOM 4094 C CA . ARG A 1 522 ? 7.227 15.531 22.540 1.00 27.14 522 ARG A CA 1
ATOM 4095 C C . ARG A 1 522 ? 6.371 15.506 21.265 1.00 27.14 522 ARG A C 1
ATOM 4097 O O . ARG A 1 522 ? 6.077 14.431 20.758 1.00 27.14 522 ARG A O 1
ATOM 4104 N N . SER A 1 523 ? 5.957 16.675 20.774 1.00 25.53 523 SER A N 1
ATOM 4105 C CA . SER A 1 523 ? 5.290 16.819 19.472 1.00 25.53 523 SER A CA 1
ATOM 4106 C C . SER A 1 523 ? 6.288 16.529 18.346 1.00 25.53 523 SER A C 1
ATOM 4108 O O . SER A 1 523 ? 7.296 17.225 18.201 1.00 25.53 523 SER A O 1
ATOM 4110 N N . THR A 1 524 ? 6.043 15.479 17.565 1.00 27.39 524 THR A N 1
ATOM 4111 C CA . THR A 1 524 ? 6.765 15.191 16.323 1.00 27.39 524 THR A CA 1
ATOM 4112 C C . THR A 1 524 ? 6.118 15.967 15.179 1.00 27.39 524 THR A C 1
ATOM 4114 O O . THR A 1 524 ? 5.179 15.509 14.534 1.00 27.39 524 THR A O 1
ATOM 4117 N N . HIS A 1 525 ? 6.643 17.159 14.895 1.00 24.27 525 HIS A N 1
ATOM 4118 C CA . HIS A 1 525 ? 6.358 17.849 13.639 1.00 24.27 525 HIS A CA 1
ATOM 4119 C C . HIS A 1 525 ? 7.005 17.080 12.478 1.00 24.27 525 HIS A C 1
ATOM 4121 O O . HIS A 1 525 ? 8.204 17.203 12.235 1.00 24.27 525 HIS A O 1
ATOM 4127 N N . PHE A 1 526 ? 6.211 16.295 11.750 1.00 27.50 526 PHE A N 1
ATOM 4128 C CA . PHE A 1 526 ? 6.603 15.773 10.444 1.00 27.50 526 PHE A CA 1
ATOM 4129 C C . PHE A 1 526 ? 6.274 16.818 9.377 1.00 27.50 526 PHE A C 1
ATOM 4131 O O . PHE A 1 526 ? 5.116 17.081 9.063 1.00 27.50 526 PHE A O 1
ATOM 4138 N N . THR A 1 527 ? 7.312 17.438 8.822 1.00 25.64 527 THR A N 1
ATOM 4139 C CA . THR A 1 527 ? 7.202 18.283 7.632 1.00 25.64 527 THR A CA 1
ATOM 4140 C C . THR A 1 527 ? 6.909 17.395 6.425 1.00 25.64 527 THR A C 1
ATOM 4142 O O . THR A 1 527 ? 7.761 16.603 6.017 1.00 25.64 527 THR A O 1
ATOM 4145 N N . GLY A 1 528 ? 5.696 17.503 5.878 1.00 27.19 528 GLY A N 1
ATOM 4146 C CA . GLY A 1 528 ? 5.257 16.748 4.710 1.00 27.19 528 GLY A CA 1
ATOM 4147 C C . GLY A 1 528 ? 6.089 17.060 3.465 1.00 27.19 528 GLY A C 1
ATOM 4148 O O . GLY A 1 528 ? 6.240 18.214 3.071 1.00 27.19 528 GLY A O 1
ATOM 4149 N N . SER A 1 529 ? 6.596 16.007 2.828 1.00 23.92 529 SER A N 1
ATOM 4150 C CA . SER A 1 529 ? 7.044 16.018 1.437 1.00 23.92 529 SER A CA 1
ATOM 4151 C C . SER A 1 529 ? 6.007 15.239 0.635 1.00 23.92 529 SER A C 1
ATOM 4153 O O . SER A 1 529 ? 5.973 14.012 0.700 1.00 23.92 529 SER A O 1
ATOM 4155 N N . CYS A 1 530 ? 5.141 15.950 -0.085 1.00 27.20 530 CYS A N 1
ATOM 4156 C CA . CYS A 1 530 ? 4.104 15.347 -0.916 1.00 27.20 530 CYS A CA 1
ATOM 4157 C C . CYS A 1 530 ? 4.731 14.795 -2.211 1.00 27.20 530 CYS A C 1
ATOM 4159 O O . CYS A 1 530 ? 5.408 15.528 -2.933 1.00 27.20 530 CYS A O 1
ATOM 4161 N N . SER A 1 531 ? 4.532 13.505 -2.483 1.00 27.48 531 SER A N 1
ATOM 4162 C CA . SER A 1 531 ? 4.841 12.854 -3.762 1.00 27.48 531 SER A CA 1
ATOM 4163 C C . SER A 1 531 ? 3.556 12.736 -4.578 1.00 27.48 531 SER A C 1
ATOM 4165 O O . SER A 1 531 ? 2.478 12.563 -4.020 1.00 27.48 531 SER A O 1
ATOM 4167 N N . THR A 1 532 ? 3.676 12.797 -5.899 1.00 30.14 532 THR A N 1
ATOM 4168 C CA . THR A 1 532 ? 2.598 12.936 -6.890 1.00 30.14 532 THR A CA 1
ATOM 4169 C C . THR A 1 532 ? 1.566 11.795 -6.964 1.00 30.14 532 THR A C 1
ATOM 4171 O O . THR A 1 532 ? 0.671 11.898 -7.790 1.00 30.14 532 THR A O 1
ATOM 4174 N N . ASN A 1 533 ? 1.644 10.753 -6.120 1.00 40.19 533 ASN A N 1
ATOM 4175 C CA . ASN A 1 533 ? 0.820 9.530 -6.207 1.00 40.19 533 ASN A CA 1
ATOM 4176 C C . ASN A 1 533 ? 0.257 9.036 -4.845 1.00 40.19 533 ASN A C 1
ATOM 4178 O O . ASN A 1 533 ? 0.161 7.828 -4.641 1.00 40.19 533 ASN A O 1
ATOM 4182 N N . ASP A 1 534 ? 0.002 9.906 -3.859 1.00 53.62 534 ASP A N 1
ATOM 4183 C CA . ASP A 1 534 ? -0.363 9.541 -2.461 1.00 53.62 534 ASP A CA 1
ATOM 4184 C C . ASP A 1 534 ? 0.656 8.638 -1.713 1.00 53.62 534 ASP A C 1
ATOM 4186 O O . ASP A 1 534 ? 0.485 8.291 -0.542 1.00 53.62 534 ASP A O 1
ATOM 4190 N N . MET A 1 535 ? 1.763 8.275 -2.366 1.00 62.19 535 MET A N 1
ATOM 4191 C CA . MET A 1 535 ? 2.822 7.426 -1.830 1.00 62.19 535 MET A CA 1
ATOM 4192 C C . MET A 1 535 ? 3.759 8.234 -0.930 1.00 62.19 535 MET A C 1
ATOM 4194 O O . MET A 1 535 ? 4.387 9.197 -1.367 1.00 62.19 535 MET A O 1
ATOM 4198 N N . THR A 1 536 ? 3.940 7.786 0.311 1.00 63.44 536 THR A N 1
ATOM 4199 C CA . THR A 1 536 ? 4.931 8.350 1.234 1.00 63.44 536 THR A CA 1
ATOM 4200 C C . THR A 1 536 ? 6.208 7.521 1.194 1.00 63.44 536 THR A C 1
ATOM 4202 O O . THR A 1 536 ? 6.165 6.295 1.277 1.00 63.44 536 THR A O 1
ATOM 4205 N N . ILE A 1 537 ? 7.355 8.191 1.065 1.00 63.09 537 ILE A N 1
ATOM 4206 C CA . ILE A 1 537 ? 8.678 7.565 1.129 1.00 63.09 537 ILE A CA 1
ATOM 4207 C C . ILE A 1 537 ? 9.491 8.306 2.184 1.00 63.09 537 ILE A C 1
ATOM 4209 O O . ILE A 1 537 ? 9.741 9.502 2.041 1.00 63.09 537 ILE A O 1
ATOM 4213 N N . SER A 1 538 ? 9.945 7.596 3.211 1.00 70.31 538 SER A N 1
ATOM 4214 C CA . SER A 1 538 ? 10.879 8.126 4.203 1.00 70.31 538 SER A CA 1
ATOM 4215 C C . SER A 1 538 ? 12.051 7.170 4.403 1.00 70.31 538 SER A C 1
ATOM 4217 O O . SER A 1 538 ? 11.945 5.954 4.230 1.00 70.31 538 SER A O 1
ATOM 4219 N N . THR A 1 539 ? 13.217 7.735 4.709 1.00 66.88 539 THR A N 1
ATOM 4220 C CA . THR A 1 539 ? 14.421 6.961 5.016 1.00 66.88 539 THR A CA 1
ATOM 4221 C C . THR A 1 539 ? 14.771 7.103 6.482 1.00 66.88 539 THR A C 1
ATOM 4223 O O . THR A 1 539 ? 14.969 8.223 6.953 1.00 66.88 539 THR A O 1
ATOM 4226 N N . ILE A 1 540 ? 14.886 5.978 7.179 1.00 53.03 540 ILE A N 1
ATOM 4227 C CA . ILE A 1 540 ? 15.289 5.939 8.582 1.00 53.03 540 ILE A CA 1
ATOM 4228 C C . ILE A 1 540 ? 16.815 5.933 8.615 1.00 53.03 540 ILE A C 1
ATOM 4230 O O . ILE A 1 540 ? 17.457 5.004 8.121 1.00 53.03 540 ILE A O 1
ATOM 4234 N N . GLN A 1 541 ? 17.406 7.007 9.138 1.00 42.34 541 GLN A N 1
ATOM 4235 C CA . GLN A 1 541 ? 18.827 7.026 9.470 1.00 42.34 541 GLN A CA 1
ATOM 4236 C C . GLN A 1 541 ? 18.989 6.403 10.856 1.00 42.34 541 GLN A C 1
ATOM 4238 O O . GLN A 1 541 ? 18.593 7.009 11.849 1.00 42.34 541 GLN A O 1
ATOM 4243 N N . GLU A 1 542 ? 19.554 5.196 10.922 1.00 33.19 542 GLU A N 1
ATOM 4244 C CA . GLU A 1 542 ? 20.000 4.611 12.188 1.00 33.19 542 GLU A CA 1
ATOM 4245 C C . GLU A 1 542 ? 21.063 5.532 12.802 1.00 33.19 542 GLU A C 1
ATOM 4247 O O . GLU A 1 542 ? 22.185 5.642 12.298 1.00 33.19 542 GLU A O 1
ATOM 4252 N N . GLY A 1 543 ? 20.689 6.233 13.872 1.00 32.91 543 GLY A N 1
ATOM 4253 C CA . GLY A 1 543 ? 21.632 6.949 14.720 1.00 32.91 543 GLY A CA 1
ATOM 4254 C C . GLY A 1 543 ? 22.515 5.935 15.440 1.00 32.91 543 GLY A C 1
ATOM 4255 O O . GLY A 1 543 ? 22.006 5.117 16.204 1.00 32.91 543 GLY A O 1
ATOM 4256 N N . ARG A 1 544 ? 23.820 5.970 15.164 1.00 28.97 544 ARG A N 1
ATOM 4257 C CA . ARG A 1 544 ? 24.840 5.321 15.994 1.00 28.97 544 ARG A CA 1
ATOM 4258 C C . ARG A 1 544 ? 25.348 6.271 17.057 1.00 28.97 544 ARG A C 1
ATOM 4260 O O . ARG A 1 544 ? 25.530 7.461 16.713 1.00 28.97 544 ARG A O 1
#

pLDDT: mean 76.67, std 18.56, range [23.92, 98.44]

Solvent-accessible surface area (backbone atoms only — not comparable to full-atom values): 30860 Å² total; per-residue (Å²): 132,82,72,81,82,57,59,49,82,49,67,49,92,50,67,43,96,48,42,76,61,50,49,52,51,52,51,54,52,46,55,55,30,38,50,37,13,27,72,70,34,63,79,65,20,42,25,33,26,36,38,43,86,53,96,92,52,81,45,40,28,36,40,38,38,28,52,61,90,52,53,46,70,54,35,36,54,47,46,54,51,51,53,56,48,44,59,70,74,41,70,33,39,44,22,39,33,42,46,35,88,57,33,34,41,37,38,27,62,53,86,87,70,89,81,80,58,77,38,73,43,71,68,84,81,84,87,74,88,82,82,90,85,89,77,90,66,68,63,58,60,55,51,54,55,52,53,54,53,50,54,55,51,50,51,51,50,51,51,52,52,52,50,50,52,54,54,52,61,55,56,55,53,56,54,52,50,53,53,49,53,54,53,45,53,52,50,52,50,53,52,52,52,49,58,64,74,47,85,81,61,84,60,42,83,50,54,67,70,58,54,30,62,25,26,63,68,65,39,78,91,50,50,76,49,93,78,43,28,25,56,26,43,45,97,88,69,52,59,26,28,37,35,48,46,60,72,83,44,80,60,42,59,51,21,53,51,33,30,58,72,48,38,67,78,55,85,53,91,19,39,60,48,50,39,28,37,28,80,55,86,69,47,42,33,43,31,27,62,51,47,83,62,37,35,45,38,44,44,48,66,68,80,40,73,86,71,46,50,70,54,50,49,54,30,52,52,30,47,42,50,34,52,28,34,33,56,68,68,40,98,52,32,40,39,51,59,51,56,45,46,72,31,27,32,19,36,91,85,60,49,30,18,47,46,75,46,45,67,33,46,84,41,62,94,86,62,75,67,47,78,38,55,63,32,64,31,38,69,74,31,59,28,63,53,27,73,76,66,19,40,44,33,68,44,34,43,35,18,7,48,15,48,39,46,47,26,69,52,27,44,47,77,64,45,68,82,75,87,56,57,59,77,58,22,57,36,50,66,57,38,51,51,51,28,46,75,70,74,42,44,73,78,52,44,35,84,86,44,69,85,52,72,72,61,49,54,50,52,54,47,51,51,52,53,18,49,31,22,50,40,78,53,56,82,73,24,60,52,53,69,51,48,47,48,60,72,67,61,78,81,69,82,78,78,81,68,82,86,90,82,92,69,82,51,60,69,74,73,95,74,87,90,81,88,82,84,89,81,93,73,88,81,80,85,76,81,84,75,87,47,102,72,71,48,40,76,49,70,59,76,83,82,127

Nearest PDB structures (foldseek):
  6cth-assembly1_A  TM=9.217E-01  e=1.241E-29  Theobroma cacao
  5lpb-assembly1_A  TM=9.498E-01  e=8.856E-27  Arabidopsis thaliana
  5lpw-assembly1_A  TM=9.476E-01  e=6.688E-27  Arabidopsis thaliana
  2qkw-assembly1_B  TM=9.204E-01  e=1.171E-20  Solanum pimpinellifolium
  3hgk-assembly3_C  TM=8.872E-01  e=7.473E-21  Solanum pimpinellifolium

Organism: Triticum aestivum (NCBI:txid4565)

Secondary structure (DSSP, 8-state):
--GGGSEEEEE-SPBPSSHHHHHHHHHHHHHHHHHIIIIIS-TT-EEEEEE---TTS--EEEEEEE-TTS-HHHHHHHHHHHHHHHHHHSTTBS-EEEEESSEEEEEESS--SSS--SEEES--------------SHHHHHHHHHHHHHHHHHHHHHHHHHHHHHHHHHHHHHHHHHHHHHHHHHHHHHHHHHHHH-TT---EE--HHHHHHHTTTT-GGG--BTTTEEEEE-TTS-EEEEEEEPTT-HHHHHHHHHHHHHHTT---TTB--EEEEEEETTEEEEEEE--TT-BHHHHHHS--S---HHHHHHHHHHHHHHHHIIIIISSSEEE-S---GGGEEE-TT--EEE--GGG-EEE-TT-S-EE-SEEEEETTTS-HHHHHH-EE-HHHHHHHHHHHHHHHHH-----SSS---BTTBSSHHHHHHHHHHTT-GGGGS-GGG---HHHHHHHHHHHHHHHHHT-SSTTTSPPHHHHHHHHTT-SPPPPPP---STT--B---S---------------------TTSEEEEE-----

InterPro domains:
  IPR000719 Protein kinase domain [PS50011] (218-492)
  IPR000719 Protein kinase domain [SM00220] (218-487)
  IPR001245 Serine-threonine/tyrosine-protein kinase, catalytic domain [PF07714] (222-485)
  IPR002902 Gnk2-homologous domain [PF01657] (15-110)
  IPR002902 Gnk2-homologous domain [PS51473] (4-112)
  IPR008271 Serine/threonine-protein kinase, active site [PS00108] (334-346)
  IPR011009 Protein kinase-like domain superfamily [SSF56112] (195-487)
  IPR038408 Gnk2-homologous domain superfamily [G3DSA:3.30.430.20] (5-112)